Protein AF-A0A832TB98-F1 (afdb_monomer_lite)

Foldseek 3Di:
DWWDQFPNDTFAKDKDFQWDDLVPPDPVQNDPCNQAPAAQWGAAMWMATPADADPFQHGDTQFDDVNTDHPTPLRAAPDGTFNAEADPHAKHKFPWQGFYFRQDDPPDTDTDGAPAPAFDFCADPVSLVVVCVVVVNCVSNVDPRHDSRMGIHGPRHPVSVVCVVCVQKAWDPDWDWDCFPNFIKIKIFIKHWAADDPPFDWDDPDPPDITRDIDSQWIWIAGSRHRDIAIEGPDPVDPVVVVVCVVPVPRYDHPVPPDPRVLSGFDDDQSVVVVVVQVCQQPVDPDPVCNVVVVRGKDFAWAQWFLRDTDRDGWDWDWDADPPGDHTFTKTKTWIDGPPDQWTFWMKIATSDDPRHGDIDIDGDDPVDTHGHRVRVVVVQCVPPVNVVVQVVQCDDFKGKTKHHWDWDDDHPFTKTKIWIWMAGPVGRDTGTQWIWMDRRPDIDIGRRDVVNVVVVVVVVVVVVVCVPPDDPVRVVVVVVVVVVPDDFDPVLVVLLVVLVVQLVVCVVVVPPVSNVVSVVVNVVSVVVSVVD

Sequence (533 aa):
IDRYTIDGKYSQVMLSARELNPGQLQPSAQTWVNQKLVFTHGLGVTLSPVNKFTSEGLPQLLVKDLPPQSSVENLKIDRPQIYFGEGPQDYVITDTATEEFDYAKGDANVYTTYKGKGGVEIGGFFRKLLFAFRFGDVKLLLTGDISPESKILFYRDLDVRLKRIAPFITLDADPYIVISEGKLKWIQDAYTTADSFPYSTYVRVSDFKQINYIRNSVKIVMDAYDGRPLFFISDPSDPIINAYANIFPDLFYDLKQLPSDLKQHLRYPEELFKIQSRMYGTYHMKDANVFYNKEDMWAIPNEVYGEGSEVVMDPYYIIMTLPGESKEEFILMTPFTPQNKDNMIGWLAARSDGDRYGKLVVYKFPKERLIYGPMQIEARIDQDASISEQLTLWDQRGSTVIRGNLLVIPVDHSILYVEPLYLIAEKTQLPELKRVIVSDGSTVVMERDLDVALGRIFKADAIKTAAGEELTDEEKEAITETVKAGIEFDKDLVAQAIQYHRDIGESMKQGDWAGIGKNYDNLGLVLERLQEE

Radius of gyration: 28.64 Å; chains: 1; bounding box: 59×54×93 Å

Structure (mmCIF, N/CA/C/O backbone):
data_AF-A0A832TB98-F1
#
_entry.id   AF-A0A832TB98-F1
#
loop_
_atom_site.group_PDB
_atom_site.id
_atom_site.type_symbol
_atom_site.label_atom_id
_atom_site.label_alt_id
_atom_site.label_comp_id
_atom_site.label_asym_id
_atom_site.label_entity_id
_atom_site.label_seq_id
_atom_site.pdbx_PDB_ins_code
_atom_site.Cartn_x
_atom_site.Cartn_y
_atom_site.Cartn_z
_atom_site.occupancy
_atom_site.B_iso_or_equiv
_atom_site.auth_seq_id
_atom_site.auth_comp_id
_atom_site.auth_asym_id
_atom_site.auth_atom_id
_atom_site.pdbx_PDB_model_num
ATOM 1 N N . ILE A 1 1 ? -2.787 0.719 -3.947 1.00 92.88 1 ILE A N 1
ATOM 2 C CA . ILE A 1 1 ? -3.175 0.282 -5.316 1.00 92.88 1 ILE A CA 1
ATOM 3 C C . ILE A 1 1 ? -3.999 -0.987 -5.190 1.00 92.88 1 ILE A C 1
ATOM 5 O O . ILE A 1 1 ? -3.649 -1.826 -4.368 1.00 92.88 1 ILE A O 1
ATOM 9 N N . ASP A 1 2 ? -5.061 -1.111 -5.979 1.00 95.56 2 ASP A N 1
ATOM 10 C CA . ASP A 1 2 ? -5.930 -2.290 -6.038 1.00 95.56 2 ASP A CA 1
ATOM 11 C C . ASP A 1 2 ? -6.520 -2.439 -7.455 1.00 95.56 2 ASP A C 1
ATOM 13 O O . ASP A 1 2 ? -6.148 -1.692 -8.365 1.00 95.56 2 ASP A O 1
ATOM 17 N N . ARG A 1 3 ? -7.438 -3.384 -7.658 1.00 95.44 3 ARG A N 1
ATOM 18 C CA . ARG A 1 3 ? -8.143 -3.626 -8.918 1.00 95.44 3 ARG A CA 1
ATOM 19 C C . ARG A 1 3 ? -9.644 -3.805 -8.722 1.00 95.44 3 ARG A C 1
ATOM 21 O O . ARG A 1 3 ? -10.096 -4.403 -7.751 1.00 95.44 3 ARG A O 1
ATOM 28 N N . TYR A 1 4 ? -10.412 -3.327 -9.691 1.00 95.25 4 TYR A N 1
ATOM 29 C CA . TYR A 1 4 ? -11.860 -3.517 -9.749 1.00 95.25 4 TYR A CA 1
ATOM 30 C C . TYR A 1 4 ? -12.270 -3.808 -11.189 1.00 95.25 4 TYR A C 1
ATOM 32 O O . TYR A 1 4 ? -11.612 -3.388 -12.141 1.00 95.25 4 TYR A O 1
ATOM 40 N N . THR A 1 5 ? -13.390 -4.504 -11.363 1.00 92.88 5 THR A N 1
ATOM 41 C CA . THR A 1 5 ? -14.033 -4.587 -12.678 1.00 92.88 5 THR A CA 1
ATOM 42 C C . THR A 1 5 ? -14.891 -3.344 -12.868 1.00 92.88 5 THR A C 1
ATOM 44 O O . THR A 1 5 ? -15.909 -3.201 -12.198 1.00 92.88 5 THR A O 1
ATOM 47 N N . ILE A 1 6 ? -14.480 -2.440 -13.751 1.00 91.56 6 ILE A N 1
ATOM 48 C CA . ILE A 1 6 ? -15.153 -1.163 -14.015 1.00 91.56 6 ILE A CA 1
ATOM 49 C C . ILE A 1 6 ? -15.668 -1.214 -15.449 1.00 91.56 6 ILE A C 1
ATOM 51 O O . ILE A 1 6 ? -14.890 -1.446 -16.372 1.00 91.56 6 ILE A O 1
ATOM 55 N N . ASP A 1 7 ? -16.983 -1.080 -15.637 1.00 87.88 7 ASP A N 1
ATOM 56 C CA . ASP A 1 7 ? -17.643 -1.181 -16.949 1.00 87.88 7 ASP A CA 1
ATOM 57 C C . ASP A 1 7 ? -17.255 -2.453 -17.734 1.00 87.88 7 ASP A C 1
ATOM 59 O O . ASP A 1 7 ? -17.028 -2.438 -18.943 1.00 87.88 7 ASP A O 1
ATOM 63 N N . GLY A 1 8 ? -17.127 -3.575 -17.016 1.00 89.06 8 GLY A N 1
ATOM 64 C CA . GLY A 1 8 ? -16.728 -4.871 -17.576 1.00 89.06 8 GLY A CA 1
ATOM 65 C C . GLY A 1 8 ? -15.227 -5.032 -17.847 1.00 89.06 8 GLY A C 1
ATOM 66 O O . GLY A 1 8 ? -14.820 -6.095 -18.312 1.00 89.06 8 GLY A O 1
ATOM 67 N N . LYS A 1 9 ? -14.397 -4.026 -17.543 1.00 91.06 9 LYS A N 1
ATOM 68 C CA . LYS A 1 9 ? -12.939 -4.069 -17.720 1.00 91.06 9 LYS A CA 1
ATOM 69 C C . LYS A 1 9 ? -12.215 -4.221 -16.394 1.00 91.06 9 LYS A C 1
ATOM 71 O O . LYS A 1 9 ? -12.422 -3.438 -15.466 1.00 91.06 9 LYS A O 1
ATOM 76 N N . TYR A 1 10 ? -11.316 -5.193 -16.326 1.00 93.38 10 TYR A N 1
ATOM 77 C CA . TYR A 1 10 ? -10.442 -5.381 -15.177 1.00 93.38 10 TYR A CA 1
ATOM 78 C C . TYR A 1 10 ? -9.418 -4.244 -15.117 1.00 93.38 10 TYR A C 1
ATOM 80 O O . TYR A 1 10 ? -8.563 -4.117 -15.987 1.00 93.38 10 TYR A O 1
ATOM 88 N N . SER A 1 11 ? -9.570 -3.356 -14.137 1.00 93.62 11 SER A N 1
ATOM 89 C CA . SER A 1 11 ? -8.903 -2.055 -14.122 1.00 93.62 11 SER A CA 1
ATOM 90 C C . SER A 1 11 ? -8.168 -1.831 -12.810 1.00 93.62 11 SER A C 1
ATOM 92 O O . SER A 1 11 ? -8.718 -2.047 -11.729 1.00 93.62 11 SER A O 1
ATOM 94 N N . GLN A 1 12 ? -6.933 -1.349 -12.909 1.00 95.69 12 GLN A N 1
ATOM 95 C CA . GLN A 1 12 ? -6.119 -0.978 -11.760 1.00 95.69 12 GLN A CA 1
ATOM 96 C C . GLN A 1 12 ? -6.492 0.424 -11.274 1.00 95.69 12 GLN A C 1
ATOM 98 O O . GLN A 1 12 ? -6.673 1.352 -12.069 1.00 95.69 12 GLN A O 1
ATOM 103 N N . VAL A 1 13 ? -6.577 0.584 -9.958 1.00 95.88 13 VAL A N 1
ATOM 104 C CA . VAL A 1 13 ? -6.994 1.825 -9.306 1.00 95.88 13 VAL A CA 1
ATOM 105 C C . VAL A 1 13 ? -6.048 2.204 -8.169 1.00 95.88 13 VAL A C 1
ATOM 107 O O . VAL A 1 13 ? -5.438 1.360 -7.503 1.00 95.88 13 VAL A O 1
ATOM 110 N N . MET A 1 14 ? -5.956 3.502 -7.917 1.00 95.19 14 MET A N 1
ATOM 111 C CA . MET A 1 14 ? -5.455 4.059 -6.669 1.00 95.19 14 MET A CA 1
ATOM 112 C C . MET A 1 14 ? -6.640 4.400 -5.773 1.00 95.19 14 MET A C 1
ATOM 114 O O . MET A 1 14 ? -7.654 4.922 -6.235 1.00 95.19 14 MET A O 1
ATOM 118 N N . LEU A 1 15 ? -6.498 4.078 -4.490 1.00 94.75 15 LEU A N 1
ATOM 119 C CA . LEU A 1 15 ? -7.510 4.286 -3.467 1.00 94.75 15 LEU A CA 1
ATOM 120 C C . LEU A 1 15 ? -6.837 4.840 -2.217 1.00 94.75 15 LEU A C 1
ATOM 122 O O . LEU A 1 15 ? -5.773 4.353 -1.839 1.00 94.75 15 LEU A O 1
ATOM 126 N N . SER A 1 16 ? -7.456 5.831 -1.583 1.00 94.62 16 SER A N 1
ATOM 127 C CA . SER A 1 16 ? -6.984 6.392 -0.316 1.00 94.62 16 SER A CA 1
ATOM 128 C C . SER A 1 16 ? -8.154 6.713 0.608 1.00 94.62 16 SER A C 1
ATOM 130 O O . SER A 1 16 ? -9.196 7.197 0.157 1.00 94.62 16 SER A O 1
ATOM 132 N N . ALA A 1 17 ? -7.983 6.422 1.896 1.00 95.69 17 ALA A N 1
ATOM 133 C CA . ALA A 1 17 ? -8.946 6.722 2.944 1.00 95.69 17 ALA A CA 1
ATOM 134 C C . ALA A 1 17 ? -8.973 8.220 3.269 1.00 95.69 17 ALA A C 1
ATOM 136 O O . ALA A 1 17 ? -7.937 8.861 3.427 1.00 95.69 17 ALA A O 1
ATOM 137 N N . ARG A 1 18 ? -10.173 8.786 3.422 1.00 94.25 18 ARG A N 1
ATOM 138 C CA . ARG A 1 18 ? -10.346 10.160 3.906 1.00 94.25 18 ARG A CA 1
ATOM 139 C C . ARG A 1 18 ? -10.511 10.155 5.414 1.00 94.25 18 ARG A C 1
ATOM 141 O O . ARG A 1 18 ? -11.626 10.186 5.935 1.00 94.25 18 ARG A O 1
ATOM 148 N N . GLU A 1 19 ? -9.391 10.092 6.113 1.00 92.75 19 GLU A N 1
ATOM 149 C CA . GLU A 1 19 ? -9.379 10.147 7.569 1.00 92.75 19 GLU A CA 1
ATOM 150 C C . GLU A 1 19 ? -9.424 11.574 8.108 1.00 92.75 19 GLU A C 1
ATOM 152 O O . GLU A 1 19 ? -9.005 12.538 7.469 1.00 92.75 19 GLU A O 1
ATOM 157 N N . LEU A 1 20 ? -9.955 11.699 9.320 1.00 89.00 20 LEU A N 1
ATOM 158 C CA . LEU A 1 20 ? -10.041 12.968 10.017 1.00 89.00 20 LEU A CA 1
ATOM 159 C C . LEU A 1 20 ? -8.756 13.231 10.801 1.00 89.00 20 LEU A C 1
ATOM 161 O O . LEU A 1 20 ? -8.284 12.359 11.528 1.00 89.00 20 LEU A O 1
ATOM 165 N N . ASN A 1 21 ? -8.246 14.460 10.718 1.00 88.38 21 ASN A N 1
ATOM 166 C CA . ASN A 1 21 ? -7.151 14.935 11.558 1.00 88.38 21 ASN A CA 1
ATOM 167 C C . ASN A 1 21 ? -7.628 16.079 12.474 1.00 88.38 21 ASN A C 1
ATOM 169 O O . ASN A 1 21 ? -7.600 17.247 12.073 1.00 88.38 21 ASN A O 1
ATOM 173 N N . PRO A 1 22 ? -8.033 15.783 13.725 1.00 80.88 22 PRO A N 1
ATOM 174 C CA . PRO A 1 22 ? -8.501 16.802 14.666 1.00 80.88 22 PRO A CA 1
ATOM 175 C C . PRO A 1 22 ? -7.449 17.867 15.015 1.00 80.88 22 PRO A C 1
ATOM 177 O O . PRO A 1 22 ? -7.806 18.960 15.457 1.00 80.88 22 PRO A O 1
ATOM 180 N N . GLY A 1 23 ? -6.158 17.578 14.816 1.00 84.06 23 GLY A N 1
ATOM 181 C CA . GLY A 1 23 ? -5.066 18.529 15.041 1.00 84.06 23 GLY A CA 1
ATOM 182 C C . GLY A 1 23 ? -5.013 19.662 14.013 1.00 84.06 23 GLY A C 1
ATOM 183 O O . GLY A 1 23 ? -4.405 20.695 14.282 1.00 84.06 23 GLY A O 1
ATOM 184 N N . GLN A 1 24 ? -5.676 19.500 12.864 1.00 87.38 24 GLN A N 1
ATOM 185 C CA . GLN A 1 24 ? -5.783 20.533 11.827 1.00 87.38 24 GLN A CA 1
ATOM 186 C C . GLN A 1 24 ? -7.037 21.407 11.961 1.00 87.38 24 GLN A C 1
ATOM 188 O O . GLN A 1 24 ? -7.232 22.335 11.177 1.00 87.38 24 GLN A O 1
ATOM 193 N N . LEU A 1 25 ? -7.882 21.158 12.967 1.00 87.00 25 LEU A N 1
ATOM 194 C CA . LEU A 1 25 ? -8.971 22.074 13.298 1.00 87.00 25 LEU A CA 1
ATOM 195 C C . LEU A 1 25 ? -8.401 23.441 13.696 1.00 87.00 25 LEU A C 1
ATOM 197 O O . LEU A 1 25 ? -7.331 23.522 14.304 1.00 87.00 25 LEU A O 1
ATOM 201 N N . GLN A 1 26 ? -9.142 24.516 13.414 1.00 90.19 26 GLN A N 1
ATOM 202 C CA . GLN A 1 26 ? -8.772 25.851 13.887 1.00 90.19 26 GLN A CA 1
ATOM 203 C C . GLN A 1 26 ? -8.589 25.842 15.416 1.00 90.19 26 GLN A C 1
ATOM 205 O O . GLN A 1 26 ? -9.385 25.195 16.100 1.00 90.19 26 GLN A O 1
ATOM 210 N N . PRO A 1 27 ? -7.618 26.580 15.987 1.00 91.12 27 PRO A N 1
ATOM 211 C CA . PRO A 1 27 ? -7.333 26.526 17.425 1.00 91.12 27 PRO A CA 1
ATOM 212 C C . PRO A 1 27 ? -8.551 26.784 18.326 1.00 91.12 27 PRO A C 1
ATOM 214 O O . PRO A 1 27 ? -8.704 26.148 19.363 1.00 91.12 27 PRO A O 1
ATOM 217 N N . SER A 1 28 ? -9.463 27.669 17.914 1.00 90.88 28 SER A N 1
ATOM 218 C CA . SER A 1 28 ? -10.726 27.941 18.620 1.00 90.88 28 SER A CA 1
ATOM 219 C C . SER A 1 28 ? -11.708 26.763 18.600 1.00 90.88 28 SER A C 1
ATOM 221 O O . SER A 1 28 ? -12.516 26.619 19.515 1.00 90.88 28 SER A O 1
ATOM 223 N N . ALA A 1 29 ? -11.637 25.916 17.572 1.00 89.44 29 ALA A N 1
ATOM 224 C CA . ALA A 1 29 ? -12.458 24.726 17.391 1.00 89.44 29 ALA A CA 1
ATOM 225 C C . ALA A 1 29 ? -11.821 23.458 17.988 1.00 89.44 29 ALA A C 1
ATOM 227 O O . ALA A 1 29 ? -12.495 22.432 18.055 1.00 89.44 29 ALA A O 1
ATOM 228 N N . GLN A 1 30 ? -10.578 23.508 18.478 1.00 91.00 30 GLN A N 1
ATOM 229 C CA . GLN A 1 30 ? -9.909 22.406 19.187 1.00 91.00 30 GLN A CA 1
ATOM 230 C C . GLN A 1 30 ? -10.402 22.269 20.641 1.00 91.00 30 GLN A C 1
ATOM 232 O O . GLN A 1 30 ? -9.631 22.164 21.595 1.00 91.00 30 GLN A O 1
ATOM 237 N N . THR A 1 31 ? -11.720 22.304 20.836 1.00 93.25 31 THR A N 1
ATOM 238 C CA . THR A 1 31 ? -12.336 22.065 22.142 1.00 93.25 31 THR A CA 1
ATOM 239 C C . THR A 1 31 ? -12.425 20.567 22.415 1.00 93.25 31 THR A C 1
ATOM 241 O O . THR A 1 31 ? -12.443 19.745 21.502 1.00 93.25 31 THR A O 1
ATOM 244 N N . TRP A 1 32 ? -12.530 20.202 23.694 1.00 93.94 32 TRP A N 1
ATOM 245 C CA . TRP A 1 32 ? -12.673 18.798 24.085 1.00 93.94 32 TRP A CA 1
ATOM 246 C C . TRP A 1 32 ? -13.930 18.158 23.487 1.00 93.94 32 TRP A C 1
ATOM 248 O O . TRP A 1 32 ? -13.857 17.057 22.962 1.00 93.94 32 TRP A O 1
ATOM 258 N N . VAL A 1 33 ? -15.061 18.874 23.496 1.00 94.12 33 VAL A N 1
ATOM 259 C CA . VAL A 1 33 ? -16.313 18.401 22.881 1.00 94.12 33 VAL A CA 1
ATOM 260 C C . VAL A 1 33 ? -16.103 18.142 21.391 1.00 94.12 33 VAL A C 1
ATOM 262 O O . VAL A 1 33 ? -16.441 17.068 20.903 1.00 94.12 33 VAL A O 1
ATOM 265 N N . ASN A 1 34 ? -15.453 19.067 20.681 1.00 93.56 34 ASN A N 1
ATOM 266 C CA . ASN A 1 34 ? -15.192 18.894 19.259 1.00 93.56 34 ASN A CA 1
ATOM 267 C C . ASN A 1 34 ? -14.288 17.694 18.975 1.00 93.56 34 ASN A C 1
ATOM 269 O O . ASN A 1 34 ? -14.617 16.880 18.125 1.00 93.56 34 ASN A O 1
ATOM 273 N N . GLN A 1 35 ? -13.185 17.547 19.704 1.00 93.25 35 GLN A N 1
ATOM 274 C CA . GLN A 1 35 ? -12.219 16.471 19.465 1.00 93.25 35 GLN A CA 1
ATOM 275 C C . GLN A 1 35 ? -12.701 15.092 19.929 1.00 93.25 35 GLN A C 1
ATOM 277 O O . GLN A 1 35 ? -12.213 14.084 19.425 1.00 93.25 35 GLN A O 1
ATOM 282 N N . LYS A 1 36 ? -13.595 15.030 20.925 1.00 94.69 36 LYS A N 1
ATOM 283 C CA . LYS A 1 36 ? -14.005 13.770 21.562 1.00 94.69 36 LYS A CA 1
ATOM 284 C C . LYS A 1 36 ? -15.404 13.310 21.199 1.00 94.69 36 LYS A C 1
ATOM 286 O O . LYS A 1 36 ? -15.620 12.103 21.237 1.00 94.69 36 LYS A O 1
ATOM 291 N N . LEU A 1 37 ? -16.319 14.230 20.894 1.00 95.56 37 LEU A N 1
ATOM 292 C CA . LEU A 1 37 ? -17.741 13.937 20.687 1.00 95.56 37 LEU A CA 1
ATOM 293 C C . LEU A 1 37 ? -18.233 14.285 19.276 1.00 95.56 37 LEU A C 1
ATOM 295 O O . LEU A 1 37 ? -19.077 13.575 18.750 1.00 95.56 37 LEU A O 1
ATOM 299 N N . VAL A 1 38 ? -17.727 15.360 18.657 1.00 95.31 38 VAL A N 1
ATOM 300 C CA . VAL A 1 38 ? -18.244 15.841 17.358 1.00 95.31 38 VAL A CA 1
ATOM 301 C C . VAL A 1 38 ? -17.442 15.279 16.184 1.00 95.31 38 VAL A C 1
ATOM 303 O O . VAL A 1 38 ? -17.999 14.643 15.298 1.00 95.31 38 VAL A O 1
ATOM 306 N N . PHE A 1 39 ? -16.130 15.507 16.164 1.00 94.44 39 PHE A N 1
ATOM 307 C CA . PHE A 1 39 ? -15.222 15.112 15.087 1.00 94.44 39 PHE A CA 1
ATOM 308 C C . PHE A 1 39 ? -14.605 13.751 15.406 1.00 94.44 39 PHE A C 1
ATOM 310 O O . PHE A 1 39 ? -13.469 13.655 15.873 1.00 94.44 39 PHE A O 1
ATOM 317 N N . THR A 1 40 ? -15.391 12.695 15.204 1.00 94.81 40 THR A N 1
ATOM 318 C CA . THR A 1 40 ? -15.052 11.346 15.673 1.00 94.81 40 THR A CA 1
ATOM 319 C C . THR A 1 40 ? -14.526 10.416 14.587 1.00 94.81 40 THR A C 1
ATOM 321 O O . THR A 1 40 ? -13.801 9.481 14.918 1.00 94.81 40 THR A O 1
ATOM 324 N N . HIS A 1 41 ? -14.839 10.644 13.311 1.00 95.06 41 HIS A N 1
ATOM 325 C CA . HIS A 1 41 ? -14.559 9.705 12.221 1.00 95.06 41 HIS A CA 1
ATOM 326 C C . HIS A 1 41 ? -14.170 10.411 10.915 1.00 95.06 41 HIS A C 1
ATOM 328 O O . HIS A 1 41 ? -14.508 11.571 10.692 1.00 95.06 41 HIS A O 1
ATOM 334 N N . GLY A 1 42 ? -13.433 9.699 10.059 1.00 95.00 42 GLY A N 1
ATOM 335 C CA . GLY A 1 42 ? -13.223 10.068 8.657 1.00 95.00 42 GLY A CA 1
ATOM 336 C C . GLY A 1 42 ? -14.410 9.672 7.778 1.00 95.00 42 GLY A C 1
ATOM 337 O O . GLY A 1 42 ? -15.298 8.948 8.232 1.00 95.00 42 GLY A O 1
ATOM 338 N N . LEU A 1 43 ? -14.420 10.096 6.513 1.00 95.06 43 LEU A N 1
ATOM 339 C CA . LEU A 1 43 ? -15.558 9.874 5.621 1.00 95.06 43 LEU A CA 1
ATOM 340 C C . LEU A 1 43 ? -15.153 9.478 4.198 1.00 95.06 43 LEU A C 1
ATOM 342 O O . LEU A 1 43 ? -14.857 10.315 3.342 1.00 95.06 43 LEU A O 1
ATOM 346 N N . GLY A 1 44 ? -15.265 8.183 3.923 1.00 95.50 44 GLY A N 1
ATOM 347 C CA . GLY A 1 44 ? -15.154 7.621 2.590 1.00 95.50 44 GLY A CA 1
ATOM 348 C C . GLY A 1 44 ? -13.719 7.450 2.114 1.00 95.50 44 GLY A C 1
ATOM 349 O O . GLY A 1 44 ? -12.752 7.513 2.870 1.00 95.50 44 GLY A O 1
ATOM 350 N N . VAL A 1 45 ? -13.600 7.244 0.811 1.00 96.06 45 VAL A N 1
ATOM 351 C CA . VAL A 1 45 ? -12.327 7.075 0.114 1.00 96.06 45 VAL A CA 1
ATOM 352 C C . VAL A 1 45 ? -12.331 7.911 -1.164 1.00 96.06 45 VAL A C 1
ATOM 354 O O . VAL A 1 45 ? -13.394 8.224 -1.702 1.00 96.06 45 VAL A O 1
ATOM 357 N N . THR A 1 46 ? -11.152 8.271 -1.659 1.00 94.69 46 THR A N 1
ATOM 358 C CA . THR A 1 46 ? -10.960 8.760 -3.033 1.00 94.69 46 THR A CA 1
ATOM 359 C C . THR A 1 46 ? -10.424 7.643 -3.896 1.00 94.69 46 THR A C 1
ATOM 361 O O . THR A 1 46 ? -9.422 7.034 -3.525 1.00 94.69 46 THR A O 1
ATOM 364 N N . LEU A 1 47 ? -11.047 7.415 -5.050 1.00 95.50 47 LEU A N 1
ATOM 365 C CA . LEU A 1 47 ? -10.654 6.364 -5.986 1.00 95.50 47 LEU A CA 1
ATOM 366 C C . LEU A 1 47 ? -10.451 6.948 -7.383 1.00 95.50 47 LEU A C 1
ATOM 368 O O . LEU A 1 47 ? -11.336 7.653 -7.871 1.00 95.50 47 LEU A O 1
ATOM 372 N N . SER A 1 48 ? -9.349 6.602 -8.044 1.00 94.56 48 SER A N 1
ATOM 373 C CA . SER A 1 48 ? -9.100 6.909 -9.460 1.00 94.56 48 SER A CA 1
ATOM 374 C C . SER A 1 48 ? -8.449 5.727 -10.188 1.00 94.56 48 SER A C 1
ATOM 376 O O . SER A 1 48 ? -7.616 5.039 -9.594 1.00 94.56 48 SER A O 1
ATOM 378 N N . PRO A 1 49 ? -8.755 5.484 -11.476 1.00 93.69 49 PRO A N 1
ATOM 379 C CA . PRO A 1 49 ? -7.951 4.604 -12.315 1.00 93.69 49 PRO A CA 1
ATOM 380 C C . PRO A 1 49 ? -6.520 5.131 -12.402 1.00 93.69 49 PRO A C 1
ATOM 382 O O . PRO A 1 49 ? -6.305 6.343 -12.413 1.00 93.69 49 PRO A O 1
ATOM 385 N N . VAL A 1 50 ? -5.542 4.235 -12.502 1.00 90.94 50 VAL A N 1
ATOM 386 C CA . VAL A 1 50 ? -4.119 4.632 -12.529 1.00 90.94 50 VAL A CA 1
ATOM 387 C C . VAL A 1 50 ? -3.684 5.315 -13.827 1.00 90.94 50 VAL A C 1
ATOM 389 O O . VAL A 1 50 ? -2.635 5.944 -13.864 1.00 90.94 50 VAL A O 1
ATOM 392 N N . ASN A 1 51 ? -4.480 5.200 -14.890 1.00 86.62 51 ASN A N 1
ATOM 393 C CA . ASN A 1 51 ? -4.159 5.685 -16.233 1.00 86.62 51 ASN A CA 1
ATOM 394 C C . ASN A 1 51 ? -5.149 6.742 -16.757 1.00 86.62 51 ASN A C 1
ATOM 396 O O . ASN A 1 51 ? -5.231 6.952 -17.968 1.00 86.62 51 ASN A O 1
ATOM 400 N N . LYS A 1 52 ? -5.943 7.375 -15.883 1.00 87.88 52 LYS A N 1
ATOM 401 C CA . LYS A 1 52 ? -6.947 8.374 -16.280 1.00 87.88 52 LYS A CA 1
ATOM 402 C C . LYS A 1 52 ? -6.748 9.696 -15.552 1.00 87.88 52 LYS A C 1
ATOM 404 O O . LYS A 1 52 ? -6.805 9.762 -14.325 1.00 87.88 52 LYS A O 1
ATOM 409 N N . PHE A 1 53 ? -6.593 10.754 -16.341 1.00 88.81 53 PHE A N 1
ATOM 410 C CA . PHE A 1 53 ? -6.325 12.110 -15.877 1.00 88.81 53 PHE A CA 1
ATOM 411 C C . PHE A 1 53 ? -7.232 13.109 -16.601 1.00 88.81 53 PHE A C 1
ATOM 413 O O . PHE A 1 53 ? -7.707 12.843 -17.708 1.00 88.81 53 PHE A O 1
ATOM 420 N N . THR A 1 54 ? -7.504 14.245 -15.965 1.00 90.00 54 THR A N 1
ATOM 421 C CA . THR A 1 54 ? -8.221 15.368 -16.577 1.00 90.00 54 THR A CA 1
ATOM 422 C C . THR A 1 54 ? -7.306 16.148 -17.522 1.00 90.00 54 THR A C 1
ATOM 424 O O . THR A 1 54 ? -6.090 15.952 -17.534 1.00 90.00 54 THR A O 1
ATOM 427 N N . SER A 1 55 ? -7.874 17.082 -18.288 1.00 86.00 55 SER A N 1
ATOM 428 C CA . SER A 1 55 ? -7.117 18.007 -19.145 1.00 86.00 55 SER A CA 1
ATOM 429 C C . SER A 1 55 ? -6.073 18.831 -18.389 1.00 86.00 55 SER A C 1
ATOM 431 O O . SER A 1 55 ? -5.081 19.261 -18.976 1.00 86.00 55 SER A O 1
ATOM 433 N N . GLU A 1 56 ? -6.285 19.054 -17.094 1.00 86.69 56 GLU A N 1
ATOM 434 C CA . GLU A 1 56 ? -5.381 19.804 -16.222 1.00 86.69 56 GLU A CA 1
ATOM 435 C C . GLU A 1 56 ? -4.226 18.940 -15.680 1.00 86.69 56 GLU A C 1
ATOM 437 O O . GLU A 1 56 ? -3.241 19.489 -15.179 1.00 86.69 56 GLU A O 1
ATOM 442 N N . GLY A 1 57 ? -4.308 17.610 -15.815 1.00 88.50 57 GLY A N 1
ATOM 443 C CA . GLY A 1 57 ? -3.330 16.664 -15.270 1.00 88.50 57 GLY A CA 1
ATOM 444 C C . GLY A 1 57 ? -3.691 16.106 -13.892 1.00 88.50 57 GLY A C 1
ATOM 445 O O . GLY A 1 57 ? -2.854 15.476 -13.248 1.00 88.50 57 GLY A O 1
ATOM 446 N N . LEU A 1 58 ? -4.920 16.333 -13.419 1.00 91.19 58 LEU A N 1
ATOM 447 C CA . LEU A 1 58 ? -5.397 15.808 -12.139 1.00 91.19 58 LEU A CA 1
ATOM 448 C C . LEU A 1 58 ? -5.968 14.392 -12.305 1.00 91.19 58 LEU A C 1
ATOM 450 O O . LEU A 1 58 ? -6.514 14.083 -13.365 1.00 91.19 58 LEU A O 1
ATOM 454 N N . PRO A 1 59 ? -5.908 13.522 -11.282 1.00 90.81 59 PRO A N 1
ATOM 455 C CA . PRO A 1 59 ? -6.517 12.196 -11.356 1.00 90.81 59 PRO A CA 1
ATOM 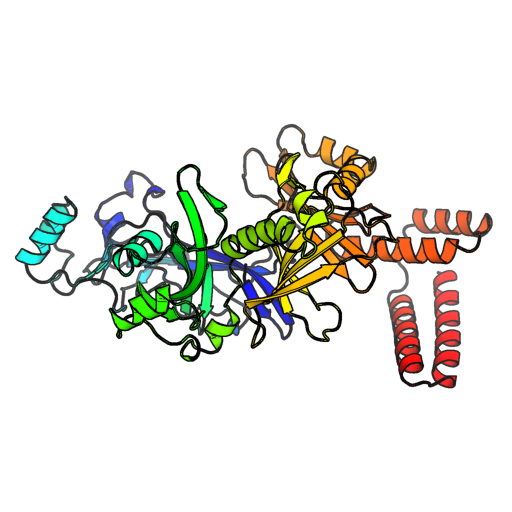456 C C . PRO A 1 59 ? -8.023 12.265 -11.636 1.00 90.81 59 PRO A C 1
ATOM 458 O O . PRO A 1 59 ? -8.759 13.020 -10.993 1.00 90.81 59 PRO A O 1
ATOM 461 N N . GLN A 1 60 ? -8.512 11.435 -12.559 1.00 91.94 60 GLN A N 1
ATOM 462 C CA . GLN A 1 60 ? -9.948 11.322 -12.803 1.00 91.94 60 GLN A CA 1
ATOM 463 C C . GLN A 1 60 ? -10.600 10.472 -11.702 1.00 91.94 60 GLN A C 1
ATOM 465 O O . GLN A 1 60 ? -10.482 9.247 -11.682 1.00 91.94 60 GLN A O 1
ATOM 470 N N . LEU A 1 61 ? -11.306 11.127 -10.779 1.00 93.56 61 LEU A N 1
ATOM 471 C CA . LEU A 1 61 ? -11.947 10.450 -9.651 1.00 93.56 61 LEU A CA 1
ATOM 472 C C . LEU A 1 61 ? -13.227 9.704 -10.066 1.00 93.56 61 LEU A C 1
ATOM 474 O O . LEU A 1 61 ? -14.153 10.302 -10.619 1.00 93.56 61 LEU A O 1
ATOM 478 N N . LEU A 1 62 ? -13.300 8.418 -9.714 1.00 93.75 62 LEU A N 1
ATOM 479 C CA . LEU A 1 62 ? -14.497 7.568 -9.803 1.00 93.75 62 LEU A CA 1
ATOM 480 C C . LEU A 1 62 ? -15.298 7.527 -8.502 1.00 93.75 62 LEU A C 1
ATOM 482 O O . LEU A 1 62 ? -16.504 7.286 -8.532 1.00 93.75 62 LEU A O 1
ATOM 486 N N . VAL A 1 63 ? -14.630 7.746 -7.368 1.00 94.88 63 VAL A N 1
ATOM 487 C CA . VAL A 1 63 ? -15.273 7.989 -6.072 1.00 94.88 63 VAL A CA 1
ATOM 488 C C . VAL A 1 63 ? -14.837 9.371 -5.601 1.00 94.88 63 VAL A C 1
ATOM 490 O O . VAL A 1 63 ? -13.643 9.612 -5.394 1.00 94.88 63 VAL A O 1
ATOM 493 N N . LYS A 1 64 ? -15.798 10.290 -5.478 1.00 91.00 64 LYS A N 1
ATOM 494 C CA . LYS A 1 64 ? -15.569 11.709 -5.159 1.00 91.00 64 LYS A CA 1
ATOM 495 C C . LYS A 1 64 ? -16.667 12.277 -4.258 1.00 91.00 64 LYS A C 1
ATOM 497 O O . LYS A 1 64 ? -17.622 11.582 -3.948 1.00 91.00 64 LYS A O 1
ATOM 502 N N . ASP A 1 65 ? -16.516 13.541 -3.862 1.00 89.75 65 ASP A N 1
ATOM 503 C CA . ASP A 1 65 ? -17.478 14.309 -3.051 1.00 89.75 65 ASP A CA 1
ATOM 504 C C . ASP A 1 65 ? -17.671 13.817 -1.605 1.00 89.75 65 ASP A C 1
ATOM 506 O O . ASP A 1 65 ? -17.118 12.796 -1.196 1.00 89.75 65 ASP A O 1
ATOM 510 N N . LEU A 1 66 ? -18.381 14.605 -0.793 1.00 88.25 66 LEU A N 1
ATOM 511 C CA . LEU A 1 66 ? -18.759 14.287 0.588 1.00 88.25 66 LEU A CA 1
ATOM 512 C C . LEU A 1 66 ? -20.282 14.483 0.711 1.00 88.25 66 LEU A C 1
ATOM 514 O O . LEU A 1 66 ? -20.749 15.614 0.551 1.00 88.25 66 LEU A O 1
ATOM 518 N N . PRO A 1 67 ? -21.074 13.418 0.938 1.00 89.69 67 PRO A N 1
ATOM 519 C CA . PRO A 1 67 ? -20.672 12.019 1.109 1.00 89.69 67 PRO A CA 1
ATOM 520 C C . PRO A 1 67 ? -20.116 11.431 -0.202 1.00 89.69 67 PRO A C 1
ATOM 522 O O . PRO A 1 67 ? -20.433 11.954 -1.273 1.00 89.69 67 PRO A O 1
ATOM 525 N N . PRO A 1 68 ? -19.299 10.363 -0.141 1.00 91.19 68 PRO A N 1
ATOM 526 C CA . PRO A 1 68 ? -18.688 9.794 -1.334 1.00 91.19 68 PRO A CA 1
ATOM 527 C C . PRO A 1 68 ? -19.748 9.269 -2.305 1.00 91.19 68 PRO A C 1
ATOM 529 O O . PRO A 1 68 ? -20.613 8.473 -1.939 1.00 91.19 68 PRO A O 1
ATOM 532 N N . GLN A 1 69 ? -19.655 9.704 -3.556 1.00 91.81 69 GLN A N 1
ATOM 533 C CA . GLN A 1 69 ? -20.486 9.259 -4.665 1.00 91.81 69 GLN A CA 1
ATOM 534 C C . GLN A 1 69 ? -19.634 8.539 -5.702 1.00 91.81 69 GLN A C 1
ATOM 536 O O . GLN A 1 69 ? -18.498 8.934 -5.972 1.00 91.81 69 GLN A O 1
ATOM 541 N N . SER A 1 70 ? -20.218 7.509 -6.312 1.00 90.31 70 SER A N 1
ATOM 542 C CA . SER A 1 70 ? -19.654 6.832 -7.473 1.00 90.31 70 SER A CA 1
ATOM 543 C C . SER A 1 70 ? -20.718 6.615 -8.537 1.00 90.31 70 SER A C 1
ATOM 545 O O . SER A 1 70 ? -21.873 6.337 -8.219 1.00 90.31 70 SER A O 1
ATOM 547 N N . SER A 1 71 ? -20.314 6.731 -9.800 1.00 81.06 71 SER A N 1
ATOM 548 C CA . SER A 1 71 ? -21.128 6.344 -10.954 1.00 81.06 71 SER A CA 1
ATOM 549 C C . SER A 1 71 ? -21.021 4.853 -11.286 1.00 81.06 71 SER A C 1
ATOM 551 O O . SER A 1 71 ? -21.743 4.383 -12.159 1.00 81.06 71 SER A O 1
ATOM 553 N N . VAL A 1 72 ? -20.121 4.119 -10.623 1.00 89.00 72 VAL A N 1
ATOM 554 C CA . VAL A 1 72 ? -19.889 2.691 -10.855 1.00 89.00 72 VAL A CA 1
ATOM 555 C C . VAL A 1 72 ? -20.515 1.902 -9.705 1.00 89.00 72 VAL A C 1
ATOM 557 O O . VAL A 1 72 ? -20.170 2.112 -8.543 1.00 89.00 72 VAL A O 1
ATOM 560 N N . GLU A 1 73 ? -21.440 0.993 -10.019 1.00 85.38 73 GLU A N 1
ATOM 561 C CA . GLU A 1 73 ? -22.276 0.316 -9.013 1.00 85.38 73 GLU A CA 1
ATOM 562 C C . GLU A 1 73 ? -21.456 -0.464 -7.970 1.00 85.38 73 GLU A C 1
ATOM 564 O O . GLU A 1 73 ? -21.734 -0.383 -6.776 1.00 85.38 73 GLU A O 1
ATOM 569 N N . ASN A 1 74 ? -20.396 -1.167 -8.386 1.00 86.69 74 ASN A N 1
ATOM 570 C CA . ASN A 1 74 ? -19.532 -1.931 -7.474 1.00 86.69 74 ASN A CA 1
ATOM 571 C C . ASN A 1 74 ? -18.560 -1.068 -6.651 1.00 86.69 74 ASN A C 1
ATOM 573 O O . ASN A 1 74 ? -17.848 -1.603 -5.806 1.00 86.69 74 ASN A O 1
ATOM 577 N N . LEU A 1 75 ? -18.531 0.248 -6.874 1.00 93.56 75 LEU A N 1
ATOM 578 C CA . LEU A 1 75 ? -17.755 1.213 -6.089 1.00 93.56 75 LEU A CA 1
ATOM 579 C C . LEU A 1 75 ? -18.643 2.066 -5.175 1.00 93.56 75 LEU A C 1
ATOM 581 O O . LEU A 1 75 ? -18.170 3.017 -4.548 1.00 93.56 75 LEU A O 1
ATOM 585 N N . LYS A 1 76 ? -19.939 1.754 -5.096 1.00 93.94 76 LYS A N 1
ATOM 586 C CA . LYS A 1 76 ? -20.861 2.423 -4.185 1.00 93.94 76 LYS A CA 1
ATOM 587 C C . LYS A 1 76 ? -20.503 2.102 -2.735 1.00 93.94 76 LYS A C 1
ATOM 589 O O . LYS A 1 76 ? -20.208 0.962 -2.392 1.00 93.94 76 LYS A O 1
ATOM 594 N N . ILE A 1 77 ? -20.560 3.119 -1.876 1.00 95.75 77 ILE A N 1
ATOM 595 C CA . ILE A 1 77 ? -20.235 3.009 -0.452 1.00 95.75 77 ILE A CA 1
ATOM 596 C C . ILE A 1 77 ? -21.478 3.364 0.359 1.00 95.75 77 ILE A C 1
ATOM 598 O O . ILE A 1 77 ? -21.860 4.528 0.456 1.00 95.75 77 ILE A O 1
ATOM 602 N N . ASP A 1 78 ? -22.097 2.357 0.967 1.00 94.25 78 ASP A N 1
ATOM 603 C CA . ASP A 1 78 ? -23.280 2.528 1.815 1.00 94.25 78 ASP A CA 1
ATOM 604 C C . ASP A 1 78 ? -22.910 2.958 3.241 1.00 94.25 78 ASP A C 1
ATOM 606 O O . ASP A 1 78 ? -23.716 3.570 3.946 1.00 94.25 78 ASP A O 1
ATOM 610 N N . ARG A 1 79 ? -21.691 2.631 3.689 1.00 94.50 79 ARG A N 1
ATOM 611 C CA . ARG A 1 79 ? -21.167 3.012 5.007 1.00 94.50 79 ARG A CA 1
ATOM 612 C C . ARG A 1 79 ? -19.779 3.642 4.886 1.00 94.50 79 ARG A C 1
ATOM 614 O O . ARG A 1 79 ? -18.781 2.929 4.995 1.00 94.50 79 ARG A O 1
ATOM 621 N N . PRO A 1 80 ? -19.709 4.962 4.650 1.00 96.12 80 PRO A N 1
ATOM 622 C CA . PRO A 1 80 ? -18.443 5.644 4.414 1.00 96.12 80 PRO A CA 1
ATOM 623 C C . PRO A 1 80 ? -17.673 6.001 5.688 1.00 96.12 80 PRO A C 1
ATOM 625 O O . PRO A 1 80 ? -16.509 6.368 5.588 1.00 96.12 80 PRO A O 1
ATOM 628 N N . GLN A 1 81 ? -18.281 5.931 6.873 1.00 96.44 81 GLN A N 1
ATOM 629 C CA . GLN A 1 81 ? -17.635 6.389 8.103 1.00 96.44 81 GLN A CA 1
ATOM 630 C C . GLN A 1 81 ? -16.445 5.501 8.500 1.00 96.44 81 GLN A C 1
ATOM 632 O O . GLN A 1 81 ? -16.579 4.281 8.627 1.00 96.44 81 GLN A O 1
ATOM 637 N N . ILE A 1 82 ? -15.300 6.134 8.759 1.00 96.50 82 ILE A N 1
ATOM 638 C CA . ILE A 1 82 ? -14.041 5.494 9.159 1.00 96.50 82 ILE A CA 1
ATOM 639 C C . ILE A 1 82 ? -13.746 5.869 10.611 1.00 96.50 82 ILE A C 1
ATOM 641 O O . ILE A 1 82 ? -13.227 6.945 10.910 1.00 96.50 82 ILE A O 1
ATOM 645 N N . TYR A 1 83 ? -14.084 4.971 11.530 1.00 96.56 83 TYR A N 1
ATOM 646 C CA . TYR A 1 83 ? -13.758 5.106 12.950 1.00 96.56 83 TYR A CA 1
ATOM 647 C C . TYR A 1 83 ? -12.397 4.493 13.289 1.00 96.56 83 TYR A C 1
ATOM 649 O O . TYR A 1 83 ? -11.764 4.927 14.249 1.00 96.56 83 TYR A O 1
ATOM 657 N N . PHE A 1 84 ? -11.934 3.514 12.516 1.00 96.38 84 PHE A N 1
ATOM 658 C CA . PHE A 1 84 ? -10.663 2.817 12.694 1.00 96.38 84 PHE A CA 1
ATOM 659 C C . PHE A 1 84 ? -9.859 2.908 11.393 1.00 96.38 84 PHE A C 1
ATOM 661 O O . PHE A 1 84 ? -10.370 2.550 10.330 1.00 96.38 84 PHE A O 1
ATOM 668 N N . GLY A 1 85 ? -8.625 3.395 11.484 1.00 95.31 85 GLY A N 1
ATOM 669 C CA . GLY A 1 85 ? -7.794 3.783 10.342 1.00 95.31 85 GLY A CA 1
ATOM 670 C C . GLY A 1 85 ? -6.322 3.928 10.728 1.00 95.31 85 GLY A C 1
ATOM 671 O O . GLY A 1 85 ? -5.923 3.476 11.801 1.00 95.31 85 GLY A O 1
ATOM 672 N N . GLU A 1 86 ? -5.521 4.507 9.850 1.00 92.19 86 GLU A N 1
ATOM 673 C CA . GLU A 1 86 ? -4.067 4.671 9.983 1.00 92.19 86 GLU A CA 1
ATOM 674 C C . GLU A 1 86 ? -3.664 6.052 10.520 1.00 92.19 86 GLU A C 1
ATOM 676 O O . GLU A 1 86 ? -2.516 6.281 10.898 1.00 92.19 86 GLU A O 1
ATOM 681 N N . GLY A 1 87 ? -4.593 7.011 10.529 1.00 81.69 87 GLY A N 1
ATOM 682 C CA . GLY A 1 87 ? -4.314 8.373 10.963 1.00 81.69 87 GLY A CA 1
ATOM 683 C C . GLY A 1 87 ? -3.995 8.480 12.462 1.00 81.69 87 GLY A C 1
ATOM 684 O O . GLY A 1 87 ? -4.253 7.562 13.242 1.00 81.69 87 GLY A O 1
ATOM 685 N N . PRO A 1 88 ? -3.487 9.638 12.926 1.00 73.38 88 PRO A N 1
ATOM 686 C CA . PRO A 1 88 ? -3.331 9.912 14.351 1.00 73.38 88 PRO A CA 1
ATOM 687 C C . PRO A 1 88 ? -4.706 9.955 15.038 1.00 73.38 88 PRO A C 1
ATOM 689 O O . PRO A 1 88 ? -5.356 10.997 15.121 1.00 73.38 88 PRO A O 1
ATOM 692 N N . GLN A 1 89 ? -5.149 8.800 15.536 1.00 79.50 89 GLN A N 1
ATOM 693 C CA . GLN A 1 89 ? -6.446 8.635 16.181 1.00 79.50 89 GLN A CA 1
ATOM 694 C C . GLN A 1 89 ? -6.297 8.628 17.707 1.00 79.50 89 GLN A C 1
ATOM 696 O O . GLN A 1 89 ? -5.772 7.680 18.299 1.00 79.50 89 GLN A O 1
ATOM 701 N N . ASP A 1 90 ? -6.829 9.655 18.365 1.00 88.06 90 ASP A N 1
ATOM 702 C CA . ASP A 1 90 ? -7.042 9.624 19.812 1.00 88.06 90 ASP A CA 1
ATOM 703 C C . ASP A 1 90 ? -8.379 8.935 20.147 1.00 88.06 90 ASP A C 1
ATOM 705 O O . ASP A 1 90 ? -9.207 8.639 19.272 1.00 88.06 90 ASP A O 1
ATOM 709 N N . TYR A 1 91 ? -8.603 8.661 21.430 1.00 95.00 91 TYR A N 1
ATOM 710 C CA . TYR A 1 91 ? -9.877 8.142 21.888 1.00 95.00 91 TYR A CA 1
ATOM 711 C C . TYR A 1 91 ? -11.009 9.135 21.592 1.00 95.00 91 TYR A C 1
ATOM 713 O O . TYR A 1 91 ? -10.830 10.351 21.717 1.00 95.00 91 TYR A O 1
ATOM 721 N N . VAL A 1 92 ? -12.178 8.599 21.251 1.00 96.06 92 VAL A N 1
ATOM 722 C CA . VAL A 1 92 ? -13.429 9.348 21.058 1.00 96.06 92 VAL A CA 1
ATOM 723 C C . VAL A 1 92 ? -14.556 8.660 21.805 1.00 96.06 92 VAL A C 1
ATOM 725 O O . VAL A 1 92 ? -14.430 7.502 22.215 1.00 96.06 92 VAL A O 1
ATOM 728 N N . ILE A 1 93 ? -15.649 9.378 22.008 1.00 97.00 93 ILE A N 1
ATOM 729 C CA . ILE A 1 93 ? -16.825 8.879 22.701 1.00 97.00 93 ILE A CA 1
ATOM 730 C C . ILE A 1 93 ? -18.002 9.027 21.759 1.00 97.00 93 ILE A C 1
ATOM 732 O O . ILE A 1 93 ? -18.239 10.088 21.195 1.00 97.00 93 ILE A O 1
ATOM 736 N N . THR A 1 94 ? -18.716 7.930 21.601 1.00 96.88 94 THR A N 1
ATOM 737 C CA . THR A 1 94 ? -19.861 7.801 20.707 1.00 96.88 94 THR A CA 1
ATOM 738 C C . THR A 1 94 ? -21.100 7.458 21.521 1.00 96.88 94 THR A C 1
ATOM 740 O O . THR A 1 94 ? -20.986 7.184 22.722 1.00 96.88 94 THR A O 1
ATOM 743 N N . ASP A 1 95 ? -22.275 7.468 20.889 1.00 95.12 95 ASP A N 1
ATOM 744 C CA . ASP A 1 95 ? -23.553 7.262 21.581 1.00 95.12 95 ASP A CA 1
ATOM 745 C C . ASP A 1 95 ? -23.734 8.281 22.735 1.00 95.12 95 ASP A C 1
ATOM 747 O O . ASP A 1 95 ? -24.058 7.921 23.868 1.00 95.12 95 ASP A O 1
ATOM 751 N N . THR A 1 96 ? -23.446 9.564 22.472 1.00 95.69 96 THR A N 1
ATOM 752 C CA . THR A 1 96 ? -23.564 10.668 23.450 1.00 95.69 96 THR A CA 1
ATOM 753 C C . THR A 1 96 ? -24.761 11.571 23.150 1.00 95.69 96 THR A C 1
ATOM 755 O O . THR A 1 96 ? -25.379 11.454 22.096 1.00 95.69 96 THR A O 1
ATOM 758 N N . ALA A 1 97 ? -25.090 12.495 24.057 1.00 95.00 97 ALA A N 1
ATOM 759 C CA . ALA A 1 97 ? -26.123 13.509 23.817 1.00 95.00 97 ALA A CA 1
ATOM 760 C C . ALA A 1 97 ? -25.732 14.526 22.727 1.00 95.00 97 ALA A C 1
ATOM 762 O O . ALA A 1 97 ? -26.599 15.203 22.179 1.00 95.00 97 ALA A O 1
ATOM 763 N N . THR A 1 98 ? -24.435 14.643 22.426 1.00 95.12 98 THR A N 1
ATOM 764 C CA . THR A 1 98 ? -23.924 15.425 21.299 1.00 95.12 98 THR A CA 1
ATOM 765 C C . THR A 1 98 ? -23.830 14.524 20.071 1.00 95.12 98 THR A C 1
ATOM 767 O O . THR A 1 98 ? -23.197 13.469 20.127 1.00 95.12 98 THR A O 1
ATOM 770 N N . GLU A 1 99 ? -24.454 14.936 18.967 1.00 95.56 99 GLU A N 1
ATOM 771 C CA . GLU A 1 99 ? -24.362 14.200 17.705 1.00 95.56 99 GLU A CA 1
ATOM 772 C C . GLU A 1 99 ? -22.989 14.381 17.041 1.00 95.56 99 GLU A C 1
ATOM 774 O O . GLU A 1 99 ? -22.335 15.422 17.160 1.00 95.56 99 GLU A O 1
ATOM 779 N N . GLU A 1 100 ? -22.565 13.354 16.309 1.00 96.44 100 GLU A N 1
ATOM 780 C CA . GLU A 1 100 ? -21.277 13.319 15.621 1.00 96.44 100 GLU A CA 1
ATOM 781 C C . GLU A 1 100 ? -21.416 14.016 14.267 1.00 96.44 100 GLU A C 1
ATOM 783 O O . GLU A 1 100 ? -22.379 13.778 13.538 1.00 96.44 100 GLU A O 1
ATOM 788 N N . PHE A 1 101 ? -20.473 14.882 13.908 1.00 95.12 101 PHE A N 1
ATOM 789 C CA . PHE A 1 101 ? -20.465 15.518 12.593 1.00 95.12 101 PHE A CA 1
ATOM 790 C C . PHE A 1 101 ? -20.140 14.481 11.513 1.00 95.12 101 PHE A C 1
ATOM 792 O O . PHE A 1 101 ? -19.145 13.772 11.637 1.00 95.12 101 PHE A O 1
ATOM 799 N N . ASP A 1 102 ? -20.956 14.423 10.458 1.00 94.12 102 ASP A N 1
ATOM 800 C CA . ASP A 1 102 ? -20.765 13.519 9.315 1.00 94.12 102 ASP A CA 1
ATOM 801 C C . ASP A 1 102 ? -20.181 14.313 8.130 1.00 94.12 102 ASP A C 1
ATOM 803 O O . ASP A 1 102 ? -19.017 14.154 7.768 1.00 94.12 102 ASP A O 1
ATOM 807 N N . TYR A 1 103 ? -20.947 15.253 7.560 1.00 92.94 103 TYR A N 1
ATOM 808 C CA . TYR A 1 103 ? -20.481 16.129 6.475 1.00 92.94 103 TYR A CA 1
ATOM 809 C C . TYR A 1 103 ? -21.298 17.421 6.358 1.00 92.94 103 TYR A C 1
ATOM 811 O O . TYR A 1 103 ? -22.434 17.521 6.823 1.00 92.94 103 TYR A O 1
ATOM 819 N N . ALA A 1 104 ? -20.731 18.421 5.681 1.00 91.31 104 ALA A N 1
ATOM 820 C CA . ALA A 1 104 ? -21.431 19.658 5.346 1.00 91.31 104 ALA A CA 1
ATOM 821 C C . ALA A 1 104 ? -22.285 19.482 4.077 1.00 91.31 104 ALA A C 1
ATOM 823 O O . ALA A 1 104 ? -21.826 18.930 3.076 1.00 91.31 104 ALA A O 1
ATOM 824 N N . LYS A 1 105 ? -23.523 19.980 4.097 1.00 89.50 105 LYS A N 1
ATOM 825 C CA . LYS A 1 105 ? -24.475 19.959 2.980 1.00 89.50 105 LYS A CA 1
ATOM 826 C C . LYS A 1 105 ? -25.039 21.365 2.749 1.00 89.50 105 LYS A C 1
ATOM 828 O O . LYS A 1 105 ? -26.062 21.742 3.321 1.00 89.50 105 LYS A O 1
ATOM 833 N N . GLY A 1 106 ? -24.385 22.124 1.870 1.00 86.75 106 GLY A N 1
ATOM 834 C CA . GLY A 1 106 ? -24.685 23.547 1.677 1.00 86.75 106 GLY A CA 1
ATOM 835 C C . GLY A 1 106 ? -24.347 24.332 2.944 1.00 86.75 106 GLY A C 1
ATOM 836 O O . GLY A 1 106 ? -23.267 24.150 3.495 1.00 86.75 106 GLY A O 1
ATOM 837 N N . ASP A 1 107 ? -25.289 25.137 3.434 1.00 87.38 107 ASP A N 1
ATOM 838 C CA . ASP A 1 107 ? -25.137 25.889 4.690 1.00 87.38 107 ASP A CA 1
ATOM 839 C C . ASP A 1 107 ? -25.507 25.071 5.947 1.00 87.38 107 ASP A C 1
ATOM 841 O O . ASP A 1 107 ? -25.421 25.575 7.067 1.00 87.38 107 ASP A O 1
ATOM 845 N N . ALA A 1 108 ? -25.953 23.820 5.781 1.00 90.88 108 ALA A N 1
ATOM 846 C CA . ALA A 1 108 ? -26.339 22.935 6.876 1.00 90.88 108 ALA A CA 1
ATOM 847 C C . ALA A 1 108 ? -25.289 21.845 7.121 1.00 90.88 108 ALA A C 1
ATOM 849 O O . ALA A 1 108 ? -24.608 21.399 6.201 1.00 90.88 108 ALA A O 1
ATOM 850 N N . ASN A 1 109 ? -25.218 21.353 8.356 1.00 92.81 109 ASN A N 1
ATOM 851 C CA . ASN A 1 109 ? -24.414 20.188 8.710 1.00 92.81 109 ASN A CA 1
ATOM 852 C C . ASN A 1 109 ? -25.304 18.953 8.830 1.00 92.81 109 ASN A C 1
ATOM 854 O O . ASN A 1 109 ? -26.422 19.028 9.345 1.00 92.81 109 ASN A O 1
ATOM 858 N N . VAL A 1 110 ? -24.793 17.821 8.359 1.00 95.62 110 VAL A N 1
ATOM 859 C CA . VAL A 1 110 ? -25.378 16.502 8.580 1.00 95.62 110 VAL A CA 1
ATOM 860 C C . VAL A 1 110 ? -24.641 15.848 9.738 1.00 95.62 110 VAL A C 1
ATOM 862 O O . VAL A 1 110 ? -23.411 15.884 9.806 1.00 95.62 110 VAL A O 1
ATOM 865 N N . TYR A 1 111 ? -25.416 15.261 10.640 1.00 95.81 111 TYR A N 1
ATOM 866 C CA . TYR A 1 111 ? -24.921 14.586 11.825 1.00 95.81 111 TYR A CA 1
ATOM 867 C C . TYR A 1 111 ? -25.325 13.116 11.819 1.00 95.81 111 TYR A C 1
ATOM 869 O O . TYR A 1 111 ? -26.276 12.709 11.143 1.00 95.81 111 TYR A O 1
ATOM 877 N N . THR A 1 112 ? -24.584 12.317 12.573 1.00 95.62 112 THR A N 1
ATOM 878 C CA . THR A 1 112 ? -24.787 10.881 12.701 1.00 95.62 112 THR A CA 1
ATOM 879 C C . THR A 1 112 ? -24.562 10.422 14.139 1.00 95.62 112 THR A C 1
ATOM 881 O O . THR A 1 112 ? -24.147 11.176 15.021 1.00 95.62 112 THR A O 1
ATOM 884 N N . THR A 1 113 ? -24.862 9.152 14.378 1.00 94.94 113 THR A N 1
ATOM 885 C CA . THR A 1 113 ? -24.565 8.468 15.634 1.00 94.94 113 THR A CA 1
ATOM 886 C C . THR A 1 113 ? -23.988 7.106 15.305 1.00 94.94 113 THR A C 1
ATOM 888 O O . THR A 1 113 ? -24.531 6.369 14.469 1.00 94.94 113 THR A O 1
ATOM 891 N N . TYR A 1 114 ? -22.894 6.755 15.965 1.00 96.12 114 TYR A N 1
ATOM 892 C CA . TYR A 1 114 ? -22.266 5.456 15.835 1.00 96.12 114 TYR A CA 1
ATOM 893 C C . TYR A 1 114 ? -23.218 4.317 16.214 1.00 96.12 114 TYR A C 1
ATOM 895 O O . TYR A 1 114 ? -23.693 4.203 17.330 1.00 96.12 114 TYR A O 1
ATOM 903 N N . LYS A 1 115 ? -23.461 3.396 15.287 1.00 94.38 115 LYS A N 1
ATOM 904 C CA . LYS A 1 115 ? -24.285 2.192 15.494 1.00 94.38 115 LYS A CA 1
ATOM 905 C C . LYS A 1 115 ? -23.446 0.919 15.479 1.00 94.38 115 LYS A C 1
ATOM 907 O O . LYS A 1 115 ? -23.983 -0.175 15.298 1.00 94.38 115 LYS A O 1
ATOM 912 N N . GLY A 1 116 ? -22.128 1.062 15.575 1.00 92.50 116 GLY A N 1
ATOM 913 C CA . GLY A 1 116 ? -21.205 -0.057 15.504 1.00 92.50 116 GLY A CA 1
ATOM 914 C C . GLY A 1 116 ? -21.091 -0.802 16.824 1.00 92.50 116 GLY A C 1
ATOM 915 O O . GLY A 1 116 ? -21.561 -0.366 17.884 1.00 92.50 116 GLY A O 1
ATOM 916 N N . LYS A 1 117 ? -20.465 -1.971 16.737 1.00 92.50 117 LYS A N 1
ATOM 917 C CA . LYS A 1 117 ? -20.211 -2.856 17.883 1.00 92.50 117 LYS A CA 1
ATOM 918 C C . LYS A 1 117 ? -18.857 -2.595 18.538 1.00 92.50 117 LYS A C 1
ATOM 920 O O . LYS A 1 117 ? -18.555 -3.211 19.557 1.00 92.50 117 LYS A O 1
ATOM 925 N N . GLY A 1 118 ? -18.031 -1.743 17.933 1.00 91.25 118 GLY A N 1
ATOM 926 C CA . GLY A 1 118 ? -16.742 -1.352 18.480 1.00 91.25 118 GLY A CA 1
ATOM 927 C C . GLY A 1 118 ? -16.886 -0.544 19.768 1.00 91.25 118 GLY A C 1
ATOM 928 O O . GLY A 1 118 ? -17.929 0.041 20.052 1.00 91.25 118 GLY A O 1
ATOM 929 N N . GLY A 1 119 ? -15.802 -0.494 20.540 1.00 92.94 119 GLY A N 1
ATOM 930 C CA . GLY A 1 119 ? -15.738 0.310 21.755 1.00 92.94 119 GLY A CA 1
ATOM 931 C C . GLY A 1 119 ? -16.072 -0.418 23.038 1.00 92.94 119 GLY A C 1
ATOM 932 O O . GLY A 1 119 ? -16.387 -1.606 23.068 1.00 92.94 119 GLY A O 1
ATOM 933 N N . VAL A 1 120 ? -15.962 0.336 24.123 1.00 95.12 120 VAL A N 1
ATOM 934 C CA . VAL A 1 120 ? -16.282 -0.125 25.466 1.00 95.12 120 VAL A CA 1
ATOM 935 C C . VAL A 1 120 ? -17.306 0.826 26.064 1.00 95.12 120 VAL A C 1
ATOM 937 O O . VAL A 1 120 ? -17.074 2.029 26.100 1.00 95.12 120 VAL A O 1
ATOM 940 N N . GLU A 1 121 ? -18.427 0.303 26.550 1.00 95.62 121 GLU A N 1
ATOM 941 C CA . GLU A 1 121 ? -19.433 1.117 27.242 1.00 95.62 121 GLU A CA 1
ATOM 942 C C . GLU A 1 121 ? -18.827 1.810 28.469 1.00 95.62 121 GLU A C 1
ATOM 944 O O . GLU A 1 121 ? -18.111 1.188 29.266 1.00 95.62 121 GLU A O 1
ATOM 949 N N . ILE A 1 122 ? -19.131 3.093 28.643 1.00 93.81 122 ILE A N 1
ATOM 950 C CA . ILE A 1 122 ? -18.641 3.898 29.763 1.00 93.81 122 ILE A CA 1
ATOM 951 C C . ILE A 1 122 ? -19.224 3.396 31.079 1.00 93.81 122 ILE A C 1
ATOM 953 O O . ILE A 1 122 ? -18.502 3.348 32.076 1.00 93.81 122 ILE A O 1
ATOM 957 N N . GLY A 1 123 ? -20.482 2.956 31.081 1.00 92.56 123 GLY A N 1
ATOM 958 C CA . GLY A 1 123 ? -21.159 2.427 32.255 1.00 92.56 123 GLY A CA 1
ATOM 959 C C . GLY A 1 123 ? -21.291 3.453 33.385 1.00 92.56 123 GLY A C 1
ATOM 960 O O . GLY A 1 123 ? -21.389 4.659 33.174 1.00 92.56 123 GLY A O 1
ATOM 961 N N . GLY A 1 124 ? -21.316 2.961 34.625 1.00 92.69 124 GLY A N 1
ATOM 962 C CA . GLY A 1 124 ? -21.487 3.805 35.807 1.00 92.69 124 GLY A CA 1
ATOM 963 C C . GLY A 1 124 ? -20.275 4.685 36.148 1.00 92.69 124 GLY A C 1
ATOM 964 O O . GLY A 1 124 ? -19.183 4.561 35.589 1.00 92.69 124 GLY A O 1
ATOM 965 N N . PHE A 1 125 ? -20.453 5.531 37.166 1.00 91.31 125 PHE A N 1
ATOM 966 C CA . PHE A 1 125 ? -19.460 6.517 37.613 1.00 91.31 125 PHE A CA 1
ATOM 967 C C . PHE A 1 125 ? -18.057 5.935 37.870 1.00 91.31 125 PHE A C 1
ATOM 969 O O . PHE A 1 125 ? -17.060 6.536 37.478 1.00 91.31 125 PHE A O 1
ATOM 976 N N . PHE A 1 126 ? -17.956 4.746 38.474 1.00 93.50 126 PHE A N 1
ATOM 977 C CA . PHE A 1 126 ? -16.661 4.116 38.762 1.00 93.50 126 PHE A CA 1
ATOM 978 C C . PHE A 1 126 ? -15.853 3.792 37.500 1.00 93.50 126 PHE A C 1
ATOM 980 O O . PHE A 1 126 ? -14.648 4.026 37.464 1.00 93.50 126 PHE A O 1
ATOM 987 N N . ARG A 1 127 ? -16.496 3.284 36.442 1.00 93.88 127 ARG A N 1
ATOM 988 C CA . ARG A 1 127 ? -15.808 2.966 35.183 1.00 93.88 127 ARG A CA 1
ATOM 989 C C . ARG A 1 127 ? -15.446 4.244 34.422 1.00 93.88 127 ARG A C 1
ATOM 991 O O . ARG A 1 127 ? -14.337 4.344 33.902 1.00 93.88 127 ARG A O 1
ATOM 998 N N . LYS A 1 128 ? -16.312 5.260 34.478 1.00 92.94 128 LYS A N 1
ATOM 999 C CA . LYS A 1 128 ? -16.030 6.624 34.002 1.00 92.94 128 LYS A CA 1
ATOM 1000 C C . LYS A 1 128 ? -14.788 7.229 34.687 1.00 92.94 128 LYS A C 1
ATOM 1002 O O . LYS A 1 128 ? -13.937 7.793 34.004 1.00 92.94 128 LYS A O 1
ATOM 1007 N N . LEU A 1 129 ? -14.622 7.031 36.001 1.00 95.12 129 LEU A N 1
ATOM 1008 C CA . LEU A 1 129 ? -13.424 7.428 36.762 1.00 95.12 129 LEU A CA 1
ATOM 1009 C C . LEU A 1 129 ? -12.164 6.673 36.324 1.00 95.12 129 LEU A C 1
ATOM 1011 O O . LEU A 1 129 ? -11.111 7.290 36.174 1.00 95.12 129 LEU A O 1
ATOM 1015 N N . LEU A 1 130 ? -12.257 5.363 36.075 1.00 96.12 130 LEU A N 1
ATOM 1016 C CA . LEU A 1 130 ? -11.127 4.584 35.556 1.00 96.12 130 LEU A CA 1
ATOM 1017 C C . LEU A 1 130 ? -10.692 5.062 34.167 1.00 96.12 130 LEU A C 1
ATOM 1019 O O . LEU A 1 130 ? -9.493 5.152 33.911 1.00 96.12 130 LEU A O 1
ATOM 1023 N N . PHE A 1 131 ? -11.637 5.411 33.290 1.00 95.81 131 PHE A N 1
ATOM 1024 C CA . PHE A 1 131 ? -11.312 6.012 31.996 1.00 95.81 131 PHE A CA 1
ATOM 1025 C C . PHE A 1 131 ? -10.671 7.393 32.151 1.00 95.81 131 PHE A C 1
ATOM 1027 O O . PHE A 1 131 ? -9.632 7.637 31.541 1.00 95.81 131 PHE A O 1
ATOM 1034 N N . ALA A 1 132 ? -11.212 8.252 33.019 1.00 95.50 132 ALA A N 1
ATOM 1035 C CA . ALA A 1 132 ? -10.615 9.551 33.329 1.00 95.50 132 ALA A CA 1
ATOM 1036 C C . ALA A 1 132 ? -9.170 9.417 33.829 1.00 95.50 132 ALA A C 1
ATOM 1038 O O . ALA A 1 132 ? -8.289 10.136 33.370 1.00 95.50 132 ALA A O 1
ATOM 1039 N N . PHE A 1 133 ? -8.896 8.446 34.703 1.00 96.38 133 PHE A N 1
ATOM 1040 C CA . PHE A 1 133 ? -7.539 8.153 35.160 1.00 96.38 133 PHE A CA 1
ATOM 1041 C C . PHE A 1 133 ? -6.648 7.611 34.030 1.00 96.38 133 PHE A C 1
ATOM 1043 O O . PHE A 1 133 ? -5.537 8.094 33.830 1.00 96.38 133 PHE A O 1
ATOM 1050 N N . ARG A 1 134 ? -7.140 6.638 33.252 1.00 95.31 134 ARG A N 1
ATOM 1051 C CA . ARG A 1 134 ? -6.397 5.987 32.160 1.00 95.31 134 ARG A CA 1
ATOM 1052 C C . ARG A 1 134 ? -5.991 6.958 31.053 1.00 95.31 134 ARG A C 1
ATOM 1054 O O . ARG A 1 134 ? -4.910 6.788 30.485 1.00 95.31 134 ARG A O 1
ATOM 1061 N N . PHE A 1 135 ? -6.864 7.898 30.708 1.00 95.38 135 PHE A N 1
ATOM 1062 C CA . PHE A 1 135 ? -6.624 8.894 29.662 1.00 95.38 135 PHE A CA 1
ATOM 1063 C C . PHE A 1 135 ? -6.100 10.225 30.212 1.00 95.38 135 PHE A C 1
ATOM 1065 O O . PHE A 1 135 ? -5.777 11.109 29.428 1.00 95.38 135 PHE A O 1
ATOM 1072 N N . GLY A 1 136 ? -5.988 10.370 31.538 1.00 95.62 136 GLY A N 1
ATOM 1073 C CA . GLY A 1 136 ? -5.586 11.627 32.171 1.00 95.62 136 GLY A CA 1
ATOM 1074 C C . GLY A 1 136 ? -6.573 12.768 31.910 1.00 95.62 136 GLY A C 1
ATOM 1075 O O . GLY A 1 136 ? -6.167 13.924 31.838 1.00 95.62 136 GLY A O 1
ATOM 1076 N N . ASP A 1 137 ? -7.860 12.452 31.741 1.00 94.88 137 ASP A N 1
ATOM 1077 C CA . ASP A 1 137 ? -8.868 13.389 31.257 1.00 94.88 137 ASP A CA 1
ATOM 1078 C C . ASP A 1 137 ? -10.041 13.538 32.232 1.00 94.88 137 ASP A C 1
ATOM 1080 O O . ASP A 1 137 ? -10.988 12.751 32.254 1.00 94.88 137 ASP A O 1
ATOM 1084 N N . VAL A 1 138 ? -9.982 14.588 33.052 1.00 93.00 138 VAL A N 1
ATOM 1085 C CA . VAL A 1 138 ? -11.012 14.892 34.059 1.00 93.00 138 VAL A CA 1
ATOM 1086 C C . VAL A 1 138 ? -12.323 15.350 33.410 1.00 93.00 138 VAL A C 1
ATOM 1088 O O . VAL A 1 138 ? -13.383 15.189 34.017 1.00 93.00 138 VAL A O 1
ATOM 1091 N N . LYS A 1 139 ? -12.301 15.869 32.172 1.00 92.44 139 LYS A N 1
ATOM 1092 C CA . LYS A 1 139 ? -13.518 16.349 31.494 1.00 92.44 139 LYS A CA 1
ATOM 1093 C C . LYS A 1 139 ? -14.499 15.218 31.225 1.00 92.44 139 LYS A C 1
ATOM 1095 O O . LYS A 1 139 ? -15.700 15.474 31.254 1.00 92.44 139 LYS A O 1
ATOM 1100 N N . LEU A 1 140 ? -14.005 13.979 31.101 1.00 92.00 140 LEU A N 1
ATOM 1101 C CA . LEU A 1 140 ? -14.843 12.782 31.082 1.00 92.00 140 LEU A CA 1
ATOM 1102 C C . LEU A 1 140 ? -15.840 12.801 32.239 1.00 92.00 140 LEU A C 1
ATOM 1104 O O . LEU A 1 140 ? -17.020 12.622 31.991 1.00 92.00 140 LEU A O 1
ATOM 1108 N N . LEU A 1 141 ? -15.407 13.080 33.474 1.00 90.75 141 LEU A N 1
ATOM 1109 C CA . LEU A 1 141 ? -16.266 13.087 34.669 1.00 90.75 141 LEU A CA 1
ATOM 1110 C C . LEU A 1 141 ? -17.238 14.268 34.728 1.00 90.75 141 LEU A C 1
ATOM 1112 O O . LEU A 1 141 ? -18.304 14.133 35.323 1.00 90.75 141 LEU A O 1
ATOM 1116 N N . LEU A 1 142 ? -16.851 15.405 34.151 1.00 89.62 142 LEU A N 1
ATOM 1117 C CA . LEU A 1 142 ? -17.552 16.680 34.306 1.00 89.62 142 LEU A CA 1
ATOM 1118 C C . LEU A 1 142 ? -18.638 16.904 33.251 1.00 89.62 142 LEU A C 1
ATOM 1120 O O . LEU A 1 142 ? -19.584 17.640 33.519 1.00 89.62 142 LEU A O 1
ATOM 1124 N N . THR A 1 143 ? -18.512 16.302 32.064 1.00 88.12 143 THR A N 1
ATOM 1125 C CA . THR A 1 143 ? -19.525 16.468 31.016 1.00 88.12 143 THR A CA 1
ATOM 1126 C C . THR A 1 143 ? -20.821 15.716 31.342 1.00 88.12 143 THR A C 1
ATOM 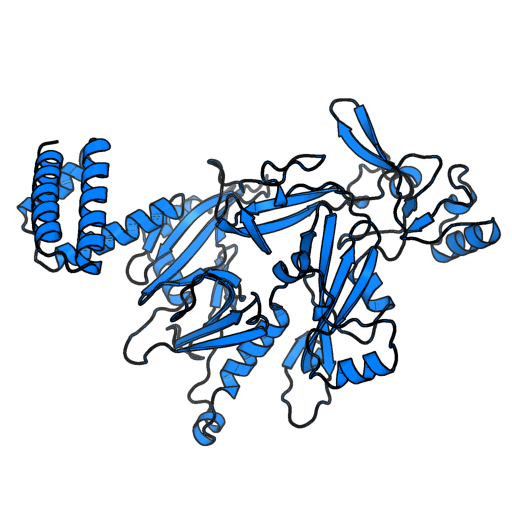1128 O O . THR A 1 143 ? -20.801 14.563 31.800 1.00 88.12 143 THR A O 1
ATOM 1131 N N . GLY A 1 144 ? -21.943 16.388 31.068 1.00 89.31 144 GLY A N 1
ATOM 1132 C CA . GLY A 1 144 ? -23.294 15.832 31.105 1.00 89.31 144 GLY A CA 1
ATOM 1133 C C . GLY A 1 144 ? -23.717 15.140 29.806 1.00 89.31 144 GLY A C 1
ATOM 1134 O O . GLY A 1 144 ? -24.763 14.503 29.797 1.00 89.31 144 GLY A O 1
ATOM 1135 N N . ASP A 1 145 ? -22.913 15.218 28.740 1.00 92.06 145 ASP A N 1
ATOM 1136 C CA . ASP A 1 145 ? -23.256 14.639 27.431 1.00 92.06 145 ASP A CA 1
ATOM 1137 C C . ASP A 1 145 ? -23.077 13.116 27.387 1.00 92.06 145 ASP A C 1
ATOM 1139 O O . ASP A 1 145 ? -23.592 12.444 26.498 1.00 92.06 145 ASP A O 1
ATOM 1143 N N . ILE A 1 146 ? -22.335 12.562 28.347 1.00 93.94 146 ILE A N 1
ATOM 1144 C CA . ILE A 1 146 ? -22.017 11.136 28.424 1.00 93.94 146 ILE A CA 1
ATOM 1145 C C . ILE A 1 146 ? -23.044 10.407 29.288 1.00 93.94 146 ILE A C 1
ATOM 1147 O O . ILE A 1 146 ? -23.147 10.685 30.491 1.00 93.94 146 ILE A O 1
ATOM 1151 N N . SER A 1 147 ? -23.684 9.392 28.709 1.00 93.12 147 SER A N 1
ATOM 1152 C CA . SER A 1 147 ? -24.544 8.441 29.414 1.00 93.12 147 SER A CA 1
ATOM 1153 C C . SER A 1 147 ? -23.807 7.120 29.707 1.00 93.12 147 SER A C 1
ATOM 1155 O O . SER A 1 147 ? -22.699 6.894 29.208 1.00 93.12 147 SER A O 1
ATOM 1157 N N . PRO A 1 148 ? -24.374 6.227 30.539 1.00 93.75 148 PRO A N 1
ATOM 1158 C CA . PRO A 1 148 ? -23.807 4.896 30.763 1.00 93.75 148 PRO A CA 1
ATOM 1159 C C . PRO A 1 148 ? -23.690 4.038 29.494 1.00 93.75 148 PRO A C 1
ATOM 1161 O O . PRO A 1 148 ? -22.794 3.196 29.413 1.00 93.75 148 PRO A O 1
ATOM 1164 N N . GLU A 1 149 ? -24.568 4.258 28.517 1.00 93.88 149 GLU A N 1
ATOM 1165 C CA . GLU A 1 149 ? -24.617 3.551 27.232 1.00 93.88 149 GLU A CA 1
ATOM 1166 C C . GLU A 1 149 ? -23.590 4.087 26.225 1.00 93.88 149 GLU A C 1
ATOM 1168 O O . GLU A 1 149 ? -23.238 3.378 25.281 1.00 93.88 149 GLU A O 1
ATOM 1173 N N . SER A 1 150 ? -23.076 5.306 26.436 1.00 96.25 150 SER A N 1
ATOM 1174 C CA . SER A 1 150 ? -22.033 5.888 25.592 1.00 96.25 150 SER A CA 1
ATOM 1175 C C . SER A 1 150 ? -20.811 4.974 25.520 1.00 96.25 150 SER A C 1
ATOM 1177 O O . SER A 1 150 ? -20.374 4.409 26.528 1.00 96.25 150 SER A O 1
ATOM 1179 N N . LYS A 1 151 ? -20.206 4.853 24.338 1.00 96.38 151 LYS A N 1
ATOM 1180 C CA . LYS A 1 151 ? -19.047 3.979 24.112 1.00 96.38 151 LYS A CA 1
ATOM 1181 C C . LYS A 1 151 ? -17.788 4.791 23.901 1.00 96.38 151 LYS A C 1
ATOM 1183 O O . LYS A 1 151 ? -17.749 5.672 23.046 1.00 96.38 151 LYS A O 1
ATOM 1188 N N . ILE A 1 152 ? -16.726 4.432 24.617 1.00 96.81 152 ILE A N 1
ATOM 1189 C CA . ILE A 1 152 ? -15.388 4.961 24.369 1.00 96.81 152 ILE A CA 1
ATOM 1190 C C . ILE A 1 152 ? -14.661 4.081 23.348 1.00 96.81 152 ILE A C 1
ATOM 1192 O O . ILE A 1 152 ? -14.465 2.877 23.554 1.00 96.81 152 ILE A O 1
ATOM 1196 N N . LEU A 1 153 ? -14.272 4.683 22.226 1.00 96.38 153 LEU A N 1
ATOM 1197 C CA . LEU A 1 153 ? -13.462 4.059 21.183 1.00 96.38 153 LEU A CA 1
ATOM 1198 C C . LEU A 1 153 ? -12.008 4.480 21.395 1.00 96.38 153 LEU A C 1
ATOM 1200 O O . LEU A 1 153 ? -11.704 5.666 21.390 1.00 96.38 153 LEU A O 1
ATOM 1204 N N . PHE A 1 154 ? -11.103 3.522 21.575 1.00 94.75 154 PHE A N 1
ATOM 1205 C CA . PHE A 1 154 ? -9.666 3.756 21.751 1.00 94.75 154 PHE A CA 1
ATOM 1206 C C . PHE A 1 154 ? -8.861 2.626 21.101 1.00 94.75 154 PHE A C 1
ATOM 1208 O O . PHE A 1 154 ? -9.417 1.569 20.794 1.00 94.75 154 PHE A O 1
ATOM 1215 N N . TYR A 1 155 ? -7.557 2.855 20.886 1.00 94.25 155 TYR A N 1
ATOM 1216 C CA . TYR A 1 155 ? -6.727 2.022 19.998 1.00 94.25 155 TYR A CA 1
ATOM 1217 C C . TYR A 1 155 ? -7.417 1.851 18.645 1.00 94.25 155 TYR A C 1
ATOM 1219 O O . TYR A 1 155 ? -7.836 0.755 18.264 1.00 94.25 155 TYR A O 1
ATOM 1227 N N . ARG A 1 156 ? -7.651 3.004 18.022 1.00 95.25 156 ARG A N 1
ATOM 1228 C CA . ARG A 1 156 ? -8.346 3.136 16.746 1.00 95.25 156 ARG A CA 1
ATOM 1229 C C . ARG A 1 156 ? -7.397 3.043 15.557 1.00 95.25 156 ARG A C 1
ATOM 1231 O O . ARG A 1 156 ? -7.820 2.610 14.494 1.00 95.25 156 ARG A O 1
ATOM 1238 N N . ASP A 1 157 ? -6.142 3.408 15.797 1.00 94.19 157 ASP A N 1
ATOM 1239 C CA . ASP A 1 157 ? -5.017 3.143 14.915 1.00 94.19 157 ASP A CA 1
ATOM 1240 C C . ASP A 1 157 ? -4.829 1.629 14.704 1.00 94.19 157 ASP A C 1
ATOM 1242 O O . ASP A 1 157 ? -4.823 0.860 15.679 1.00 94.19 157 ASP A O 1
ATOM 1246 N N . LEU A 1 158 ? -4.711 1.212 13.439 1.00 94.25 158 LEU A N 1
ATOM 1247 C CA . LEU A 1 158 ? -4.543 -0.189 13.040 1.00 94.25 158 LEU A CA 1
ATOM 1248 C C . LEU A 1 158 ? -3.332 -0.828 13.714 1.00 94.25 158 LEU A C 1
ATOM 1250 O O . LEU A 1 158 ? -3.465 -1.875 14.352 1.00 94.25 158 LEU A O 1
ATOM 1254 N N . ASP A 1 159 ? -2.168 -0.199 13.593 1.00 93.38 159 ASP A N 1
ATOM 1255 C CA . ASP A 1 159 ? -0.895 -0.749 14.044 1.00 93.38 159 ASP A CA 1
ATOM 1256 C C . ASP A 1 159 ? -0.904 -0.987 15.561 1.00 93.38 159 ASP A C 1
ATOM 1258 O O . ASP A 1 159 ? -0.656 -2.099 16.045 1.00 93.38 159 ASP A O 1
ATOM 1262 N N . VAL A 1 160 ? -1.310 0.027 16.326 1.00 94.50 160 VAL A N 1
ATOM 1263 C CA . VAL A 1 160 ? -1.437 -0.029 17.785 1.00 94.50 160 VAL A CA 1
ATOM 1264 C C . VAL A 1 160 ? -2.439 -1.097 18.204 1.00 94.50 160 VAL A C 1
ATOM 1266 O O . VAL A 1 160 ? -2.208 -1.818 19.182 1.00 94.50 160 VAL A O 1
ATOM 1269 N N . ARG A 1 161 ? -3.574 -1.199 17.512 1.00 94.81 161 ARG A N 1
ATOM 1270 C CA . ARG A 1 161 ? -4.631 -2.152 17.857 1.00 94.81 161 ARG A CA 1
ATOM 1271 C C . ARG A 1 161 ? -4.206 -3.587 17.583 1.00 94.81 161 ARG A C 1
ATOM 1273 O O . ARG A 1 161 ? -4.339 -4.442 18.461 1.00 94.81 161 ARG A O 1
ATOM 1280 N N . LEU A 1 162 ? -3.693 -3.851 16.388 1.00 96.31 162 LEU A N 1
ATOM 1281 C CA . LEU A 1 162 ? -3.323 -5.188 15.941 1.00 96.31 162 LEU A CA 1
ATOM 1282 C C . LEU A 1 162 ? -2.118 -5.720 16.721 1.00 96.31 162 LEU A C 1
ATOM 1284 O O . LEU A 1 162 ? -2.184 -6.850 17.209 1.00 96.31 162 LEU A O 1
ATOM 1288 N N . LYS A 1 163 ? -1.094 -4.893 16.980 1.00 95.75 163 LYS A N 1
ATOM 1289 C CA . LYS A 1 163 ? 0.041 -5.267 17.848 1.00 95.75 163 LYS A CA 1
ATOM 1290 C C . LYS A 1 163 ? -0.379 -5.585 19.280 1.00 95.75 163 LYS A C 1
ATOM 1292 O O . LYS A 1 163 ? 0.275 -6.378 19.945 1.00 95.75 163 LYS A O 1
ATOM 1297 N N . ARG A 1 164 ? -1.465 -4.994 19.787 1.00 95.44 164 ARG A N 1
ATOM 1298 C CA . ARG A 1 164 ? -1.995 -5.337 21.120 1.00 95.44 164 ARG A CA 1
ATOM 1299 C C . ARG A 1 164 ? -2.731 -6.670 21.143 1.00 95.44 164 ARG A C 1
ATOM 1301 O O . ARG A 1 164 ? -2.697 -7.340 22.170 1.00 95.44 164 ARG A O 1
ATOM 1308 N N . ILE A 1 165 ? -3.402 -7.032 20.052 1.00 95.69 165 ILE A N 1
ATOM 1309 C CA . ILE A 1 165 ? -4.156 -8.288 19.944 1.00 95.69 165 ILE A CA 1
ATOM 1310 C C . ILE A 1 165 ? -3.210 -9.461 19.666 1.00 95.69 165 ILE A C 1
ATOM 1312 O O . ILE A 1 165 ? -3.313 -10.496 20.318 1.00 95.69 165 ILE A O 1
ATOM 1316 N N . ALA A 1 166 ? -2.276 -9.286 18.731 1.00 96.56 166 ALA A N 1
ATOM 1317 C CA . ALA A 1 166 ? -1.340 -10.316 18.297 1.00 96.56 166 ALA A CA 1
ATOM 1318 C C . ALA A 1 166 ? 0.107 -9.776 18.255 1.00 96.56 166 ALA A C 1
ATOM 1320 O O . ALA A 1 166 ? 0.684 -9.644 17.177 1.00 96.56 166 ALA A O 1
ATOM 1321 N N . PRO A 1 167 ? 0.733 -9.482 19.415 1.00 95.31 167 PRO A N 1
ATOM 1322 C CA . PRO A 1 167 ? 2.084 -8.895 19.487 1.00 95.31 167 PRO A CA 1
ATOM 1323 C C . PRO A 1 167 ? 3.196 -9.793 18.931 1.00 95.31 167 PRO A C 1
ATOM 1325 O O . PRO A 1 167 ? 4.327 -9.354 18.750 1.00 95.31 167 PRO A O 1
ATOM 1328 N N . PHE A 1 168 ? 2.892 -11.068 18.715 1.00 94.19 168 PHE A N 1
ATOM 1329 C CA . PHE A 1 168 ? 3.814 -12.088 18.233 1.00 94.19 168 PHE A CA 1
ATOM 1330 C C . PHE A 1 168 ? 3.863 -12.192 16.698 1.00 94.19 168 PHE A C 1
ATOM 1332 O O . PHE A 1 168 ? 4.671 -12.950 16.165 1.00 94.19 168 PHE A O 1
ATOM 1339 N N . ILE A 1 169 ? 3.021 -11.438 15.984 1.00 95.31 169 ILE A N 1
ATOM 1340 C CA . ILE A 1 169 ? 3.041 -11.325 14.523 1.00 95.31 169 ILE A CA 1
ATOM 1341 C C . ILE A 1 169 ? 3.623 -9.957 14.156 1.00 95.31 169 ILE A C 1
ATOM 1343 O O . ILE A 1 169 ? 3.261 -8.935 14.737 1.00 95.31 169 ILE A O 1
ATOM 1347 N N . THR A 1 170 ? 4.530 -9.929 13.182 1.00 95.56 170 THR A N 1
ATOM 1348 C CA . THR A 1 170 ? 5.063 -8.677 12.632 1.00 95.56 170 THR A CA 1
ATOM 1349 C C . THR A 1 170 ? 4.098 -8.155 11.573 1.00 95.56 170 THR A C 1
ATOM 1351 O O . THR A 1 170 ? 3.802 -8.869 10.625 1.00 95.56 170 THR A O 1
ATOM 1354 N N . LEU A 1 171 ? 3.603 -6.929 11.715 1.00 96.00 171 LEU A N 1
ATOM 1355 C CA . LEU A 1 171 ? 2.736 -6.307 10.711 1.00 96.00 171 LEU A CA 1
ATOM 1356 C C . LEU A 1 171 ? 3.566 -5.769 9.541 1.00 96.00 171 LEU A C 1
ATOM 1358 O O . LEU A 1 171 ? 4.698 -5.324 9.741 1.00 96.00 171 LEU A O 1
ATOM 1362 N N . ASP A 1 172 ? 3.001 -5.834 8.339 1.00 94.94 172 ASP A N 1
ATOM 1363 C CA . ASP A 1 172 ? 3.482 -5.083 7.179 1.00 94.94 172 ASP A CA 1
ATOM 1364 C C . ASP A 1 172 ? 3.329 -3.571 7.401 1.00 94.94 172 ASP A C 1
ATOM 1366 O O . ASP A 1 172 ? 2.480 -3.140 8.182 1.00 94.94 172 ASP A O 1
ATOM 1370 N N . ALA A 1 173 ? 4.173 -2.780 6.744 1.00 90.75 173 ALA A N 1
ATOM 1371 C CA . ALA A 1 173 ? 4.196 -1.335 6.914 1.00 90.75 173 ALA A CA 1
ATOM 1372 C C . ALA A 1 173 ? 3.045 -0.614 6.188 1.00 90.75 173 ALA A C 1
ATOM 1374 O O . ALA A 1 173 ? 2.721 0.497 6.592 1.00 90.75 173 ALA A O 1
ATOM 1375 N N . ASP A 1 174 ? 2.445 -1.227 5.159 1.00 91.69 174 ASP A N 1
ATOM 1376 C CA . ASP A 1 174 ? 1.427 -0.606 4.299 1.00 91.69 174 ASP A CA 1
ATOM 1377 C C . ASP A 1 174 ? 0.132 -1.450 4.256 1.00 91.69 174 ASP A C 1
ATOM 1379 O O . ASP A 1 174 ? -0.065 -2.281 3.348 1.00 91.69 174 ASP A O 1
ATOM 1383 N N . PRO A 1 175 ? -0.779 -1.305 5.242 1.00 95.12 175 PRO A N 1
ATOM 1384 C CA . PRO A 1 175 ? -2.135 -1.814 5.090 1.00 95.12 175 PRO A CA 1
ATOM 1385 C C . PRO A 1 175 ? -2.862 -1.073 3.965 1.00 95.12 175 PRO A C 1
ATOM 1387 O O . PRO A 1 175 ? -2.521 0.035 3.577 1.00 95.12 175 PRO A O 1
ATOM 1390 N N . TYR A 1 176 ? -3.904 -1.691 3.422 1.00 96.56 176 TYR A N 1
ATOM 1391 C CA . TYR A 1 176 ? -4.653 -1.112 2.312 1.00 96.56 176 TYR A CA 1
ATOM 1392 C C . TYR A 1 176 ? -6.148 -1.215 2.544 1.00 96.56 176 TYR A C 1
ATOM 1394 O O . TYR A 1 176 ? -6.667 -2.233 3.007 1.00 96.56 176 TYR A O 1
ATOM 1402 N N . ILE A 1 177 ? -6.847 -0.133 2.218 1.00 97.38 177 ILE A N 1
ATOM 1403 C CA . ILE A 1 177 ? -8.302 -0.068 2.266 1.00 97.38 177 ILE A CA 1
ATOM 1404 C C . ILE A 1 177 ? -8.898 -0.590 0.960 1.00 97.38 177 ILE A C 1
ATOM 1406 O O . ILE A 1 177 ? -8.323 -0.398 -0.110 1.00 97.38 177 ILE A O 1
ATOM 1410 N N . VAL A 1 178 ? -10.055 -1.239 1.051 1.00 97.50 178 VAL A N 1
ATOM 1411 C CA . VAL A 1 178 ? -10.820 -1.764 -0.085 1.00 97.50 178 VAL A CA 1
ATOM 1412 C C . VAL A 1 178 ? -12.304 -1.462 0.107 1.00 97.50 178 VAL A C 1
ATOM 1414 O O . VAL A 1 178 ? -12.792 -1.368 1.243 1.00 97.50 178 VAL A O 1
ATOM 1417 N N . ILE A 1 179 ? -13.025 -1.313 -1.001 1.00 96.88 179 ILE A N 1
ATOM 1418 C CA . ILE A 1 179 ? -14.485 -1.221 -1.007 1.00 96.88 179 ILE A CA 1
ATOM 1419 C C . ILE A 1 179 ? -15.010 -2.638 -1.208 1.00 96.88 179 ILE A C 1
ATOM 1421 O O . ILE A 1 179 ? -14.797 -3.229 -2.258 1.00 96.88 179 ILE A O 1
ATOM 1425 N N . SER A 1 180 ? -15.685 -3.175 -0.196 1.00 95.19 180 SER A N 1
ATOM 1426 C CA . SER A 1 180 ? -16.222 -4.533 -0.212 1.00 95.19 180 SER A CA 1
ATOM 1427 C C . SER A 1 180 ? -17.675 -4.525 0.241 1.00 95.19 180 SER A C 1
ATOM 1429 O O . SER A 1 180 ? -17.978 -4.118 1.367 1.00 95.19 180 SER A O 1
ATOM 1431 N N . GLU A 1 181 ? -18.580 -4.932 -0.651 1.00 92.81 181 GLU A N 1
ATOM 1432 C CA . GLU A 1 181 ? -20.034 -4.977 -0.412 1.00 92.81 181 GLU A CA 1
ATOM 1433 C C . GLU A 1 181 ? -20.592 -3.684 0.230 1.00 92.81 181 GLU A C 1
ATOM 1435 O O . GLU A 1 181 ? -21.284 -3.714 1.254 1.00 92.81 181 GLU A O 1
ATOM 1440 N N . GLY A 1 182 ? -20.231 -2.519 -0.319 1.00 93.50 182 GLY A N 1
ATOM 1441 C CA . GLY A 1 182 ? -20.692 -1.214 0.176 1.00 93.50 182 GLY A CA 1
ATOM 1442 C C . GLY A 1 182 ? -20.033 -0.736 1.477 1.00 93.50 182 GLY A C 1
ATOM 1443 O O . GLY A 1 182 ? -20.412 0.309 2.016 1.00 93.50 182 GLY A O 1
ATOM 1444 N N . LYS A 1 183 ? -19.050 -1.474 2.003 1.00 95.62 183 LYS A N 1
ATOM 1445 C CA . LYS A 1 183 ? -18.328 -1.158 3.242 1.00 95.62 183 LYS A CA 1
ATOM 1446 C C . LYS A 1 183 ? -16.846 -0.959 2.983 1.00 95.62 183 LYS A C 1
ATOM 1448 O O . LYS A 1 183 ? -16.273 -1.512 2.051 1.00 95.62 183 LYS A O 1
ATOM 1453 N N . LEU A 1 184 ? -16.218 -0.215 3.882 1.00 97.44 184 LEU A N 1
ATOM 1454 C CA . LEU A 1 184 ? -14.781 -0.000 3.881 1.00 97.44 184 LEU A CA 1
ATOM 1455 C C . LEU A 1 184 ? -14.091 -1.013 4.793 1.00 97.44 184 LEU A C 1
ATOM 1457 O O . LEU A 1 184 ? -14.410 -1.127 5.984 1.00 97.44 184 LEU A O 1
ATOM 1461 N N . LYS A 1 185 ? -13.154 -1.769 4.225 1.00 97.75 185 LYS A N 1
ATOM 1462 C CA . LYS A 1 185 ? -12.378 -2.788 4.934 1.00 97.75 185 LYS A CA 1
ATOM 1463 C C . LYS A 1 185 ? -10.898 -2.508 4.757 1.00 97.75 185 LYS A C 1
ATOM 1465 O O . LYS A 1 185 ? -10.446 -2.277 3.645 1.00 97.75 185 LYS A O 1
ATOM 1470 N N . TRP A 1 186 ? -10.152 -2.583 5.844 1.00 97.94 186 TRP A N 1
ATOM 1471 C CA . TRP A 1 186 ? -8.703 -2.625 5.810 1.00 97.94 186 TRP A CA 1
ATOM 1472 C C . TRP A 1 186 ? -8.231 -4.064 5.684 1.00 97.94 186 TRP A C 1
ATOM 1474 O O . TRP A 1 186 ? -8.737 -4.945 6.386 1.00 97.94 186 TRP A O 1
ATOM 1484 N N . ILE A 1 187 ? -7.240 -4.288 4.832 1.00 98.12 187 ILE A N 1
ATOM 1485 C CA . ILE A 1 187 ? -6.481 -5.526 4.762 1.00 98.12 187 ILE A CA 1
ATOM 1486 C C . ILE A 1 187 ? -5.048 -5.207 5.177 1.00 98.12 187 ILE A C 1
ATOM 1488 O O . ILE A 1 187 ? -4.387 -4.352 4.596 1.00 98.12 187 ILE A O 1
ATOM 1492 N N . GLN A 1 188 ? -4.581 -5.902 6.205 1.00 97.75 188 GLN A N 1
ATOM 1493 C CA . GLN A 1 188 ? -3.235 -5.787 6.736 1.00 97.75 188 GLN A CA 1
ATOM 1494 C C . GLN A 1 188 ? -2.508 -7.105 6.504 1.00 97.75 188 GLN A C 1
ATOM 1496 O O . GLN A 1 188 ? -2.917 -8.170 6.979 1.00 97.75 188 GLN A O 1
ATOM 1501 N N . ASP A 1 189 ? -1.403 -7.008 5.783 1.00 97.75 189 ASP A N 1
ATOM 1502 C CA . ASP A 1 189 ? -0.451 -8.089 5.622 1.00 97.75 189 ASP A CA 1
ATOM 1503 C C . ASP A 1 189 ? 0.343 -8.309 6.908 1.00 97.75 189 ASP A C 1
ATOM 1505 O O . ASP A 1 189 ? 0.702 -7.350 7.595 1.00 97.75 189 ASP A O 1
ATOM 1509 N N . ALA A 1 190 ? 0.584 -9.568 7.276 1.00 97.50 190 ALA A N 1
ATOM 1510 C CA . ALA A 1 190 ? 1.264 -9.879 8.521 1.00 97.50 190 ALA A CA 1
ATOM 1511 C C . ALA A 1 190 ? 2.151 -11.126 8.403 1.00 97.50 190 ALA A C 1
ATOM 1513 O O . ALA A 1 190 ? 1.874 -12.081 7.669 1.00 97.50 190 ALA A O 1
ATOM 1514 N N . TYR A 1 191 ? 3.247 -11.100 9.151 1.00 97.44 191 TYR A N 1
ATOM 1515 C CA . TYR A 1 191 ? 4.370 -12.003 9.005 1.00 97.44 191 TYR A CA 1
ATOM 1516 C C . TYR A 1 191 ? 4.708 -12.724 10.296 1.00 97.44 191 TYR A C 1
ATOM 1518 O O . TYR A 1 191 ? 4.827 -12.118 11.364 1.00 97.44 191 TYR A O 1
ATOM 1526 N N . THR A 1 192 ? 5.010 -14.010 10.179 1.00 97.25 192 THR A N 1
ATOM 1527 C CA . THR A 1 192 ? 5.871 -14.661 11.166 1.00 97.25 192 THR A CA 1
ATOM 1528 C C . THR A 1 192 ? 7.321 -14.413 10.793 1.00 97.25 192 THR A C 1
ATOM 1530 O O . THR A 1 192 ? 7.711 -14.628 9.642 1.00 97.25 192 THR A O 1
ATOM 1533 N N . THR A 1 193 ? 8.125 -13.997 11.764 1.00 96.00 193 THR A N 1
ATOM 1534 C CA . THR A 1 193 ? 9.552 -13.729 11.575 1.00 96.00 193 THR A CA 1
ATOM 1535 C C . THR A 1 193 ? 10.370 -14.398 12.665 1.00 96.00 193 THR A C 1
ATOM 1537 O O . THR A 1 193 ? 9.916 -14.454 13.806 1.00 96.00 193 THR A O 1
ATOM 1540 N N . ALA A 1 194 ? 11.587 -14.825 12.344 1.00 95.38 194 ALA A N 1
ATOM 1541 C CA . ALA A 1 194 ? 12.567 -15.276 13.330 1.00 95.38 194 ALA A CA 1
ATOM 1542 C C . ALA A 1 194 ? 13.981 -14.816 12.944 1.00 95.38 194 ALA A C 1
ATOM 1544 O O . ALA A 1 194 ? 14.258 -14.518 11.780 1.00 95.38 194 ALA A O 1
ATOM 1545 N N . ASP A 1 195 ? 14.864 -14.762 13.934 1.00 95.06 195 ASP A N 1
ATOM 1546 C CA . ASP A 1 195 ? 16.285 -14.398 13.831 1.00 95.06 195 ASP A CA 1
ATOM 1547 C C . ASP A 1 195 ? 17.227 -15.580 14.133 1.00 95.06 195 ASP A C 1
ATOM 1549 O O . ASP A 1 195 ? 18.445 -15.435 14.209 1.00 95.06 195 ASP A O 1
ATOM 1553 N N . SER A 1 196 ? 16.664 -16.766 14.335 1.00 93.94 196 SER A N 1
ATOM 1554 C CA . SER A 1 196 ? 17.371 -17.963 14.793 1.00 93.94 196 SER A CA 1
ATOM 1555 C C . SER A 1 196 ? 16.934 -19.214 14.030 1.00 93.94 196 SER A C 1
ATOM 1557 O O . SER A 1 196 ? 17.165 -20.340 14.471 1.00 93.94 196 SER A O 1
ATOM 1559 N N . PHE A 1 197 ? 16.321 -19.042 12.854 1.00 94.25 197 PHE A N 1
ATOM 1560 C CA . PHE A 1 197 ? 15.880 -20.166 12.039 1.00 94.25 197 PHE A CA 1
ATOM 1561 C C . PHE A 1 197 ? 17.088 -20.915 11.448 1.00 94.25 197 PHE A C 1
ATOM 1563 O O . PHE A 1 197 ? 17.970 -20.294 10.846 1.00 94.25 197 PHE A O 1
ATOM 1570 N N . PRO A 1 198 ? 17.188 -22.242 11.616 1.00 93.00 198 PRO A N 1
ATOM 1571 C CA . PRO A 1 198 ? 18.389 -22.982 11.247 1.00 93.00 198 PRO A CA 1
ATOM 1572 C C . PRO A 1 198 ? 18.604 -23.002 9.727 1.00 93.00 198 PRO A C 1
ATOM 1574 O O . PRO A 1 198 ? 17.649 -22.994 8.954 1.00 93.00 198 PRO A O 1
ATOM 1577 N N . TYR A 1 199 ? 19.871 -23.063 9.302 1.00 91.31 199 TYR A N 1
ATOM 1578 C CA . TYR A 1 199 ? 20.276 -23.180 7.889 1.00 91.31 199 TYR A CA 1
ATOM 1579 C C . TYR A 1 199 ? 19.703 -22.096 6.958 1.00 91.31 199 TYR A C 1
ATOM 1581 O O . TYR A 1 199 ? 19.446 -22.349 5.782 1.00 91.31 199 TYR A O 1
ATOM 1589 N N . SER A 1 200 ? 19.516 -20.881 7.472 1.00 93.94 200 SER A N 1
ATOM 1590 C CA . SER A 1 200 ? 18.995 -19.742 6.716 1.00 93.94 200 SER A CA 1
ATOM 1591 C C . SER A 1 200 ? 19.934 -18.540 6.810 1.00 93.94 200 SER A C 1
ATOM 1593 O O . SER A 1 200 ? 20.706 -18.407 7.763 1.00 93.94 200 SER A O 1
ATOM 1595 N N . THR A 1 201 ? 19.913 -17.685 5.786 1.00 93.69 201 THR A N 1
ATOM 1596 C CA . THR A 1 201 ? 20.756 -16.486 5.744 1.00 93.69 201 THR A CA 1
ATOM 1597 C C . THR A 1 201 ? 20.050 -15.303 6.390 1.00 93.69 201 THR A C 1
ATOM 1599 O O . THR A 1 201 ? 18.826 -15.195 6.330 1.00 93.69 201 THR A O 1
ATOM 1602 N N . TYR A 1 202 ? 20.828 -14.395 6.970 1.00 95.00 202 TYR A N 1
ATOM 1603 C CA . TYR A 1 202 ? 20.300 -13.171 7.555 1.00 95.00 202 TYR A CA 1
ATOM 1604 C C . TYR A 1 202 ? 20.029 -12.110 6.493 1.00 95.00 202 TYR A C 1
ATOM 1606 O O . TYR A 1 202 ? 20.846 -11.862 5.607 1.00 95.00 202 TYR A O 1
ATOM 1614 N N . VAL A 1 203 ? 18.904 -11.423 6.653 1.00 93.00 203 VAL A N 1
ATOM 1615 C CA . VAL A 1 203 ? 18.534 -10.220 5.920 1.00 93.00 203 VAL A CA 1
ATOM 1616 C C . VAL A 1 203 ? 18.288 -9.107 6.929 1.00 93.00 203 VAL A C 1
ATOM 1618 O O . VAL A 1 203 ? 17.618 -9.286 7.951 1.00 93.00 203 VAL A O 1
ATOM 1621 N N . ARG A 1 204 ? 18.852 -7.935 6.645 1.00 90.88 204 ARG A N 1
ATOM 1622 C CA . ARG A 1 204 ? 18.594 -6.724 7.419 1.00 90.88 204 ARG A CA 1
ATOM 1623 C C . ARG A 1 204 ? 17.276 -6.112 6.953 1.00 90.88 204 ARG A C 1
ATOM 1625 O O . ARG A 1 204 ? 17.145 -5.792 5.777 1.00 90.88 204 ARG A O 1
ATOM 1632 N N . VAL A 1 205 ? 16.326 -5.971 7.873 1.00 86.31 205 VAL A N 1
ATOM 1633 C CA . VAL A 1 205 ? 15.002 -5.370 7.611 1.00 86.31 205 VAL A CA 1
ATOM 1634 C C . VAL A 1 205 ? 14.874 -3.965 8.196 1.00 86.31 205 VAL A C 1
ATOM 1636 O O . VAL A 1 205 ? 14.020 -3.200 7.777 1.00 86.31 205 VAL A O 1
ATOM 1639 N N . SER A 1 206 ? 15.737 -3.599 9.144 1.00 82.69 206 SER A N 1
ATOM 1640 C CA . SER A 1 206 ? 15.920 -2.215 9.588 1.00 82.69 206 SER A CA 1
ATOM 1641 C C . SER A 1 206 ? 17.325 -2.018 10.153 1.00 82.69 206 SER A C 1
ATOM 1643 O O . SER A 1 206 ? 18.090 -2.978 10.305 1.00 82.69 206 SER A O 1
ATOM 1645 N N . ASP A 1 207 ? 17.678 -0.786 10.520 1.00 81.06 207 ASP A N 1
ATOM 1646 C CA . ASP A 1 207 ? 18.992 -0.490 11.096 1.00 81.06 207 ASP A CA 1
ATOM 1647 C C . ASP A 1 207 ? 19.320 -1.326 12.337 1.00 81.06 207 ASP A C 1
ATOM 1649 O O . ASP A 1 207 ? 20.481 -1.668 12.556 1.00 81.06 207 ASP A O 1
ATOM 1653 N N . PHE A 1 208 ? 18.309 -1.735 13.099 1.00 83.75 208 PHE A N 1
ATOM 1654 C CA . PHE A 1 208 ? 18.493 -2.459 14.357 1.00 83.75 208 PHE A CA 1
ATOM 1655 C C . PHE A 1 208 ? 17.908 -3.875 14.345 1.00 83.75 208 PHE A C 1
ATOM 1657 O O . PHE A 1 208 ? 17.982 -4.563 15.360 1.00 83.75 208 PHE A O 1
ATOM 1664 N N . LYS A 1 209 ? 17.323 -4.329 13.226 1.00 88.69 209 LYS A N 1
ATOM 1665 C CA . LYS A 1 209 ? 16.656 -5.635 13.136 1.00 88.69 209 LYS A CA 1
ATOM 1666 C C . LYS A 1 209 ? 17.174 -6.448 11.952 1.00 88.69 209 LYS A C 1
ATOM 1668 O O . LYS A 1 209 ? 17.101 -6.031 10.794 1.00 88.69 209 LYS A O 1
ATOM 1673 N N . GLN A 1 210 ? 17.648 -7.649 12.264 1.00 94.06 210 GLN A N 1
ATOM 1674 C CA . GLN A 1 210 ? 17.967 -8.694 11.300 1.00 94.06 210 GLN A CA 1
ATOM 1675 C C . GLN A 1 210 ? 17.069 -9.895 11.557 1.00 94.06 210 GLN A C 1
ATOM 1677 O O . GLN A 1 210 ? 16.764 -10.219 12.703 1.00 94.06 210 GLN A O 1
ATOM 1682 N N . ILE A 1 211 ? 16.641 -10.538 10.482 1.00 96.00 211 ILE A N 1
ATOM 1683 C CA . ILE A 1 211 ? 15.858 -11.770 10.520 1.00 96.00 211 ILE A CA 1
ATOM 1684 C C . ILE A 1 211 ? 16.477 -12.759 9.543 1.00 96.00 211 ILE A C 1
ATOM 1686 O O . ILE A 1 211 ? 17.135 -12.356 8.587 1.00 96.00 211 ILE A O 1
ATOM 1690 N N . ASN A 1 212 ? 16.266 -14.046 9.756 1.00 95.94 212 ASN A N 1
ATOM 1691 C CA . ASN A 1 212 ? 16.643 -15.088 8.801 1.00 95.94 212 ASN A CA 1
ATOM 1692 C C . ASN A 1 212 ? 15.450 -15.966 8.390 1.00 95.94 212 ASN A C 1
ATOM 1694 O O . ASN A 1 212 ? 15.578 -16.882 7.583 1.00 95.94 212 ASN A O 1
ATOM 1698 N N . TYR A 1 213 ? 14.260 -15.631 8.891 1.00 96.38 213 TYR A N 1
ATOM 1699 C CA . TYR A 1 213 ? 12.997 -16.240 8.509 1.00 96.38 213 TYR A CA 1
ATOM 1700 C C . TYR A 1 213 ? 11.904 -15.189 8.379 1.00 96.38 213 TYR A C 1
ATOM 1702 O O . TYR A 1 213 ? 11.747 -14.341 9.261 1.00 96.38 213 TYR A O 1
ATOM 1710 N N . ILE A 1 214 ? 11.125 -15.290 7.305 1.00 96.56 214 ILE A N 1
ATOM 1711 C CA . ILE A 1 214 ? 9.915 -14.506 7.081 1.00 96.56 214 ILE A CA 1
ATOM 1712 C C . ILE A 1 214 ? 8.920 -15.313 6.240 1.00 96.56 214 ILE A C 1
ATOM 1714 O O . ILE A 1 214 ? 9.299 -15.946 5.252 1.00 96.56 214 ILE A O 1
ATOM 1718 N N . ARG A 1 215 ? 7.643 -15.285 6.626 1.00 97.06 215 ARG A N 1
ATOM 1719 C CA . ARG A 1 215 ? 6.513 -15.833 5.859 1.00 97.06 215 ARG A CA 1
ATOM 1720 C C . ARG A 1 215 ? 5.321 -14.899 5.971 1.00 97.06 215 ARG A C 1
ATOM 1722 O O . ARG A 1 215 ? 5.056 -14.403 7.062 1.00 97.06 215 ARG A O 1
ATOM 1729 N N . ASN A 1 216 ? 4.609 -14.665 4.866 1.00 97.00 216 ASN A N 1
ATOM 1730 C CA . ASN A 1 216 ? 3.326 -13.956 4.872 1.00 97.00 216 ASN A CA 1
ATOM 1731 C C . ASN A 1 216 ? 2.217 -14.900 5.340 1.00 97.00 216 ASN A C 1
ATOM 1733 O O . ASN A 1 216 ? 1.438 -15.431 4.546 1.00 97.00 216 ASN A O 1
ATOM 1737 N N . SER A 1 217 ? 2.224 -15.174 6.639 1.00 97.38 217 SER A N 1
ATOM 1738 C CA . SER A 1 217 ? 1.433 -16.246 7.229 1.00 97.38 217 SER A CA 1
ATOM 1739 C C . SER A 1 217 ? 0.007 -15.836 7.547 1.00 97.38 217 SER A C 1
ATOM 1741 O O . SER A 1 217 ? -0.839 -16.717 7.692 1.00 97.38 217 SER A O 1
ATOM 1743 N N . VAL A 1 218 ? -0.271 -14.535 7.683 1.00 97.88 218 VAL A N 1
ATOM 1744 C CA . VAL A 1 218 ? -1.589 -14.048 8.090 1.00 97.88 218 VAL A CA 1
ATOM 1745 C C . VAL A 1 218 ? -2.022 -12.837 7.266 1.00 97.88 218 VAL A C 1
ATOM 1747 O O . VAL A 1 218 ? -1.277 -11.870 7.122 1.00 97.88 218 VAL A O 1
ATOM 1750 N N . LYS A 1 219 ? -3.269 -12.864 6.789 1.00 97.94 219 LYS A N 1
ATOM 1751 C CA . LYS A 1 219 ? -4.009 -11.693 6.306 1.00 97.94 219 LYS A CA 1
ATOM 1752 C C . LYS A 1 219 ? -4.991 -11.259 7.381 1.00 97.94 219 LYS A C 1
ATOM 1754 O O . LYS A 1 219 ? -5.795 -12.067 7.845 1.00 97.94 219 LYS A O 1
ATOM 1759 N N . ILE A 1 220 ? -4.951 -9.998 7.777 1.00 98.38 220 ILE A N 1
ATOM 1760 C CA . ILE A 1 220 ? -5.863 -9.453 8.780 1.00 98.38 220 ILE A CA 1
ATOM 1761 C C . ILE A 1 220 ? -6.869 -8.561 8.068 1.00 98.38 220 ILE A C 1
ATOM 1763 O O . ILE A 1 220 ? -6.476 -7.627 7.382 1.00 98.38 220 ILE A O 1
ATOM 1767 N N . VAL A 1 221 ? -8.161 -8.826 8.243 1.00 98.06 221 VAL A N 1
ATOM 1768 C CA . VAL A 1 221 ? -9.224 -7.952 7.733 1.00 98.06 221 VAL A CA 1
ATOM 1769 C C . VAL A 1 221 ? -9.865 -7.220 8.891 1.00 98.06 221 VAL A C 1
ATOM 1771 O O . VAL A 1 221 ? -10.333 -7.854 9.838 1.00 98.06 221 VAL A O 1
ATOM 1774 N N . MET A 1 222 ? -9.938 -5.898 8.806 1.00 96.88 222 MET A N 1
ATOM 1775 C CA . MET A 1 222 ? -10.589 -5.070 9.810 1.00 96.88 222 MET A CA 1
ATOM 1776 C C . MET A 1 222 ? -11.636 -4.164 9.172 1.00 96.88 222 MET A C 1
ATOM 1778 O O . MET A 1 222 ? -11.388 -3.479 8.189 1.00 96.88 222 MET A O 1
ATOM 1782 N N . ASP A 1 223 ? -12.832 -4.156 9.748 1.00 95.69 223 ASP A N 1
ATOM 1783 C CA . ASP A 1 223 ? -13.876 -3.212 9.358 1.00 95.69 223 ASP A CA 1
ATOM 1784 C C . ASP A 1 223 ? -13.508 -1.790 9.816 1.00 95.69 223 ASP A C 1
ATOM 1786 O O . ASP A 1 223 ? -13.227 -1.592 11.000 1.00 95.69 223 ASP A O 1
ATOM 1790 N N . ALA A 1 224 ? -13.510 -0.814 8.903 1.00 96.88 224 ALA A N 1
ATOM 1791 C CA . ALA A 1 224 ? -13.157 0.574 9.214 1.00 96.88 224 ALA A CA 1
ATOM 1792 C C . ALA A 1 224 ? -14.171 1.259 10.154 1.00 96.88 224 ALA A C 1
ATOM 1794 O O . ALA A 1 224 ? -13.852 2.251 10.808 1.00 96.88 224 ALA A O 1
ATOM 1795 N N . TYR A 1 225 ? -15.386 0.722 10.263 1.00 96.56 225 TYR A N 1
ATOM 1796 C CA . TYR A 1 225 ? -16.450 1.212 11.132 1.00 96.56 225 TYR A CA 1
ATOM 1797 C C . TYR A 1 225 ? -16.458 0.506 12.496 1.00 96.56 225 TYR A C 1
ATOM 1799 O O . TYR A 1 225 ? -16.493 1.154 13.542 1.00 96.56 225 TYR A O 1
ATOM 1807 N N . ASP A 1 226 ? -16.412 -0.828 12.515 1.00 92.88 226 ASP A N 1
ATOM 1808 C CA . ASP A 1 226 ? -16.504 -1.610 13.762 1.00 92.88 226 ASP A CA 1
ATOM 1809 C C . ASP A 1 226 ? -15.150 -1.836 14.457 1.00 92.88 226 ASP A C 1
ATOM 1811 O O . ASP A 1 226 ? -15.106 -2.104 15.662 1.00 92.88 226 ASP A O 1
ATOM 1815 N N . GLY A 1 227 ? -14.037 -1.790 13.720 1.00 93.56 227 GLY A N 1
ATOM 1816 C CA . GLY A 1 227 ? -12.696 -2.007 14.267 1.00 93.56 227 GLY A CA 1
ATOM 1817 C C . GLY A 1 227 ? -12.451 -3.424 14.787 1.00 93.56 227 GLY A C 1
ATOM 1818 O O . GLY A 1 227 ? -11.540 -3.646 15.586 1.00 93.56 227 GLY A O 1
ATOM 1819 N N . ARG A 1 228 ? -13.277 -4.408 14.414 1.00 92.25 228 ARG A N 1
ATOM 1820 C CA . ARG A 1 228 ? -13.059 -5.816 14.772 1.00 92.25 228 ARG A CA 1
ATOM 1821 C C . ARG A 1 228 ? -12.154 -6.473 13.724 1.00 92.25 228 ARG A C 1
ATOM 1823 O O . ARG A 1 228 ? -12.598 -6.600 12.583 1.00 92.25 228 ARG A O 1
ATOM 1830 N N . PRO A 1 229 ? -10.932 -6.904 14.085 1.00 95.81 229 PRO A N 1
ATOM 1831 C CA . PRO A 1 229 ? -10.072 -7.631 13.166 1.00 95.81 229 PRO A CA 1
ATOM 1832 C C . PRO A 1 229 ? -10.419 -9.123 13.128 1.00 95.81 229 PRO A C 1
ATOM 1834 O O . PRO A 1 229 ? -10.803 -9.715 14.141 1.00 95.81 229 PRO A O 1
ATOM 1837 N N . LEU A 1 230 ? -10.252 -9.724 11.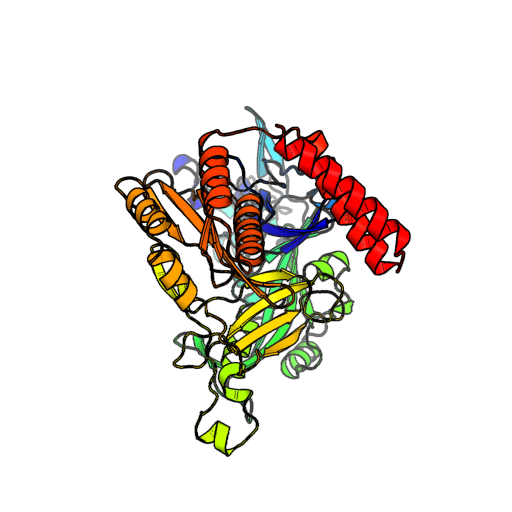956 1.00 97.56 230 LEU A N 1
ATOM 1838 C CA . LEU A 1 230 ? -10.296 -11.163 11.711 1.00 97.56 230 LEU A CA 1
ATOM 1839 C C . LEU A 1 230 ? -8.948 -11.585 11.124 1.00 97.56 230 LEU A C 1
ATOM 1841 O O . LEU A 1 230 ? -8.494 -10.983 10.154 1.00 97.56 230 LEU A O 1
ATOM 1845 N N . PHE A 1 231 ? -8.314 -12.598 11.713 1.00 98.38 231 PHE A N 1
ATOM 1846 C CA . PHE A 1 231 ? -6.987 -13.071 11.320 1.00 98.38 231 PHE A CA 1
ATOM 1847 C C . PHE A 1 231 ? -7.129 -14.348 10.492 1.00 98.38 231 PHE A C 1
ATOM 1849 O O . PHE A 1 231 ? -7.616 -15.355 10.998 1.00 98.38 231 PHE A O 1
ATOM 1856 N N . PHE A 1 232 ? -6.704 -14.327 9.233 1.00 98.31 232 PHE A N 1
ATOM 1857 C CA . PHE A 1 232 ? -6.794 -15.460 8.314 1.00 98.31 232 PHE A CA 1
ATOM 1858 C C . PHE A 1 232 ? -5.407 -16.020 8.011 1.00 98.31 232 PHE A C 1
ATOM 1860 O O . PHE A 1 232 ? -4.554 -15.291 7.512 1.00 98.31 232 PHE A O 1
ATOM 1867 N N . ILE A 1 233 ? -5.177 -17.307 8.270 1.00 98.00 233 ILE A N 1
ATOM 1868 C CA . ILE A 1 233 ? -3.907 -17.976 7.962 1.00 98.00 233 ILE A CA 1
ATOM 1869 C C . ILE A 1 233 ? -3.795 -18.160 6.449 1.00 98.00 233 ILE A C 1
ATOM 1871 O O . ILE A 1 233 ? -4.536 -18.955 5.868 1.00 98.00 233 ILE A O 1
ATOM 1875 N N . SER A 1 234 ? -2.866 -17.437 5.822 1.00 95.81 234 SER A N 1
ATOM 1876 C CA . SER A 1 234 ? -2.589 -17.489 4.383 1.00 95.81 234 SER A CA 1
ATOM 1877 C C . SER A 1 234 ? -1.526 -18.510 3.992 1.00 95.81 234 SER A C 1
ATOM 1879 O O . SER A 1 234 ? -1.576 -19.017 2.874 1.00 95.81 234 SER A O 1
ATOM 1881 N N . ASP A 1 235 ? -0.602 -18.846 4.896 1.00 95.81 235 ASP A N 1
ATOM 1882 C CA . ASP A 1 235 ? 0.399 -19.897 4.686 1.00 95.81 235 ASP A CA 1
ATOM 1883 C C . ASP A 1 235 ? 0.237 -21.003 5.743 1.00 95.81 235 ASP A C 1
ATOM 1885 O O . ASP A 1 235 ? 0.869 -20.952 6.798 1.00 95.81 235 ASP A O 1
ATOM 1889 N N . PRO A 1 236 ? -0.602 -22.026 5.492 1.00 95.56 236 PRO A N 1
ATOM 1890 C CA . PRO A 1 236 ? -0.788 -23.130 6.433 1.00 95.56 236 PRO A CA 1
ATOM 1891 C C . PRO A 1 236 ? 0.455 -24.027 6.561 1.00 95.56 236 PRO A C 1
ATOM 1893 O O . PRO A 1 236 ? 0.490 -24.896 7.433 1.00 95.56 236 PRO A O 1
ATOM 1896 N N . SER A 1 237 ? 1.470 -23.856 5.704 1.00 95.94 237 SER A N 1
ATOM 1897 C CA . SER A 1 237 ? 2.721 -24.615 5.787 1.00 95.94 237 SER A CA 1
ATOM 1898 C C . SER A 1 237 ? 3.730 -24.012 6.766 1.00 95.94 237 SER A C 1
ATOM 1900 O O . SER A 1 237 ? 4.707 -24.675 7.118 1.00 95.94 237 SER A O 1
ATOM 1902 N N . ASP A 1 238 ? 3.494 -22.788 7.243 1.00 96.88 238 ASP A N 1
ATOM 1903 C CA . ASP A 1 238 ? 4.381 -22.122 8.188 1.00 96.88 238 ASP A CA 1
ATOM 1904 C C . ASP A 1 238 ? 4.276 -22.750 9.600 1.00 96.88 238 ASP A C 1
ATOM 1906 O O . ASP A 1 238 ? 3.221 -22.713 10.240 1.00 96.88 238 ASP A O 1
ATOM 1910 N N . PRO A 1 239 ? 5.361 -23.334 10.142 1.00 95.44 239 PRO A N 1
ATOM 1911 C CA . PRO A 1 239 ? 5.335 -23.948 11.467 1.00 95.44 239 PRO A CA 1
ATOM 1912 C C . PRO A 1 239 ? 5.117 -22.937 12.601 1.00 95.44 239 PRO A C 1
ATOM 1914 O O . PRO A 1 239 ? 4.560 -23.310 13.636 1.00 95.44 239 PRO A O 1
ATOM 1917 N N . ILE A 1 240 ? 5.537 -21.677 12.434 1.00 96.19 240 ILE A N 1
ATOM 1918 C CA . ILE A 1 240 ? 5.432 -20.665 13.492 1.00 96.19 240 ILE A CA 1
ATOM 1919 C C . ILE A 1 240 ? 3.971 -20.261 13.679 1.00 96.19 240 ILE A C 1
ATOM 1921 O O . ILE A 1 240 ? 3.478 -20.282 14.811 1.00 96.19 240 ILE A O 1
ATOM 1925 N N . ILE A 1 241 ? 3.246 -19.955 12.596 1.00 97.75 241 ILE A N 1
ATOM 1926 C CA . ILE A 1 241 ? 1.826 -19.613 12.721 1.00 97.75 241 ILE A CA 1
ATOM 1927 C C . ILE A 1 241 ? 1.004 -20.791 13.238 1.00 97.75 241 ILE A C 1
ATOM 1929 O O . ILE A 1 241 ? 0.130 -20.594 14.076 1.00 97.75 241 ILE A O 1
ATOM 1933 N N . ASN A 1 242 ? 1.331 -22.020 12.830 1.00 97.50 242 ASN A N 1
ATOM 1934 C CA . ASN A 1 242 ? 0.656 -23.220 13.319 1.00 97.50 242 ASN A CA 1
ATOM 1935 C C . ASN A 1 242 ? 0.821 -23.400 14.838 1.00 97.50 242 ASN A C 1
ATOM 1937 O O . ASN A 1 242 ? -0.128 -23.780 15.524 1.00 97.50 242 ASN A O 1
ATOM 1941 N N . ALA A 1 243 ? 1.994 -23.079 15.393 1.00 97.25 243 ALA A N 1
ATOM 1942 C CA . ALA A 1 243 ? 2.199 -23.088 16.840 1.00 97.25 243 ALA A CA 1
ATOM 1943 C C . ALA A 1 243 ? 1.298 -22.061 17.550 1.00 97.25 243 ALA A C 1
ATOM 1945 O O . ALA A 1 243 ? 0.640 -22.404 18.532 1.00 97.25 243 ALA A O 1
ATOM 1946 N N . TYR A 1 244 ? 1.205 -20.831 17.034 1.00 97.38 244 TYR A N 1
ATOM 1947 C CA . TYR A 1 244 ? 0.320 -19.808 17.603 1.00 97.38 244 TYR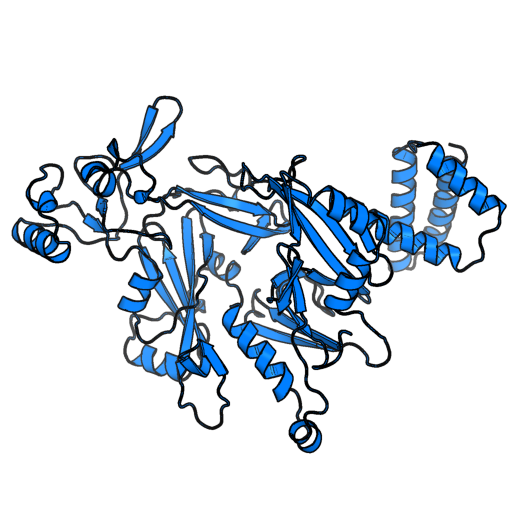 A CA 1
ATOM 1948 C C . TYR A 1 244 ? -1.165 -20.130 17.432 1.00 97.38 244 TYR A C 1
ATOM 1950 O O . TYR A 1 244 ? -1.938 -19.883 18.355 1.00 97.38 244 TYR A O 1
ATOM 1958 N N . ALA A 1 245 ? -1.560 -20.724 16.308 1.00 97.25 245 ALA A N 1
ATOM 1959 C CA . ALA A 1 245 ? -2.931 -21.163 16.068 1.00 97.25 245 ALA A CA 1
ATOM 1960 C C . ALA A 1 245 ? -3.374 -22.237 17.070 1.00 97.25 245 ALA A C 1
ATOM 1962 O O . ALA A 1 245 ? -4.503 -22.203 17.548 1.00 97.25 245 ALA A O 1
ATOM 1963 N N . ASN A 1 246 ? -2.464 -23.132 17.467 1.00 97.12 246 ASN A N 1
ATOM 1964 C CA . ASN A 1 246 ? -2.731 -24.119 18.515 1.00 97.12 246 ASN A CA 1
ATOM 1965 C C . ASN A 1 246 ? -2.852 -23.496 19.917 1.00 97.12 246 ASN A C 1
ATOM 1967 O O . ASN A 1 246 ? -3.591 -24.013 20.751 1.00 97.12 246 ASN A O 1
ATOM 1971 N N . ILE A 1 247 ? -2.131 -22.403 20.194 1.00 97.06 247 ILE A N 1
ATOM 1972 C CA . ILE A 1 247 ? -2.207 -21.682 21.478 1.00 97.06 247 ILE A CA 1
ATOM 1973 C C . ILE A 1 247 ? -3.487 -20.831 21.555 1.00 97.06 247 ILE A C 1
ATOM 1975 O O . ILE A 1 247 ? -4.102 -20.742 22.617 1.00 97.06 247 ILE A O 1
ATOM 1979 N N . PHE A 1 248 ? -3.896 -20.222 20.438 1.00 96.31 248 PHE A N 1
ATOM 1980 C CA . PHE A 1 248 ? -5.033 -19.303 20.337 1.00 96.31 248 PHE A CA 1
ATOM 1981 C C . PHE A 1 248 ? -6.051 -19.779 19.280 1.00 96.31 248 PHE A C 1
ATOM 1983 O O . PHE A 1 248 ? -6.176 -19.152 18.224 1.00 96.31 248 PHE A O 1
ATOM 1990 N N . PRO A 1 249 ? -6.806 -20.861 19.547 1.00 93.00 249 PRO A N 1
ATOM 1991 C CA . PRO A 1 249 ? -7.668 -21.500 18.547 1.00 93.00 249 PRO A CA 1
ATOM 1992 C C . PRO A 1 249 ? -8.798 -20.600 18.026 1.00 93.00 249 PRO A C 1
ATOM 1994 O O . PRO A 1 249 ? -9.214 -20.748 16.883 1.00 93.00 249 PRO A O 1
ATOM 1997 N N . ASP A 1 250 ? -9.262 -19.638 18.828 1.00 95.31 250 ASP A N 1
ATOM 1998 C CA . ASP A 1 250 ? -10.356 -18.728 18.454 1.00 95.31 250 ASP A CA 1
ATOM 1999 C C . ASP A 1 250 ? -9.882 -17.470 17.701 1.00 95.31 250 ASP A C 1
ATOM 2001 O O . ASP A 1 250 ? -10.700 -16.668 17.238 1.00 95.31 250 ASP A O 1
ATOM 2005 N N . LEU A 1 251 ? -8.565 -17.249 17.618 1.00 96.56 251 LEU A N 1
ATOM 2006 C CA . LEU A 1 251 ? -8.000 -16.049 17.001 1.00 96.56 251 LEU A CA 1
ATOM 2007 C C . LEU A 1 251 ? -7.925 -16.171 15.475 1.00 96.56 251 LEU A C 1
ATOM 2009 O O . LEU A 1 251 ? -8.150 -15.182 14.777 1.00 96.56 251 LEU A O 1
ATOM 2013 N N . PHE A 1 252 ? -7.611 -17.367 14.972 1.00 97.62 252 PHE A N 1
ATOM 2014 C CA . PHE A 1 252 ? -7.263 -17.596 13.573 1.00 97.62 252 PHE A CA 1
ATOM 2015 C C . PHE A 1 252 ? -8.334 -18.367 12.804 1.00 97.62 252 PHE A C 1
ATOM 2017 O O . PHE A 1 252 ? -8.882 -19.359 13.273 1.00 97.62 252 PHE A O 1
ATOM 2024 N N . TYR A 1 253 ? -8.559 -17.939 11.566 1.00 97.62 253 TYR A N 1
ATOM 2025 C CA . TYR A 1 253 ? -9.445 -18.566 10.593 1.00 97.62 253 TYR A CA 1
ATOM 2026 C C . TYR A 1 253 ? -8.628 -19.077 9.400 1.00 97.62 253 TYR A C 1
ATOM 2028 O O . TYR A 1 253 ? -7.543 -18.578 9.110 1.00 97.62 253 TYR A O 1
ATOM 2036 N N . ASP A 1 254 ? -9.154 -20.055 8.667 1.00 96.44 254 ASP A N 1
ATOM 2037 C CA . ASP A 1 254 ? -8.562 -20.484 7.391 1.00 96.44 254 ASP A CA 1
ATOM 2038 C C . ASP A 1 254 ? -8.835 -19.413 6.319 1.00 96.44 254 ASP A C 1
ATOM 2040 O O . ASP A 1 254 ? -9.961 -18.918 6.229 1.00 96.44 254 ASP A O 1
ATOM 2044 N N . LEU A 1 255 ? -7.852 -19.070 5.474 1.00 95.25 255 LEU A N 1
ATOM 2045 C CA . LEU A 1 255 ? -8.032 -18.118 4.365 1.00 95.25 255 LEU A CA 1
ATOM 2046 C C . LEU A 1 255 ? -9.192 -18.490 3.426 1.00 95.25 255 LEU A C 1
ATOM 2048 O O . LEU A 1 255 ? -9.825 -17.618 2.831 1.00 95.25 255 LEU A O 1
ATOM 2052 N N . LYS A 1 256 ? -9.552 -19.770 3.317 1.00 94.44 256 LYS A N 1
ATOM 2053 C CA . LYS A 1 256 ? -10.734 -20.228 2.572 1.00 94.44 256 LYS A CA 1
ATOM 2054 C C . LYS A 1 256 ? -12.038 -19.654 3.120 1.00 94.44 256 LYS A C 1
ATOM 2056 O O . LYS A 1 256 ? -12.977 -19.519 2.338 1.00 94.44 256 LYS A O 1
ATOM 2061 N N . GLN A 1 257 ? -12.093 -19.282 4.397 1.00 96.62 257 GLN A N 1
ATOM 2062 C CA . GLN A 1 257 ? -13.248 -18.632 5.024 1.00 96.62 257 GLN A CA 1
ATOM 2063 C C . GLN A 1 257 ? -13.339 -17.135 4.695 1.00 96.62 257 GLN A C 1
ATOM 2065 O O . GLN A 1 257 ? -14.362 -16.517 4.979 1.00 96.62 257 GLN A O 1
ATOM 2070 N N . LEU A 1 258 ? -12.304 -16.547 4.081 1.00 96.31 258 LEU A N 1
ATOM 2071 C CA . LEU A 1 258 ? -12.359 -15.167 3.615 1.00 96.31 258 LEU A CA 1
ATOM 2072 C C . LEU A 1 258 ? -13.456 -15.033 2.532 1.00 96.31 258 LEU A C 1
ATOM 2074 O O . LEU A 1 258 ? -13.482 -15.850 1.597 1.00 96.31 258 LEU A O 1
ATOM 2078 N N . PRO A 1 259 ? -14.359 -14.037 2.631 1.00 95.88 259 PRO A N 1
ATOM 2079 C CA . PRO A 1 259 ? -15.385 -13.784 1.622 1.00 95.88 259 PRO A CA 1
ATOM 2080 C C . PRO A 1 259 ? -14.801 -13.649 0.212 1.00 95.88 259 PRO A C 1
ATOM 2082 O O . PRO A 1 259 ? -13.693 -13.143 0.035 1.00 95.88 259 PRO A O 1
ATOM 2085 N N . SER A 1 260 ? -15.542 -14.110 -0.798 1.00 93.44 260 SER A N 1
ATOM 2086 C CA . SER A 1 260 ? -15.086 -14.124 -2.197 1.00 93.44 260 SER A CA 1
ATOM 2087 C C . SER A 1 260 ? -14.793 -12.732 -2.749 1.00 93.44 260 SER A C 1
ATOM 2089 O O . SER A 1 260 ? -13.894 -12.588 -3.569 1.00 93.44 260 SER A O 1
ATOM 2091 N N . ASP A 1 261 ? -15.535 -11.726 -2.295 1.00 94.06 261 ASP A N 1
ATOM 2092 C CA . ASP A 1 261 ? -15.305 -10.325 -2.634 1.00 94.06 261 ASP A CA 1
ATOM 2093 C C . ASP A 1 261 ? -13.928 -9.866 -2.121 1.00 94.06 261 ASP A C 1
ATOM 2095 O O . ASP A 1 261 ? -13.035 -9.570 -2.903 1.00 94.06 261 ASP A O 1
ATOM 2099 N N . LEU A 1 262 ? -13.662 -10.010 -0.818 1.00 95.94 262 LEU A N 1
ATOM 2100 C CA . LEU A 1 262 ? -12.363 -9.673 -0.217 1.00 95.94 262 LEU A CA 1
ATOM 2101 C C . LEU A 1 262 ? -11.180 -10.479 -0.769 1.00 95.94 262 LEU A C 1
ATOM 2103 O O . LEU A 1 262 ? -10.069 -9.956 -0.853 1.00 95.94 262 LEU A O 1
ATOM 2107 N N . LYS A 1 263 ? -11.390 -11.741 -1.160 1.00 95.31 263 LYS A N 1
ATOM 2108 C CA . LYS A 1 263 ? -10.345 -12.550 -1.811 1.00 95.31 263 LYS A CA 1
ATOM 2109 C C . LYS A 1 263 ? -9.848 -11.917 -3.109 1.00 95.31 263 LYS A C 1
ATOM 2111 O O . LYS A 1 263 ? -8.658 -12.017 -3.391 1.00 95.31 263 LYS A O 1
ATOM 2116 N N . GLN A 1 264 ? -10.730 -11.258 -3.862 1.00 94.31 264 GLN A N 1
ATOM 2117 C CA . GLN A 1 264 ? -10.369 -10.547 -5.092 1.00 94.31 264 GLN A CA 1
ATOM 2118 C C . GLN A 1 264 ? -9.550 -9.290 -4.830 1.00 94.31 264 GLN A C 1
ATOM 2120 O O . GLN A 1 264 ? -9.035 -8.734 -5.785 1.00 94.31 264 GLN A O 1
ATOM 2125 N N . HIS A 1 265 ? -9.411 -8.863 -3.573 1.00 96.06 265 HIS A N 1
ATOM 2126 C CA . HIS A 1 265 ? -8.610 -7.707 -3.199 1.00 96.06 265 HIS A CA 1
ATOM 2127 C C . HIS A 1 265 ? -7.242 -8.076 -2.617 1.00 96.06 265 HIS A C 1
ATOM 2129 O O . HIS A 1 265 ? -6.382 -7.211 -2.490 1.00 96.06 265 HIS A O 1
ATOM 2135 N N . LEU A 1 266 ? -6.965 -9.355 -2.343 1.00 96.44 266 LEU A N 1
ATOM 2136 C CA . LEU A 1 266 ? -5.662 -9.764 -1.816 1.00 96.44 266 LEU A CA 1
ATOM 2137 C C . LEU A 1 266 ? -4.537 -9.425 -2.799 1.00 96.44 266 LEU A C 1
ATOM 2139 O O . LEU A 1 266 ? -4.579 -9.842 -3.954 1.00 96.44 266 LEU A O 1
ATOM 2143 N N . ARG A 1 267 ? -3.518 -8.706 -2.326 1.00 95.56 267 ARG A N 1
ATOM 2144 C CA . ARG A 1 267 ? -2.282 -8.431 -3.072 1.00 95.56 267 ARG A CA 1
ATOM 2145 C C . ARG A 1 267 ? -1.103 -9.203 -2.486 1.00 95.56 267 ARG A C 1
ATOM 2147 O O . ARG A 1 267 ? -1.091 -9.515 -1.289 1.00 95.56 267 ARG A O 1
ATOM 2154 N N . TYR A 1 268 ? -0.139 -9.563 -3.331 1.00 96.75 268 TYR A N 1
ATOM 2155 C CA . TYR A 1 268 ? 1.115 -10.136 -2.850 1.00 96.75 268 TYR A CA 1
ATOM 2156 C C . TYR A 1 268 ? 1.948 -9.043 -2.172 1.00 96.75 268 TYR A C 1
ATOM 2158 O O . TYR A 1 268 ? 2.174 -8.018 -2.802 1.00 96.75 268 TYR A O 1
ATOM 2166 N N . PRO A 1 269 ? 2.398 -9.225 -0.923 1.00 96.56 269 PRO A N 1
ATOM 2167 C CA . PRO A 1 269 ? 2.971 -8.131 -0.152 1.00 96.56 269 PRO A CA 1
ATOM 2168 C C . PRO A 1 269 ? 4.332 -7.662 -0.669 1.00 96.56 269 PRO A C 1
ATOM 2170 O O . PRO A 1 269 ? 5.213 -8.464 -0.998 1.00 96.56 269 PRO A O 1
ATOM 2173 N N . GLU A 1 270 ? 4.510 -6.345 -0.659 1.00 95.38 270 GLU A N 1
ATOM 2174 C CA . GLU A 1 270 ? 5.664 -5.670 -1.241 1.00 95.38 270 GLU A CA 1
ATOM 2175 C C . GLU A 1 270 ? 6.963 -5.942 -0.476 1.00 95.38 270 GLU A C 1
ATOM 2177 O O . GLU A 1 270 ? 7.960 -6.336 -1.078 1.00 95.38 270 GLU A O 1
ATOM 2182 N N . GLU A 1 271 ? 6.951 -5.823 0.854 1.00 93.69 271 GLU A N 1
ATOM 2183 C CA . GLU A 1 271 ? 8.148 -6.026 1.681 1.00 93.69 271 GLU A CA 1
ATOM 2184 C C . GLU A 1 271 ? 8.697 -7.454 1.581 1.00 93.69 271 GLU A C 1
ATOM 2186 O O . GLU A 1 271 ? 9.900 -7.671 1.388 1.00 93.69 271 GLU A O 1
ATOM 2191 N N . LEU A 1 272 ? 7.816 -8.459 1.622 1.00 96.00 272 LEU A N 1
ATOM 2192 C CA . LEU A 1 272 ? 8.227 -9.843 1.389 1.00 96.00 272 LEU A CA 1
ATOM 2193 C C . LEU A 1 272 ? 8.829 -10.016 -0.008 1.00 96.00 272 LEU A C 1
ATOM 2195 O O . LEU A 1 272 ? 9.847 -10.697 -0.156 1.00 96.00 272 LEU A O 1
ATOM 2199 N N . PHE A 1 273 ? 8.216 -9.410 -1.024 1.00 97.69 273 PHE A N 1
ATOM 2200 C CA . PHE A 1 273 ? 8.698 -9.493 -2.395 1.00 97.69 273 PHE A CA 1
ATOM 2201 C C . PHE A 1 273 ? 10.062 -8.818 -2.568 1.00 97.69 273 PHE A C 1
ATOM 2203 O O . PHE A 1 273 ? 10.939 -9.398 -3.211 1.00 97.69 273 PHE A O 1
ATOM 2210 N N . LYS A 1 274 ? 10.303 -7.662 -1.936 1.00 96.06 274 LYS A N 1
ATOM 2211 C CA . LYS A 1 274 ? 11.617 -6.992 -1.899 1.00 96.06 274 LYS A CA 1
ATOM 2212 C C . LYS A 1 274 ? 12.686 -7.915 -1.318 1.00 96.06 274 LYS A C 1
ATOM 2214 O O . LYS A 1 274 ? 13.746 -8.103 -1.923 1.00 96.06 274 LYS A O 1
ATOM 2219 N N . ILE A 1 275 ? 12.402 -8.552 -0.180 1.00 95.69 275 ILE A N 1
ATOM 2220 C CA . ILE A 1 275 ? 13.320 -9.509 0.456 1.00 95.69 275 ILE A CA 1
ATOM 2221 C C . ILE A 1 275 ? 13.578 -10.707 -0.468 1.00 95.69 275 ILE A C 1
ATOM 2223 O O . ILE A 1 275 ? 14.732 -11.066 -0.704 1.00 95.69 275 ILE A O 1
ATOM 2227 N N . GLN A 1 276 ? 12.526 -11.308 -1.027 1.00 96.81 276 GLN A N 1
ATOM 2228 C CA . GLN A 1 276 ? 12.637 -12.462 -1.923 1.00 96.81 276 GLN A CA 1
ATOM 2229 C C . GLN A 1 276 ? 13.411 -12.141 -3.203 1.00 96.81 276 GLN A C 1
ATOM 2231 O O . GLN A 1 276 ? 14.218 -12.960 -3.634 1.00 96.81 276 GLN A O 1
ATOM 2236 N N . SER A 1 277 ? 13.221 -10.953 -3.774 1.00 97.12 277 SER A N 1
ATOM 2237 C CA . SER A 1 277 ? 13.922 -10.494 -4.978 1.00 97.12 277 SER A CA 1
ATOM 2238 C C . SER A 1 277 ? 15.423 -10.349 -4.724 1.00 97.12 277 SER A C 1
ATOM 2240 O O . SER A 1 277 ? 16.235 -10.902 -5.467 1.00 97.12 277 SER A O 1
ATOM 2242 N N . ARG A 1 278 ? 15.807 -9.701 -3.613 1.00 94.88 278 ARG A N 1
ATOM 2243 C CA . ARG A 1 278 ? 17.217 -9.581 -3.190 1.00 94.88 278 ARG A CA 1
ATOM 2244 C C . ARG A 1 278 ? 17.851 -10.949 -2.940 1.00 94.88 278 ARG A C 1
ATOM 2246 O O . ARG A 1 278 ? 18.963 -11.219 -3.388 1.00 94.88 278 ARG A O 1
ATOM 2253 N N . MET A 1 279 ? 17.122 -11.832 -2.261 1.00 95.25 279 MET A N 1
ATOM 2254 C CA . MET A 1 279 ? 17.553 -13.205 -2.005 1.00 95.25 279 MET A CA 1
ATOM 2255 C C . MET A 1 279 ? 17.743 -13.992 -3.301 1.00 95.25 279 MET A C 1
ATOM 2257 O O . MET A 1 279 ? 18.767 -14.653 -3.489 1.00 95.25 279 MET A O 1
ATOM 2261 N N . TYR A 1 280 ? 16.796 -13.888 -4.229 1.00 96.12 280 TYR A N 1
ATOM 2262 C CA . TYR A 1 280 ? 16.878 -14.549 -5.523 1.00 96.12 280 TYR A CA 1
ATOM 2263 C C . TYR A 1 280 ? 18.101 -14.084 -6.323 1.00 96.12 280 TYR A C 1
ATOM 2265 O O . TYR A 1 280 ? 18.771 -14.915 -6.937 1.00 96.12 280 TYR A O 1
ATOM 2273 N N . GLY A 1 281 ? 18.470 -12.801 -6.238 1.00 95.06 281 GLY A N 1
ATOM 2274 C CA . GLY A 1 281 ? 19.625 -12.254 -6.952 1.00 95.06 281 GLY A CA 1
ATOM 2275 C C . GLY A 1 281 ? 20.962 -12.943 -6.647 1.00 95.06 281 GLY A C 1
ATOM 2276 O O . GLY A 1 281 ? 21.847 -12.971 -7.499 1.00 95.06 281 GLY A O 1
ATOM 2277 N N . THR A 1 282 ? 21.084 -13.594 -5.485 1.00 93.62 282 THR A N 1
ATOM 2278 C CA . THR A 1 282 ? 22.259 -14.412 -5.132 1.00 93.62 282 THR A CA 1
ATOM 2279 C C . THR A 1 282 ? 21.966 -15.916 -5.174 1.00 93.62 282 THR A C 1
ATOM 2281 O O . THR A 1 282 ? 22.745 -16.695 -5.712 1.00 93.62 282 THR A O 1
ATOM 2284 N N . TYR A 1 283 ? 20.841 -16.363 -4.616 1.00 93.44 283 TYR A N 1
ATOM 2285 C CA . TYR A 1 283 ? 20.606 -17.790 -4.355 1.00 93.44 283 TYR A CA 1
ATOM 2286 C C . TYR A 1 283 ? 19.933 -18.552 -5.506 1.00 93.44 283 TYR A C 1
ATOM 2288 O O . TYR A 1 283 ? 19.675 -19.749 -5.384 1.00 93.44 283 TYR A O 1
ATOM 2296 N N . HIS A 1 284 ? 19.667 -17.906 -6.644 1.00 94.25 284 HIS A N 1
ATOM 2297 C CA . HIS A 1 284 ? 19.239 -18.621 -7.849 1.00 94.25 284 HIS A CA 1
ATOM 2298 C C . HIS A 1 284 ? 20.369 -19.463 -8.477 1.00 94.25 284 HIS A C 1
ATOM 2300 O O . HIS A 1 284 ? 20.091 -20.382 -9.255 1.00 94.25 284 HIS A O 1
ATOM 2306 N N . MET A 1 285 ? 21.631 -19.151 -8.156 1.00 93.81 285 MET A N 1
ATOM 2307 C CA . MET A 1 285 ? 22.815 -19.884 -8.604 1.00 93.81 285 MET A CA 1
ATOM 2308 C C . MET A 1 285 ? 22.885 -21.243 -7.896 1.00 93.81 285 MET A C 1
ATOM 2310 O O . MET A 1 285 ? 23.123 -21.320 -6.694 1.00 93.81 285 MET A O 1
ATOM 2314 N N . LYS A 1 286 ? 22.659 -22.327 -8.648 1.00 92.25 286 LYS A N 1
ATOM 2315 C CA . LYS A 1 286 ? 22.672 -23.705 -8.119 1.00 92.25 286 LYS A CA 1
ATOM 2316 C C . LYS A 1 286 ? 24.029 -24.402 -8.233 1.00 92.25 286 LYS A C 1
ATOM 2318 O O . LYS A 1 286 ? 24.262 -25.371 -7.517 1.00 92.25 286 LYS A O 1
ATOM 2323 N N . ASP A 1 287 ? 24.893 -23.949 -9.142 1.00 95.25 287 ASP A N 1
ATOM 2324 C CA . ASP A 1 287 ? 26.250 -24.482 -9.278 1.00 95.25 287 ASP A CA 1
ATOM 2325 C C . ASP A 1 287 ? 27.157 -23.905 -8.184 1.00 95.25 287 ASP A C 1
ATOM 2327 O O . ASP A 1 287 ? 27.188 -22.693 -7.966 1.00 95.25 287 ASP A O 1
ATOM 2331 N N . ALA A 1 288 ? 27.888 -24.778 -7.488 1.00 92.94 288 ALA A N 1
ATOM 2332 C CA . ALA A 1 288 ? 28.680 -24.397 -6.324 1.00 92.94 288 ALA A CA 1
ATOM 2333 C C . ALA A 1 288 ? 29.867 -23.487 -6.672 1.00 92.94 288 ALA A C 1
ATOM 2335 O O . ALA A 1 288 ? 30.180 -22.591 -5.889 1.00 92.94 288 ALA A O 1
ATOM 2336 N N . ASN A 1 289 ? 30.508 -23.683 -7.829 1.00 93.06 289 ASN A N 1
ATOM 2337 C CA . ASN A 1 289 ? 31.639 -22.856 -8.248 1.00 93.06 289 ASN A CA 1
ATOM 2338 C C . ASN A 1 289 ? 31.149 -21.470 -8.672 1.00 93.06 289 ASN A C 1
ATOM 2340 O O . ASN A 1 289 ? 31.688 -20.466 -8.210 1.00 93.06 289 ASN A O 1
ATOM 2344 N N . VAL A 1 290 ? 30.068 -21.416 -9.459 1.00 91.25 290 VAL A N 1
ATOM 2345 C CA . VAL A 1 290 ? 29.417 -20.158 -9.867 1.00 91.25 290 VAL A CA 1
ATOM 2346 C C . VAL A 1 290 ? 28.963 -19.361 -8.642 1.00 91.25 290 VAL A C 1
ATOM 2348 O O . VAL A 1 290 ? 29.203 -18.157 -8.563 1.00 91.25 290 VAL A O 1
ATOM 2351 N N . PHE A 1 291 ? 28.354 -20.033 -7.659 1.00 92.25 291 PHE A N 1
ATOM 2352 C CA . PHE A 1 291 ? 27.925 -19.406 -6.409 1.00 92.25 291 PHE A CA 1
ATOM 2353 C C . PHE A 1 291 ? 29.112 -18.909 -5.571 1.00 92.25 291 PHE A C 1
ATOM 2355 O O . PHE A 1 291 ? 29.093 -17.770 -5.104 1.00 92.25 291 PHE A O 1
ATOM 2362 N N . TYR A 1 292 ? 30.156 -19.728 -5.400 1.00 90.69 292 TYR A N 1
ATOM 2363 C CA . TYR A 1 292 ? 31.350 -19.364 -4.628 1.00 90.69 292 TYR A CA 1
ATOM 2364 C C . TYR A 1 292 ? 32.071 -18.149 -5.227 1.00 90.69 292 TYR A C 1
ATOM 2366 O O . TYR A 1 292 ? 32.461 -17.238 -4.495 1.00 90.69 292 TYR A O 1
ATOM 2374 N N . ASN A 1 293 ? 32.177 -18.104 -6.556 1.00 92.25 293 ASN A N 1
ATOM 2375 C CA . ASN A 1 293 ? 32.812 -17.011 -7.290 1.00 92.25 293 ASN A CA 1
ATOM 2376 C C . ASN A 1 293 ? 31.879 -15.812 -7.535 1.00 92.25 293 ASN A C 1
ATOM 2378 O O . ASN A 1 293 ? 32.346 -14.778 -8.010 1.00 92.25 293 ASN A O 1
ATOM 2382 N N . LYS A 1 294 ? 30.581 -15.928 -7.212 1.00 89.50 294 LYS A N 1
ATOM 2383 C CA . LYS A 1 294 ? 29.553 -14.895 -7.444 1.00 89.50 294 LYS A CA 1
ATOM 2384 C C . LYS A 1 294 ? 29.482 -14.429 -8.907 1.00 89.50 294 LYS A C 1
ATOM 2386 O O . LYS A 1 294 ? 29.283 -13.249 -9.185 1.00 89.50 294 LYS A O 1
ATOM 2391 N N . GLU A 1 295 ? 29.647 -15.361 -9.842 1.00 87.94 295 GLU A N 1
ATOM 2392 C CA . GLU A 1 295 ? 29.808 -15.054 -11.273 1.00 87.94 295 GLU A CA 1
ATOM 2393 C C . GLU A 1 295 ? 28.520 -14.557 -11.955 1.00 87.94 295 GLU A C 1
ATOM 2395 O O . GLU A 1 295 ? 28.599 -13.789 -12.911 1.00 87.94 295 GLU A O 1
ATOM 2400 N N . ASP A 1 296 ? 27.341 -14.959 -11.466 1.00 90.50 296 ASP A N 1
ATOM 2401 C CA . ASP A 1 296 ? 26.025 -14.598 -12.027 1.00 90.50 296 ASP A CA 1
ATOM 2402 C C . ASP A 1 296 ? 25.158 -13.882 -10.978 1.00 90.50 296 ASP A C 1
ATOM 2404 O O . ASP A 1 296 ? 24.012 -14.243 -10.734 1.00 90.50 296 ASP A O 1
ATOM 2408 N N . MET A 1 297 ? 25.719 -12.885 -10.285 1.00 94.19 297 MET A N 1
ATOM 2409 C CA . MET A 1 297 ? 24.947 -12.065 -9.345 1.00 94.19 297 MET A CA 1
ATOM 2410 C C . MET A 1 297 ? 23.993 -11.116 -10.067 1.00 94.19 297 MET A C 1
ATOM 2412 O O . MET A 1 297 ? 24.411 -10.326 -10.921 1.00 94.19 297 MET A O 1
ATOM 2416 N N . TRP A 1 298 ? 22.723 -11.150 -9.668 1.00 96.50 298 TRP A N 1
ATOM 2417 C CA . TRP A 1 298 ? 21.702 -10.227 -10.158 1.00 96.50 298 TRP A CA 1
ATOM 2418 C C . TRP A 1 298 ? 21.415 -9.155 -9.108 1.00 96.50 298 TRP A C 1
ATOM 2420 O O . TRP A 1 298 ? 21.406 -9.432 -7.907 1.00 96.50 298 TRP A O 1
ATOM 2430 N N . ALA A 1 299 ? 21.145 -7.947 -9.581 1.00 96.88 299 ALA A N 1
ATOM 2431 C CA . ALA A 1 299 ? 20.795 -6.777 -8.800 1.00 96.88 299 ALA A CA 1
ATOM 2432 C C . ALA A 1 299 ? 19.458 -6.204 -9.273 1.00 96.88 299 ALA A C 1
ATOM 2434 O O . ALA A 1 299 ? 19.072 -6.339 -10.437 1.00 96.88 299 ALA A O 1
ATOM 2435 N N . ILE A 1 300 ? 18.754 -5.568 -8.341 1.00 97.50 300 ILE A N 1
ATOM 2436 C CA . ILE A 1 300 ? 17.624 -4.705 -8.671 1.00 97.50 300 ILE A CA 1
ATOM 2437 C C . ILE A 1 300 ? 18.234 -3.414 -9.237 1.00 97.50 300 ILE A C 1
ATOM 2439 O O . ILE A 1 300 ? 19.135 -2.871 -8.592 1.00 97.50 300 ILE A O 1
ATOM 2443 N N . PRO A 1 301 ? 17.822 -2.964 -10.432 1.00 97.25 301 PRO A N 1
ATOM 2444 C CA . PRO A 1 301 ? 18.368 -1.753 -11.031 1.00 97.25 301 PRO A CA 1
ATOM 2445 C C . PRO A 1 301 ? 17.977 -0.497 -10.248 1.00 97.25 301 PRO A C 1
ATOM 2447 O O . PRO A 1 301 ? 17.040 -0.504 -9.448 1.00 97.25 301 PRO A O 1
ATOM 2450 N N . ASN A 1 302 ? 18.694 0.588 -10.527 1.00 96.88 302 ASN A N 1
ATOM 2451 C CA . ASN A 1 302 ? 18.318 1.926 -10.091 1.00 96.88 302 ASN A CA 1
ATOM 2452 C C . ASN A 1 302 ? 17.403 2.600 -11.130 1.00 96.88 302 ASN A C 1
ATOM 2454 O O . ASN A 1 302 ? 17.381 2.192 -12.293 1.00 96.88 302 ASN A O 1
ATOM 2458 N N . GLU A 1 303 ? 16.666 3.619 -10.703 1.00 96.44 303 GLU A N 1
ATOM 2459 C CA . GLU A 1 303 ? 15.881 4.541 -11.534 1.00 96.44 303 GLU A CA 1
ATOM 2460 C C . GLU A 1 303 ? 16.120 5.990 -11.094 1.00 96.44 303 GLU A C 1
ATOM 2462 O O . GLU A 1 303 ? 16.649 6.235 -10.001 1.00 96.44 303 GLU A O 1
ATOM 2467 N N . VAL A 1 304 ? 15.715 6.948 -11.929 1.00 95.81 304 VAL A N 1
ATOM 2468 C CA . VAL A 1 304 ? 15.688 8.363 -11.552 1.00 95.81 304 VAL A CA 1
ATOM 2469 C C . VAL A 1 304 ? 14.283 8.705 -11.062 1.00 95.81 304 VAL A C 1
ATOM 2471 O O . VAL A 1 304 ? 13.314 8.612 -11.803 1.00 95.81 304 VAL A O 1
ATOM 2474 N N . TYR A 1 305 ? 14.162 9.137 -9.808 1.00 94.75 305 TYR A N 1
ATOM 2475 C CA . TYR A 1 305 ? 12.873 9.413 -9.173 1.00 94.75 305 TYR A CA 1
ATOM 2476 C C . TYR A 1 305 ? 12.848 10.776 -8.475 1.00 94.75 305 TYR A C 1
ATOM 2478 O O . TYR A 1 305 ? 13.866 11.285 -7.990 1.00 94.75 305 TYR A O 1
ATOM 2486 N N . GLY A 1 306 ? 11.657 11.369 -8.385 1.00 91.25 306 GLY A N 1
ATOM 2487 C CA . GLY A 1 306 ? 11.445 12.632 -7.690 1.00 91.25 306 GLY A CA 1
ATOM 2488 C C . GLY A 1 306 ? 12.094 13.795 -8.436 1.00 91.25 306 GLY A C 1
ATOM 2489 O O . GLY A 1 306 ? 11.951 13.927 -9.650 1.00 91.25 306 GLY A O 1
ATOM 2490 N N . GLU A 1 307 ? 12.846 14.617 -7.710 1.00 89.12 307 GLU A N 1
ATOM 2491 C CA . GLU A 1 307 ? 13.613 15.754 -8.242 1.00 89.12 307 GLU A CA 1
ATOM 2492 C C . GLU A 1 307 ? 14.951 15.296 -8.871 1.00 89.12 307 GLU A C 1
ATOM 2494 O O . GLU A 1 307 ? 16.002 15.893 -8.647 1.00 89.12 307 GLU A O 1
ATOM 2499 N N . GLY A 1 308 ? 14.942 14.176 -9.605 1.00 87.19 308 GLY A N 1
ATOM 2500 C CA . GLY A 1 308 ? 16.117 13.668 -10.324 1.00 87.19 308 GLY A CA 1
ATOM 2501 C C . GLY A 1 308 ? 17.097 12.830 -9.492 1.00 87.19 308 GLY A C 1
ATOM 2502 O O . GLY A 1 308 ? 18.271 12.733 -9.846 1.00 87.19 308 GLY A O 1
ATOM 2503 N N . SER A 1 309 ? 16.660 12.240 -8.376 1.00 93.06 309 SER A N 1
ATOM 2504 C CA . SER A 1 309 ? 17.529 11.415 -7.525 1.00 93.06 309 SER A CA 1
ATOM 2505 C C . SER A 1 309 ? 17.631 9.979 -8.034 1.00 93.06 309 SER A C 1
ATOM 2507 O O . SER A 1 309 ? 16.618 9.358 -8.338 1.00 93.06 309 SER A O 1
ATOM 2509 N N . GLU A 1 310 ? 18.844 9.424 -8.053 1.00 95.75 310 GLU A N 1
ATOM 2510 C CA . GLU A 1 310 ? 19.059 8.001 -8.332 1.00 95.75 310 GLU A CA 1
ATOM 2511 C C . GLU A 1 310 ? 18.688 7.160 -7.102 1.00 95.75 310 GLU A C 1
ATOM 2513 O O . GLU A 1 310 ? 19.268 7.320 -6.021 1.00 95.75 310 GLU A O 1
ATOM 2518 N N . VAL A 1 311 ? 17.720 6.260 -7.262 1.00 96.50 311 VAL A N 1
ATOM 2519 C CA . VAL A 1 311 ? 17.227 5.370 -6.202 1.00 96.50 311 VAL A CA 1
ATOM 2520 C C . VAL A 1 311 ? 17.139 3.936 -6.709 1.00 96.50 311 VAL A C 1
ATOM 2522 O O . VAL A 1 311 ? 16.999 3.699 -7.902 1.00 96.50 311 VAL A O 1
ATOM 2525 N N . VAL A 1 312 ? 17.210 2.956 -5.805 1.00 95.94 312 VAL A N 1
ATOM 2526 C CA . VAL A 1 312 ? 16.924 1.559 -6.168 1.00 95.94 312 VAL A CA 1
ATOM 2527 C C . VAL A 1 312 ? 15.443 1.450 -6.517 1.00 95.94 312 VAL A C 1
ATOM 2529 O O . VAL A 1 312 ? 14.614 1.922 -5.741 1.00 95.94 312 VAL A O 1
ATOM 2532 N N . MET A 1 313 ? 15.116 0.797 -7.633 1.00 96.44 313 MET A N 1
ATOM 2533 C CA . MET A 1 313 ? 13.725 0.612 -8.040 1.00 96.44 313 MET A CA 1
ATOM 2534 C C . MET A 1 313 ? 12.925 -0.166 -6.998 1.00 96.44 313 MET A C 1
ATOM 2536 O O . MET A 1 313 ? 13.324 -1.255 -6.563 1.00 96.44 313 MET A O 1
ATOM 2540 N N . ASP A 1 314 ? 11.744 0.351 -6.679 1.00 95.56 314 ASP A N 1
ATOM 2541 C CA . ASP A 1 314 ? 10.741 -0.391 -5.931 1.00 95.56 314 ASP A CA 1
ATOM 2542 C C . ASP A 1 314 ? 9.911 -1.286 -6.872 1.00 95.56 314 ASP A C 1
ATOM 2544 O O . ASP A 1 314 ? 9.691 -0.962 -8.043 1.00 95.56 314 ASP A O 1
ATOM 2548 N N . PRO A 1 315 ? 9.465 -2.464 -6.405 1.00 97.06 315 PRO A N 1
ATOM 2549 C CA . PRO A 1 315 ? 8.562 -3.301 -7.173 1.00 97.06 315 PRO A CA 1
ATOM 2550 C C . PRO A 1 315 ? 7.196 -2.620 -7.303 1.00 97.06 315 PRO A C 1
ATOM 2552 O O . PRO A 1 315 ? 6.690 -2.023 -6.357 1.00 97.06 315 PRO A O 1
ATOM 2555 N N . TYR A 1 316 ? 6.560 -2.764 -8.459 1.00 96.62 316 TYR A N 1
ATOM 2556 C CA . TYR A 1 316 ? 5.291 -2.101 -8.753 1.00 96.62 316 TYR A CA 1
ATOM 2557 C C . TYR A 1 316 ? 4.218 -3.097 -9.169 1.00 96.62 316 TYR A C 1
ATOM 2559 O O . TYR A 1 316 ? 4.485 -4.148 -9.762 1.00 96.62 316 TYR A O 1
ATOM 2567 N N . TYR A 1 317 ? 2.979 -2.750 -8.832 1.00 96.88 317 TYR A N 1
ATOM 2568 C CA . TYR A 1 317 ? 1.812 -3.507 -9.247 1.00 96.88 317 TYR A CA 1
ATOM 2569 C C . TYR A 1 317 ? 1.375 -3.106 -10.651 1.00 96.88 317 TYR A C 1
ATOM 2571 O O . TYR A 1 317 ? 1.226 -1.916 -10.944 1.00 96.88 317 TYR A O 1
ATOM 2579 N N . ILE A 1 318 ? 1.106 -4.105 -11.484 1.00 95.75 318 ILE A N 1
ATOM 2580 C CA . ILE A 1 318 ? 0.616 -3.918 -12.846 1.00 95.75 318 ILE A CA 1
ATOM 2581 C C . ILE A 1 318 ? -0.400 -5.004 -13.207 1.00 95.75 318 ILE A C 1
ATOM 2583 O O . ILE A 1 318 ? -0.306 -6.144 -12.747 1.00 95.75 318 ILE A O 1
ATOM 2587 N N . ILE A 1 319 ? -1.370 -4.648 -14.048 1.00 95.12 319 ILE A N 1
ATOM 2588 C CA . ILE A 1 319 ? -2.214 -5.611 -14.757 1.00 95.12 319 ILE A CA 1
ATOM 2589 C C . ILE A 1 319 ? -1.593 -5.863 -16.126 1.00 95.12 319 ILE A C 1
ATOM 2591 O O . ILE A 1 319 ? -1.481 -4.945 -16.937 1.00 95.12 319 ILE A O 1
ATOM 2595 N N . MET A 1 320 ? -1.198 -7.105 -16.391 1.00 92.44 320 MET A N 1
ATOM 2596 C CA . MET A 1 320 ? -0.715 -7.519 -17.708 1.00 92.44 320 MET A CA 1
ATOM 2597 C C . MET A 1 320 ? -0.990 -9.000 -17.961 1.00 92.44 320 MET A C 1
ATOM 2599 O O . MET A 1 320 ? -1.256 -9.770 -17.036 1.00 92.44 320 MET A O 1
ATOM 2603 N N . THR A 1 321 ? -0.892 -9.416 -19.221 1.00 92.38 321 THR A N 1
ATOM 2604 C CA . THR A 1 321 ? -0.877 -10.840 -19.568 1.00 92.38 321 THR A CA 1
ATOM 2605 C C . THR A 1 321 ? 0.553 -11.356 -19.455 1.00 92.38 321 THR A C 1
ATOM 2607 O O . THR A 1 321 ? 1.452 -10.882 -20.146 1.00 92.38 321 THR A O 1
ATOM 2610 N N . LEU A 1 322 ? 0.778 -12.316 -18.558 1.00 91.38 322 LEU A N 1
ATOM 2611 C CA . LEU A 1 322 ? 2.086 -12.954 -18.418 1.00 91.38 322 LEU A CA 1
ATOM 2612 C C . LEU A 1 322 ? 2.433 -13.763 -19.686 1.00 91.38 322 LEU A C 1
ATOM 2614 O O . LEU A 1 322 ? 1.537 -14.368 -20.278 1.00 91.38 322 LEU A O 1
ATOM 2618 N N . PRO A 1 323 ? 3.716 -13.852 -20.086 1.00 87.31 323 PRO A N 1
ATOM 2619 C CA . PRO A 1 323 ? 4.106 -14.644 -21.249 1.00 87.31 323 PRO A CA 1
ATOM 2620 C C . PRO A 1 323 ? 3.622 -16.101 -21.167 1.00 87.31 323 PRO A C 1
ATOM 2622 O O . PRO A 1 323 ? 3.890 -16.807 -20.194 1.00 87.31 323 PRO A O 1
ATOM 2625 N N . GLY A 1 324 ? 2.924 -16.559 -22.209 1.00 85.06 324 GLY A N 1
ATOM 2626 C CA . GLY A 1 324 ? 2.349 -17.909 -22.289 1.00 85.06 324 GLY A CA 1
ATOM 2627 C C . GLY A 1 324 ? 0.986 -18.080 -21.605 1.00 85.06 324 GLY A C 1
ATOM 2628 O O . GLY A 1 324 ? 0.395 -19.155 -21.702 1.00 85.06 324 GLY A O 1
ATOM 2629 N N . GLU A 1 325 ? 0.467 -17.046 -20.946 1.00 90.19 325 GLU A N 1
ATOM 2630 C CA . GLU A 1 325 ? -0.899 -17.004 -20.421 1.00 90.19 325 GLU A CA 1
ATOM 2631 C C . GLU A 1 325 ? -1.820 -16.265 -21.404 1.00 90.19 325 GLU A C 1
ATOM 2633 O O . GLU A 1 325 ? -1.371 -15.515 -22.266 1.00 90.19 325 GLU A O 1
ATOM 2638 N N . SER A 1 326 ? -3.130 -16.484 -21.288 1.00 87.06 326 SER A N 1
ATOM 2639 C CA . SER A 1 326 ? -4.135 -15.864 -22.168 1.00 87.06 326 SER A CA 1
ATOM 2640 C C . SER A 1 326 ? -5.045 -14.866 -21.449 1.00 87.06 326 SER A C 1
ATOM 2642 O O . SER A 1 326 ? -6.027 -14.404 -22.027 1.00 87.06 326 SER A O 1
ATOM 2644 N N . LYS A 1 327 ? -4.812 -14.636 -20.156 1.00 91.00 327 LYS A N 1
ATOM 2645 C CA . LYS A 1 327 ? -5.631 -13.769 -19.308 1.00 91.00 327 LYS A CA 1
ATOM 2646 C C . LYS A 1 327 ? -4.737 -12.780 -18.586 1.00 91.00 327 LYS A C 1
ATOM 2648 O O . LYS A 1 327 ? -3.664 -13.149 -18.114 1.00 91.00 327 LYS A O 1
ATOM 2653 N N . GLU A 1 328 ? -5.238 -11.560 -18.474 1.00 92.88 328 GLU A N 1
ATOM 2654 C CA . GLU A 1 328 ? -4.636 -10.514 -17.664 1.00 92.88 328 GLU A CA 1
ATOM 2655 C C . GLU A 1 328 ? -4.674 -10.899 -16.185 1.00 92.88 328 GLU A C 1
ATOM 2657 O O . GLU A 1 328 ? -5.642 -11.495 -15.701 1.00 92.88 328 GLU A O 1
ATOM 2662 N N . GLU A 1 329 ? -3.613 -10.548 -15.468 1.00 94.62 329 GLU A N 1
ATOM 2663 C CA . GLU A 1 329 ? -3.488 -10.757 -14.032 1.00 94.62 329 GLU A CA 1
ATOM 2664 C C . GLU A 1 329 ? -2.871 -9.543 -13.364 1.00 94.62 329 GLU A C 1
ATOM 2666 O O . GLU A 1 329 ? -1.973 -8.899 -13.910 1.00 94.62 329 GLU A O 1
ATOM 2671 N N . PHE A 1 330 ? -3.318 -9.284 -12.141 1.00 97.12 330 PHE A N 1
ATOM 2672 C CA . PHE A 1 330 ? -2.676 -8.352 -11.239 1.00 97.12 330 PHE A CA 1
ATOM 2673 C C . PHE A 1 330 ? -1.443 -9.003 -10.616 1.00 97.12 330 PHE A C 1
ATOM 2675 O O . PHE A 1 330 ? -1.522 -9.995 -9.875 1.00 97.12 330 PHE A O 1
ATOM 2682 N N . ILE A 1 331 ? -0.283 -8.444 -10.934 1.00 97.31 331 ILE A N 1
ATOM 2683 C CA . ILE A 1 331 ? 1.013 -8.943 -10.490 1.00 97.31 331 ILE A CA 1
ATOM 2684 C C . ILE A 1 331 ? 1.806 -7.828 -9.816 1.00 97.31 331 ILE A C 1
ATOM 2686 O O . ILE A 1 331 ? 1.636 -6.655 -10.130 1.00 97.31 331 ILE A O 1
ATOM 2690 N N . LEU A 1 332 ? 2.690 -8.212 -8.904 1.00 97.75 332 LEU A N 1
ATOM 2691 C CA . LEU A 1 332 ? 3.764 -7.364 -8.398 1.00 97.75 332 LEU A CA 1
ATOM 2692 C C . LEU A 1 332 ? 5.047 -7.770 -9.117 1.00 97.75 332 LEU A C 1
ATOM 2694 O O . LEU A 1 332 ? 5.344 -8.965 -9.153 1.00 97.75 332 LEU A O 1
ATOM 2698 N N . MET A 1 333 ? 5.802 -6.834 -9.687 1.00 97.38 333 MET A N 1
ATOM 2699 C CA . MET A 1 333 ? 6.993 -7.179 -10.468 1.00 97.38 333 MET A CA 1
ATOM 2700 C C . MET A 1 333 ? 8.190 -6.269 -10.210 1.00 97.38 333 MET A C 1
ATOM 2702 O O . MET A 1 333 ? 8.044 -5.137 -9.761 1.00 97.38 333 MET A O 1
ATOM 2706 N N . THR A 1 334 ? 9.385 -6.781 -10.509 1.00 97.81 334 THR A N 1
ATOM 2707 C CA . THR A 1 334 ? 10.631 -6.004 -10.519 1.00 97.81 334 THR A CA 1
ATOM 2708 C C . THR A 1 334 ? 11.588 -6.523 -11.604 1.00 97.81 334 THR A C 1
ATOM 2710 O O . THR A 1 334 ? 11.689 -7.746 -11.796 1.00 97.81 334 THR A O 1
ATOM 2713 N N . PRO A 1 335 ? 12.271 -5.635 -12.350 1.00 97.56 335 PRO A N 1
ATOM 2714 C CA . PRO A 1 335 ? 13.315 -6.023 -13.294 1.00 97.56 335 PRO A CA 1
ATOM 2715 C C . PRO A 1 335 ? 14.620 -6.432 -12.590 1.00 97.56 335 PRO A C 1
ATOM 2717 O O . PRO A 1 335 ? 14.855 -6.117 -11.426 1.00 97.56 335 PRO A O 1
ATOM 2720 N N . PHE A 1 336 ? 15.496 -7.120 -13.323 1.00 97.81 336 PHE A N 1
ATOM 2721 C CA . PHE A 1 336 ? 16.841 -7.484 -12.881 1.00 97.81 336 PHE A CA 1
ATOM 2722 C C . PHE A 1 336 ? 17.904 -7.089 -13.902 1.00 97.81 336 PHE A C 1
ATOM 2724 O O . PHE A 1 336 ? 17.754 -7.308 -15.111 1.00 97.81 336 PHE A O 1
ATOM 2731 N N . THR A 1 337 ? 19.033 -6.621 -13.380 1.00 96.88 337 THR A N 1
ATOM 2732 C CA . THR A 1 337 ? 20.290 -6.419 -14.105 1.00 96.88 337 THR A CA 1
ATOM 2733 C C . THR A 1 337 ? 21.409 -7.249 -13.461 1.00 96.88 337 THR A C 1
ATOM 2735 O O . THR A 1 337 ? 21.264 -7.731 -12.336 1.00 96.88 337 THR A O 1
ATOM 2738 N N . PRO A 1 338 ? 22.542 -7.489 -14.137 1.00 94.94 338 PRO A N 1
ATOM 2739 C CA . PRO A 1 338 ? 23.743 -7.991 -13.476 1.00 94.94 338 PRO A CA 1
ATOM 2740 C C . PRO A 1 338 ? 24.293 -6.950 -12.489 1.00 94.94 338 PRO A C 1
ATOM 2742 O O . PRO A 1 338 ? 24.240 -5.760 -12.770 1.00 94.94 338 PRO A O 1
ATOM 2745 N N . GLN A 1 339 ? 24.933 -7.382 -11.399 1.00 90.31 339 GLN A N 1
ATOM 2746 C CA . GLN A 1 339 ? 25.431 -6.505 -10.317 1.00 90.31 339 GLN A CA 1
ATOM 2747 C C . GLN A 1 339 ? 26.261 -5.274 -10.753 1.00 90.31 339 GLN A C 1
ATOM 2749 O O . GLN A 1 339 ? 26.309 -4.296 -10.017 1.00 90.31 339 GLN A O 1
ATOM 2754 N N . ASN A 1 340 ? 26.931 -5.323 -11.910 1.00 88.94 340 ASN A N 1
ATOM 2755 C CA . ASN A 1 340 ? 27.805 -4.252 -12.413 1.00 88.94 340 ASN A CA 1
ATOM 2756 C C . ASN A 1 340 ? 27.506 -3.878 -13.877 1.00 88.94 340 ASN A C 1
ATOM 2758 O O . ASN A 1 340 ? 28.415 -3.496 -14.618 1.00 88.94 340 ASN A O 1
ATOM 2762 N N . LYS A 1 341 ? 26.277 -4.105 -14.348 1.00 92.62 341 LYS A N 1
ATOM 2763 C CA . LYS A 1 341 ? 25.856 -3.760 -15.711 1.00 92.62 341 LYS A CA 1
ATOM 2764 C C . LYS A 1 341 ? 24.437 -3.220 -15.684 1.00 92.62 341 LYS A C 1
ATOM 2766 O O . LYS A 1 341 ? 23.622 -3.708 -14.916 1.00 92.62 341 LYS A O 1
ATOM 2771 N N . ASP A 1 342 ? 24.131 -2.337 -16.624 1.00 93.12 342 ASP A N 1
ATOM 2772 C CA . ASP A 1 342 ? 22.808 -1.712 -16.679 1.00 93.12 342 ASP A CA 1
ATOM 2773 C C . ASP A 1 342 ? 21.850 -2.391 -17.660 1.00 93.12 342 ASP A C 1
ATOM 2775 O O . ASP A 1 342 ? 20.671 -2.075 -17.672 1.00 93.12 342 ASP A O 1
ATOM 2779 N N . ASN A 1 343 ? 22.318 -3.350 -18.467 1.00 94.69 343 ASN A N 1
ATOM 2780 C CA . ASN A 1 343 ? 21.435 -4.104 -19.361 1.00 94.69 343 ASN A CA 1
ATOM 2781 C C . ASN A 1 343 ? 20.571 -5.080 -18.553 1.00 94.69 343 ASN A C 1
ATOM 2783 O O . ASN A 1 343 ? 21.084 -5.791 -17.680 1.00 94.69 343 ASN A O 1
ATOM 2787 N N . MET A 1 344 ? 19.288 -5.192 -18.892 1.00 95.38 344 MET A N 1
ATOM 2788 C CA . MET A 1 344 ? 18.412 -6.166 -18.249 1.00 95.38 344 MET A CA 1
ATOM 2789 C C . MET A 1 344 ? 18.740 -7.593 -18.658 1.00 95.38 344 MET A C 1
ATOM 2791 O O . MET A 1 344 ? 19.096 -7.887 -19.800 1.00 95.38 344 MET A O 1
ATOM 2795 N N . ILE A 1 345 ? 18.518 -8.499 -17.715 1.00 95.25 345 ILE A N 1
ATOM 2796 C CA . ILE A 1 345 ? 18.691 -9.946 -17.892 1.00 95.25 345 ILE A CA 1
ATOM 2797 C C . ILE A 1 345 ? 17.430 -10.740 -17.567 1.00 95.25 345 ILE A C 1
ATOM 2799 O O . ILE A 1 345 ? 17.356 -11.936 -17.854 1.00 95.25 345 ILE A O 1
ATOM 2803 N N . GLY A 1 346 ? 16.427 -10.094 -16.987 1.00 95.06 346 GLY A N 1
ATOM 2804 C CA . GLY A 1 346 ? 15.157 -10.717 -16.679 1.00 95.06 346 GLY A CA 1
ATOM 2805 C C . GLY A 1 346 ? 14.322 -9.866 -15.744 1.00 95.06 346 GLY A C 1
ATOM 2806 O O . GLY A 1 346 ? 14.645 -8.713 -15.469 1.00 95.06 346 GLY A O 1
ATOM 2807 N N . TRP A 1 347 ? 13.254 -10.463 -15.245 1.00 96.38 347 TRP A N 1
ATOM 2808 C CA . TRP A 1 347 ? 12.377 -9.882 -14.239 1.00 96.38 347 TRP A CA 1
ATOM 2809 C C . TRP A 1 347 ? 11.727 -10.995 -13.424 1.00 96.38 347 TRP A C 1
ATOM 2811 O O . TRP A 1 347 ? 11.652 -12.155 -13.846 1.00 96.38 347 TRP A O 1
ATOM 2821 N N . LEU A 1 348 ? 11.277 -10.638 -12.232 1.00 97.94 348 LEU A N 1
ATOM 2822 C CA . LEU A 1 348 ? 10.521 -11.502 -11.337 1.00 97.94 348 LEU A CA 1
ATOM 2823 C C . LEU A 1 348 ? 9.136 -10.901 -11.143 1.00 97.94 348 LEU A C 1
ATOM 2825 O O . LEU A 1 348 ? 8.998 -9.685 -11.029 1.00 97.94 348 LEU A O 1
ATOM 2829 N N . ALA A 1 349 ? 8.126 -11.762 -11.069 1.00 97.69 349 ALA A N 1
ATOM 2830 C CA . ALA A 1 349 ? 6.775 -11.373 -10.707 1.00 97.69 349 ALA A CA 1
ATOM 2831 C C . ALA A 1 349 ? 6.157 -12.303 -9.668 1.00 97.69 349 ALA A C 1
ATOM 2833 O O . ALA A 1 349 ? 6.389 -13.514 -9.673 1.00 97.69 349 ALA A O 1
ATOM 2834 N N . ALA A 1 350 ? 5.325 -11.724 -8.811 1.00 97.88 350 ALA A N 1
ATOM 2835 C CA . ALA A 1 350 ? 4.431 -12.409 -7.899 1.00 97.88 350 ALA A CA 1
ATOM 2836 C C . ALA A 1 350 ? 2.983 -12.224 -8.346 1.00 97.88 350 ALA A C 1
ATOM 2838 O O . ALA A 1 350 ? 2.528 -11.106 -8.587 1.00 97.88 350 ALA A O 1
ATOM 2839 N N . ARG A 1 351 ? 2.247 -13.328 -8.442 1.00 97.38 351 ARG A N 1
ATOM 2840 C CA . ARG A 1 351 ? 0.845 -13.328 -8.874 1.00 97.38 351 ARG A CA 1
ATOM 2841 C C . ARG A 1 351 ? -0.073 -13.062 -7.684 1.00 97.38 351 ARG A C 1
ATOM 2843 O O . ARG A 1 351 ? 0.095 -13.689 -6.634 1.00 97.38 351 ARG A O 1
ATOM 2850 N N . SER A 1 352 ? -1.056 -12.180 -7.864 1.00 96.50 352 SER A N 1
ATOM 2851 C CA . SER A 1 352 ? -2.022 -11.814 -6.815 1.00 96.50 352 SER A CA 1
ATOM 2852 C C . SER A 1 352 ? -3.429 -12.384 -7.037 1.00 96.50 352 SER A C 1
ATOM 2854 O O . SER A 1 352 ? -4.273 -12.260 -6.155 1.00 96.50 352 SER A O 1
ATOM 2856 N N . ASP A 1 353 ? -3.695 -13.039 -8.171 1.00 93.56 353 ASP A N 1
ATOM 2857 C CA . ASP A 1 353 ? -5.064 -13.402 -8.552 1.00 93.56 353 ASP A CA 1
ATOM 2858 C C . ASP A 1 353 ? -5.372 -14.907 -8.473 1.00 93.56 353 ASP A C 1
ATOM 2860 O O . ASP A 1 353 ? -4.594 -15.773 -8.893 1.00 93.56 353 ASP A O 1
ATOM 2864 N N . GLY A 1 354 ? -6.573 -15.205 -7.964 1.00 88.19 354 GLY A N 1
ATOM 2865 C CA . GLY A 1 354 ? -7.190 -16.534 -7.953 1.00 88.19 354 GLY A CA 1
ATOM 2866 C C . GLY A 1 354 ? -6.322 -17.631 -7.331 1.00 88.19 354 GLY A C 1
ATOM 2867 O O . GLY A 1 354 ? -5.569 -17.406 -6.386 1.00 88.19 354 GLY A O 1
ATOM 2868 N N . ASP A 1 355 ? -6.380 -18.833 -7.909 1.00 88.88 355 ASP A N 1
ATOM 2869 C CA . ASP A 1 355 ? -5.613 -20.013 -7.461 1.00 88.88 355 ASP A CA 1
ATOM 2870 C C . ASP A 1 355 ? -4.095 -19.894 -7.701 1.00 88.88 355 ASP A C 1
ATOM 2872 O O . ASP A 1 355 ? -3.311 -20.824 -7.457 1.00 88.88 355 ASP A O 1
ATOM 2876 N N . ARG A 1 356 ? -3.664 -18.767 -8.268 1.00 91.75 356 ARG A N 1
ATOM 2877 C CA . ARG A 1 356 ? -2.268 -18.468 -8.580 1.00 91.75 356 ARG A CA 1
ATOM 2878 C C . ARG A 1 356 ? -1.680 -17.454 -7.612 1.00 91.75 356 ARG A C 1
ATOM 2880 O O . ARG A 1 356 ? -0.464 -17.274 -7.640 1.00 91.75 356 ARG A O 1
ATOM 2887 N N . TYR A 1 357 ? -2.503 -16.897 -6.721 1.00 93.50 357 TYR A N 1
ATOM 2888 C CA . TYR A 1 357 ? -2.075 -16.076 -5.601 1.00 93.50 357 TYR A CA 1
ATOM 2889 C C . TYR A 1 357 ? -0.873 -16.706 -4.878 1.00 93.50 357 TYR A C 1
ATOM 2891 O O . TYR A 1 357 ? -0.892 -17.881 -4.502 1.00 93.50 357 TYR A O 1
ATOM 2899 N N . GLY A 1 358 ? 0.191 -15.921 -4.709 1.00 93.56 358 GLY A N 1
ATOM 2900 C CA . GLY A 1 358 ? 1.404 -16.336 -4.005 1.00 93.56 358 GLY A CA 1
ATOM 2901 C C . GLY A 1 358 ? 2.448 -17.063 -4.856 1.00 93.56 358 GLY A C 1
ATOM 2902 O O . GLY A 1 358 ? 3.522 -17.388 -4.347 1.00 93.56 358 GLY A O 1
ATOM 2903 N N . LYS A 1 359 ? 2.183 -17.319 -6.144 1.00 95.44 359 LYS A N 1
ATOM 2904 C CA . LYS A 1 359 ? 3.163 -17.947 -7.043 1.00 95.44 359 LYS A CA 1
ATOM 2905 C C . LYS A 1 359 ? 4.125 -16.906 -7.612 1.00 95.44 359 LYS A C 1
ATOM 2907 O O . LYS A 1 359 ? 3.698 -15.920 -8.210 1.00 95.44 359 LYS A O 1
ATOM 2912 N N . LEU A 1 360 ? 5.418 -17.183 -7.467 1.00 96.88 360 LEU A N 1
ATOM 2913 C CA . LEU A 1 360 ? 6.513 -16.404 -8.041 1.00 96.88 360 LEU A CA 1
ATOM 2914 C C . LEU A 1 360 ? 6.949 -16.997 -9.384 1.00 96.88 360 LEU A C 1
ATOM 2916 O O . LEU A 1 360 ? 7.086 -18.216 -9.505 1.00 96.88 360 LEU A O 1
ATOM 2920 N N . VAL A 1 361 ? 7.202 -16.146 -10.376 1.00 96.00 361 VAL A N 1
ATOM 2921 C CA . VAL A 1 361 ? 7.683 -16.544 -11.705 1.00 96.00 361 VAL A CA 1
ATOM 2922 C C . VAL A 1 361 ? 8.826 -15.631 -12.128 1.00 96.00 361 VAL A C 1
ATOM 2924 O O . VAL A 1 361 ? 8.722 -14.414 -12.018 1.00 96.00 361 VAL A O 1
ATOM 2927 N N . VAL A 1 362 ? 9.914 -16.225 -12.619 1.00 96.38 362 VAL A N 1
ATOM 2928 C CA . VAL A 1 362 ? 11.081 -15.497 -13.131 1.00 96.38 362 VAL A CA 1
ATOM 2929 C C . VAL A 1 362 ? 11.171 -15.702 -14.631 1.00 96.38 362 VAL A C 1
ATOM 2931 O O . VAL A 1 362 ? 11.234 -16.842 -15.094 1.00 96.38 362 VAL A O 1
ATOM 2934 N N . TYR A 1 363 ? 11.258 -14.604 -15.368 1.00 94.00 363 TYR A N 1
ATOM 2935 C CA . TYR A 1 363 ? 11.496 -14.606 -16.804 1.00 94.00 363 TYR A CA 1
ATOM 2936 C C . TYR A 1 363 ? 12.920 -14.148 -17.066 1.00 94.00 363 TYR A C 1
ATOM 2938 O O . TYR A 1 363 ? 13.353 -13.111 -16.569 1.00 94.00 363 TYR A O 1
ATOM 2946 N N . LYS A 1 364 ? 13.664 -14.951 -17.827 1.00 93.12 364 LYS A N 1
ATOM 2947 C CA . LYS A 1 364 ? 15.050 -14.660 -18.193 1.00 93.12 364 LYS A CA 1
ATOM 2948 C C . LYS A 1 364 ? 15.100 -14.233 -19.646 1.00 93.12 364 LYS A C 1
ATOM 2950 O O . LYS A 1 364 ? 14.517 -14.900 -20.500 1.00 93.12 364 LYS A O 1
ATOM 2955 N N . PHE A 1 365 ? 15.825 -13.164 -19.919 1.00 91.50 365 PHE A N 1
ATOM 2956 C CA . PHE A 1 365 ? 16.078 -12.730 -21.280 1.00 91.50 365 PHE A CA 1
ATOM 2957 C C . PHE A 1 365 ? 17.213 -13.542 -21.916 1.00 91.50 365 PHE A C 1
ATOM 2959 O O . PHE A 1 365 ? 18.105 -14.030 -21.211 1.00 91.50 365 PHE A O 1
ATOM 2966 N N . PRO A 1 366 ? 17.179 -13.730 -23.247 1.00 85.94 366 PRO A N 1
ATOM 2967 C CA . PRO A 1 366 ? 18.245 -14.422 -23.956 1.00 85.94 366 PRO A CA 1
ATOM 2968 C C . PRO A 1 366 ? 19.549 -13.626 -23.855 1.00 85.94 366 PRO A C 1
ATOM 2970 O O . PRO A 1 366 ? 19.558 -12.411 -24.020 1.00 85.94 366 PRO A O 1
ATOM 2973 N N . LYS A 1 367 ? 20.674 -14.319 -23.640 1.00 78.00 367 LYS A N 1
ATOM 2974 C CA . LYS A 1 367 ? 22.001 -13.678 -23.535 1.00 78.00 367 LYS A CA 1
ATOM 2975 C C . LYS A 1 367 ? 22.510 -13.100 -24.865 1.00 78.00 367 LYS A C 1
ATOM 2977 O O . LYS A 1 367 ? 23.489 -12.365 -24.875 1.00 78.00 367 LYS A O 1
ATOM 2982 N N . GLU A 1 368 ? 21.865 -13.459 -25.970 1.00 79.25 368 GLU A N 1
ATOM 2983 C CA . GLU A 1 368 ? 22.234 -13.080 -27.338 1.00 79.25 368 GLU A CA 1
ATOM 2984 C C . GLU A 1 368 ? 21.746 -11.677 -27.718 1.00 79.25 368 GLU A C 1
ATOM 2986 O O . GLU A 1 368 ? 22.320 -11.052 -28.608 1.00 79.25 368 GLU A O 1
ATOM 2991 N N . ARG A 1 369 ? 20.705 -11.165 -27.043 1.00 82.56 369 ARG A N 1
ATOM 2992 C CA . ARG A 1 369 ? 20.123 -9.847 -27.315 1.00 82.56 369 ARG A CA 1
ATOM 2993 C C . ARG A 1 369 ? 20.372 -8.914 -26.140 1.00 82.56 369 ARG A C 1
ATOM 2995 O O . ARG A 1 369 ? 20.064 -9.241 -24.998 1.00 82.56 369 ARG A O 1
ATOM 3002 N N . LEU A 1 370 ? 20.888 -7.726 -26.437 1.00 87.19 370 LEU A N 1
ATOM 3003 C CA . LEU A 1 370 ? 20.989 -6.652 -25.460 1.00 87.19 370 LEU A CA 1
ATOM 3004 C C . LEU A 1 370 ? 19.601 -6.044 -25.249 1.00 87.19 370 LEU A C 1
ATOM 3006 O O . LEU A 1 370 ? 18.975 -5.582 -26.202 1.00 87.19 370 LEU A O 1
ATOM 3010 N N . ILE A 1 371 ? 19.136 -6.054 -24.003 1.00 93.19 371 ILE A N 1
ATOM 3011 C CA . ILE A 1 371 ? 17.912 -5.374 -23.583 1.00 93.19 371 ILE A CA 1
ATOM 3012 C C . ILE A 1 371 ? 18.323 -4.258 -22.631 1.00 93.19 371 ILE A C 1
ATOM 3014 O O . ILE A 1 371 ? 19.004 -4.517 -21.638 1.00 93.19 371 ILE A O 1
ATOM 3018 N N . TYR A 1 372 ? 17.949 -3.022 -22.958 1.00 94.88 372 TYR A N 1
ATOM 3019 C CA . TYR A 1 372 ? 18.299 -1.863 -22.143 1.00 94.88 372 TYR A CA 1
ATOM 3020 C C . TYR A 1 372 ? 17.662 -1.970 -20.759 1.00 94.88 372 TYR A C 1
ATOM 3022 O O . TYR A 1 372 ? 16.516 -2.394 -20.641 1.00 94.88 372 TYR A O 1
ATOM 3030 N N . GLY A 1 373 ? 18.386 -1.630 -19.700 1.00 96.31 373 GLY A N 1
ATOM 3031 C CA . GLY A 1 373 ? 17.772 -1.485 -18.382 1.00 96.31 373 GLY A CA 1
ATOM 3032 C C . GLY A 1 373 ? 17.372 -0.063 -18.044 1.00 96.31 373 GLY A C 1
ATOM 3033 O O . GLY A 1 373 ? 17.672 0.856 -18.807 1.00 96.31 373 GLY A O 1
ATOM 3034 N N . PRO A 1 374 ? 16.682 0.095 -16.903 1.00 96.81 374 PRO A N 1
ATOM 3035 C CA . PRO A 1 374 ? 16.139 1.360 -16.419 1.00 96.81 374 PRO A CA 1
ATOM 3036 C C . PRO A 1 374 ? 17.098 2.541 -16.577 1.00 96.81 374 PRO A C 1
ATOM 3038 O O . PRO A 1 374 ? 16.849 3.393 -17.421 1.00 96.81 374 PRO A O 1
ATOM 3041 N N . MET A 1 375 ? 18.267 2.520 -15.927 1.00 96.56 375 MET A N 1
ATOM 3042 C CA . MET A 1 375 ? 19.258 3.607 -16.021 1.00 96.56 375 MET A CA 1
ATOM 3043 C C . MET A 1 375 ? 19.750 3.924 -17.444 1.00 96.56 375 MET A C 1
ATOM 3045 O O . MET A 1 375 ? 20.158 5.049 -17.722 1.00 96.56 375 MET A O 1
ATOM 3049 N N . GLN A 1 376 ? 19.723 2.966 -18.375 1.00 96.44 376 GLN A N 1
ATOM 3050 C CA . GLN A 1 376 ? 20.072 3.252 -19.772 1.00 96.44 376 GLN A CA 1
ATOM 3051 C C . GLN A 1 376 ? 18.948 3.984 -20.501 1.00 96.44 376 GLN A C 1
ATOM 3053 O O . GLN A 1 376 ? 19.227 4.785 -21.391 1.00 96.44 376 GLN A O 1
ATOM 3058 N N . ILE A 1 377 ? 17.694 3.699 -20.152 1.00 97.06 377 ILE A N 1
ATOM 3059 C CA . ILE A 1 377 ? 16.541 4.449 -20.647 1.00 97.06 377 ILE A CA 1
ATOM 3060 C C . ILE A 1 377 ? 16.537 5.846 -20.039 1.00 97.06 377 ILE A C 1
ATOM 3062 O O . ILE A 1 377 ? 16.414 6.801 -20.795 1.00 97.06 377 ILE A O 1
ATOM 3066 N N . GLU A 1 378 ? 16.807 5.974 -18.741 1.00 96.38 378 GLU A N 1
ATOM 3067 C CA . GLU A 1 378 ? 16.986 7.265 -18.063 1.00 96.38 378 GLU A CA 1
ATOM 3068 C C . GLU A 1 378 ? 18.020 8.141 -18.777 1.00 96.38 378 GLU A C 1
ATOM 3070 O O . GLU A 1 378 ? 17.726 9.256 -19.205 1.00 96.38 378 GLU A O 1
ATOM 3075 N N . ALA A 1 379 ? 19.208 7.589 -19.037 1.00 95.38 379 ALA A N 1
ATOM 3076 C CA . ALA A 1 379 ? 20.257 8.304 -19.755 1.00 95.38 379 ALA A CA 1
ATOM 3077 C C . ALA A 1 379 ? 19.841 8.703 -21.181 1.00 95.38 379 ALA A C 1
ATOM 3079 O O . ALA A 1 379 ? 20.281 9.734 -21.684 1.00 95.38 379 ALA A O 1
ATOM 3080 N N . ARG A 1 380 ? 19.010 7.900 -21.857 1.00 95.50 380 ARG A N 1
ATOM 3081 C CA . ARG A 1 380 ? 18.487 8.228 -23.194 1.00 95.50 380 ARG A CA 1
ATOM 3082 C C . ARG A 1 380 ? 17.438 9.333 -23.144 1.00 95.50 380 ARG A C 1
ATOM 3084 O O . ARG A 1 380 ? 17.412 10.147 -24.059 1.00 95.50 380 ARG A O 1
ATOM 3091 N N . ILE A 1 381 ? 16.605 9.356 -22.107 1.00 95.31 381 ILE A N 1
ATOM 3092 C CA . ILE A 1 381 ? 15.641 10.430 -21.858 1.00 95.31 381 ILE A CA 1
ATOM 3093 C C . ILE A 1 381 ? 16.395 11.749 -21.661 1.00 95.31 381 ILE A C 1
ATOM 3095 O O . ILE A 1 381 ? 16.097 12.727 -22.343 1.00 95.31 381 ILE A O 1
ATOM 3099 N N . ASP A 1 382 ? 17.430 11.749 -20.820 1.00 93.56 382 ASP A N 1
ATOM 3100 C CA . ASP A 1 382 ? 18.230 12.946 -20.531 1.00 93.56 382 ASP A CA 1
ATOM 3101 C C . ASP A 1 382 ? 19.055 13.430 -21.738 1.00 93.56 382 ASP A C 1
ATOM 3103 O O . ASP A 1 382 ? 19.360 14.619 -21.859 1.00 93.56 382 ASP A O 1
ATOM 3107 N N . GLN A 1 383 ? 19.432 12.514 -22.636 1.00 93.88 383 GLN A N 1
ATOM 3108 C CA . GLN A 1 383 ? 20.159 12.817 -23.874 1.00 93.88 383 GLN A CA 1
ATOM 3109 C C . GLN A 1 383 ? 19.256 13.305 -25.010 1.00 93.88 383 GLN A C 1
ATOM 3111 O O . GLN A 1 383 ? 19.769 13.877 -25.978 1.00 93.88 383 GLN A O 1
ATOM 3116 N N . ASP A 1 384 ? 17.942 13.085 -24.935 1.00 95.69 384 ASP A N 1
ATOM 3117 C CA . ASP A 1 384 ? 17.020 13.609 -25.935 1.00 95.69 384 ASP A CA 1
ATOM 3118 C C . ASP A 1 384 ? 16.930 15.133 -25.800 1.00 95.69 384 ASP A C 1
ATOM 3120 O O . ASP A 1 384 ? 16.470 15.670 -24.791 1.00 95.69 384 ASP A O 1
ATOM 3124 N N . ALA A 1 385 ? 17.376 15.842 -26.838 1.00 93.25 385 ALA A N 1
ATOM 3125 C CA . ALA A 1 385 ? 17.470 17.297 -26.812 1.00 93.25 385 ALA A CA 1
ATOM 3126 C C . ALA A 1 385 ? 16.113 17.975 -26.565 1.00 93.25 385 ALA A C 1
ATOM 3128 O O . ALA A 1 385 ? 16.060 18.983 -25.863 1.00 93.25 385 ALA A O 1
ATOM 3129 N N . SER A 1 386 ? 15.023 17.420 -27.107 1.00 93.06 386 SER A N 1
ATOM 3130 C CA . SER A 1 386 ? 13.686 18.005 -26.971 1.00 93.06 386 SER A CA 1
ATOM 3131 C C . SER A 1 386 ? 13.121 17.822 -25.564 1.00 93.06 386 SER A C 1
ATOM 3133 O O . SER A 1 386 ? 12.511 18.742 -25.013 1.00 93.06 386 SER A O 1
ATOM 3135 N N . ILE A 1 387 ? 13.369 16.657 -24.961 1.00 94.25 387 ILE A N 1
ATOM 3136 C CA . ILE A 1 387 ? 12.960 16.365 -23.588 1.00 94.25 387 ILE A CA 1
ATOM 3137 C C . ILE A 1 387 ? 13.791 17.201 -22.621 1.00 94.25 387 ILE A C 1
ATOM 3139 O O . ILE A 1 387 ? 13.227 17.928 -21.805 1.00 94.25 387 ILE A O 1
ATOM 3143 N N . SER A 1 388 ? 15.117 17.163 -22.750 1.00 91.75 388 SER A N 1
ATOM 3144 C CA . SER A 1 388 ? 16.044 17.872 -21.865 1.00 91.75 388 SER A CA 1
ATOM 3145 C C . SER A 1 388 ? 15.816 19.390 -21.868 1.00 91.75 388 SER A C 1
ATOM 3147 O O . SER A 1 388 ? 15.786 20.016 -20.804 1.00 91.75 388 SER A O 1
ATOM 3149 N N . GLU A 1 389 ? 15.555 19.991 -23.038 1.00 92.62 389 GLU A N 1
ATOM 3150 C CA . GLU A 1 389 ? 15.173 21.406 -23.141 1.00 92.62 389 GLU A CA 1
ATOM 3151 C C . GLU A 1 389 ? 13.879 21.691 -22.365 1.00 92.62 389 GLU A C 1
ATOM 3153 O O . GLU A 1 389 ? 13.827 22.619 -21.555 1.00 92.62 389 GLU A O 1
ATOM 3158 N N . GLN A 1 390 ? 12.840 20.877 -22.565 1.00 92.50 390 GLN A N 1
ATOM 3159 C CA . GLN A 1 390 ? 11.547 21.069 -21.914 1.00 92.50 390 GLN A CA 1
ATOM 3160 C C . GLN A 1 390 ? 11.618 20.878 -20.392 1.00 92.50 390 GLN A C 1
ATOM 3162 O O . GLN A 1 390 ? 11.053 21.693 -19.660 1.00 92.50 390 GLN A O 1
ATOM 3167 N N . LEU A 1 391 ? 12.336 19.859 -19.913 1.00 91.75 391 LEU A N 1
ATOM 3168 C CA . LEU A 1 391 ? 12.567 19.642 -18.484 1.00 91.75 391 LEU A CA 1
ATOM 3169 C C . LEU A 1 391 ? 13.304 20.831 -17.863 1.00 91.75 391 LEU A C 1
ATOM 3171 O O . LEU A 1 391 ? 12.853 21.367 -16.856 1.00 91.75 391 LEU A O 1
ATOM 3175 N N . THR A 1 392 ? 14.360 21.319 -18.518 1.00 89.69 392 THR A N 1
ATOM 3176 C CA . THR A 1 392 ? 15.127 22.487 -18.054 1.00 89.69 392 THR A CA 1
ATOM 3177 C C . THR A 1 392 ? 14.289 23.768 -18.024 1.00 89.69 392 THR A C 1
ATOM 3179 O O . THR A 1 392 ? 14.560 24.655 -17.219 1.00 89.69 392 THR A O 1
ATOM 3182 N N . LEU A 1 393 ? 13.294 23.912 -18.908 1.00 89.69 393 LEU A N 1
ATOM 3183 C CA . LEU A 1 393 ? 12.370 25.054 -18.920 1.00 89.69 393 LEU A CA 1
ATOM 3184 C C . LEU A 1 393 ? 11.295 24.960 -17.833 1.00 89.69 393 LEU A C 1
ATOM 3186 O O . LEU A 1 393 ? 10.890 25.988 -17.291 1.00 89.69 393 LEU A O 1
ATOM 3190 N N . TRP A 1 394 ? 10.812 23.757 -17.532 1.00 90.12 394 TRP A N 1
ATOM 3191 C CA . TRP A 1 394 ? 9.820 23.537 -16.478 1.00 90.12 394 TRP A CA 1
ATOM 3192 C C . TRP A 1 394 ? 10.411 23.560 -15.079 1.00 90.12 394 TRP A C 1
ATOM 3194 O O . TRP A 1 394 ? 9.738 23.994 -14.143 1.00 90.12 394 TRP A O 1
ATOM 3204 N N . ASP A 1 395 ? 11.668 23.159 -14.951 1.00 84.12 395 ASP A N 1
ATOM 3205 C CA . ASP A 1 395 ? 12.416 23.209 -13.703 1.00 84.12 395 ASP A CA 1
ATOM 3206 C C . ASP A 1 395 ? 13.045 24.599 -13.491 1.00 84.12 395 ASP A C 1
ATOM 3208 O O . ASP A 1 395 ? 14.242 24.774 -13.265 1.00 84.12 395 ASP A O 1
ATOM 3212 N N . GLN A 1 396 ? 12.216 25.639 -13.633 1.00 80.81 396 GLN A N 1
ATOM 3213 C CA . GLN A 1 396 ? 12.593 27.035 -13.422 1.00 80.81 396 GLN A CA 1
ATOM 3214 C C . GLN A 1 396 ? 11.627 27.718 -12.460 1.00 80.81 396 GLN A C 1
ATOM 3216 O O . GLN A 1 396 ? 10.420 27.506 -12.515 1.00 80.81 396 GLN A O 1
ATOM 3221 N N . ARG A 1 397 ? 12.199 28.595 -11.618 1.00 72.38 397 ARG A N 1
ATOM 3222 C CA . ARG A 1 397 ? 11.548 29.573 -10.718 1.00 72.38 397 ARG A CA 1
ATOM 3223 C C . ARG A 1 397 ? 10.013 29.506 -10.709 1.00 72.38 397 ARG A C 1
ATOM 3225 O O . ARG A 1 397 ? 9.367 30.122 -11.560 1.00 72.38 397 ARG A O 1
ATOM 3232 N N . GLY A 1 398 ? 9.440 28.870 -9.690 1.00 78.12 398 GLY A N 1
ATOM 3233 C CA . GLY A 1 398 ? 7.992 28.779 -9.493 1.00 78.12 398 GLY A CA 1
ATOM 3234 C C . GLY A 1 398 ? 7.396 27.388 -9.714 1.00 78.12 398 GLY A C 1
ATOM 3235 O O . GLY A 1 398 ? 6.286 27.149 -9.227 1.00 78.12 398 GLY A O 1
ATOM 3236 N N . SER A 1 399 ? 8.112 26.476 -10.379 1.00 84.81 399 SER A N 1
ATOM 3237 C CA . SER A 1 399 ? 7.731 25.067 -10.510 1.00 84.81 399 SER A CA 1
ATOM 3238 C C . SER A 1 399 ? 8.923 24.122 -10.398 1.00 84.81 399 SER A C 1
ATOM 3240 O O . SER A 1 399 ? 10.050 24.493 -10.716 1.00 84.81 399 SER A O 1
ATOM 3242 N N . THR A 1 400 ? 8.633 22.899 -9.965 1.00 90.25 400 THR A N 1
ATOM 3243 C CA . THR A 1 400 ? 9.595 21.799 -9.855 1.00 90.25 400 THR A CA 1
ATOM 3244 C C . THR A 1 400 ? 9.089 20.615 -10.661 1.00 90.25 400 THR A C 1
ATOM 3246 O O . THR A 1 400 ? 7.899 20.269 -10.587 1.00 90.25 400 THR A O 1
ATOM 3249 N N . VAL A 1 401 ? 9.984 20.006 -11.436 1.00 93.38 401 VAL A N 1
ATOM 3250 C CA . VAL A 1 401 ? 9.701 18.760 -12.155 1.00 93.38 401 VAL A CA 1
ATOM 3251 C C . VAL A 1 401 ? 9.842 17.578 -11.205 1.00 93.38 401 VAL A C 1
ATOM 3253 O O . VAL A 1 401 ? 10.829 17.452 -10.488 1.00 93.38 401 VAL A O 1
ATOM 3256 N N . ILE A 1 402 ? 8.868 16.673 -11.247 1.00 93.88 402 ILE A N 1
ATOM 3257 C CA . ILE A 1 402 ? 8.924 15.394 -10.546 1.00 93.88 402 ILE A CA 1
ATOM 3258 C C . ILE A 1 402 ? 8.837 14.263 -11.559 1.00 93.88 402 ILE A C 1
ATOM 3260 O O . ILE A 1 402 ? 7.828 14.110 -12.255 1.00 93.88 402 ILE A O 1
ATOM 3264 N N . ARG A 1 403 ? 9.888 13.447 -11.596 1.00 94.88 403 ARG A N 1
ATOM 3265 C CA . ARG A 1 403 ? 9.931 12.185 -12.334 1.00 94.88 403 ARG A CA 1
ATOM 3266 C C . ARG A 1 403 ? 9.251 11.100 -11.506 1.00 94.88 403 ARG A C 1
ATOM 3268 O O . ARG A 1 403 ? 9.595 10.899 -10.339 1.00 94.88 403 ARG A O 1
ATOM 3275 N N . GLY A 1 404 ? 8.223 10.469 -12.066 1.00 94.75 404 GLY A N 1
ATOM 3276 C CA . GLY A 1 404 ? 7.582 9.312 -11.446 1.00 94.75 404 GLY A CA 1
ATOM 3277 C C . GLY A 1 404 ? 8.388 8.033 -11.661 1.00 94.75 404 GLY A C 1
ATOM 3278 O O . GLY A 1 404 ? 9.429 8.054 -12.302 1.00 94.75 404 GLY A O 1
ATOM 3279 N N . ASN A 1 405 ? 7.900 6.910 -11.132 1.00 94.31 405 ASN A N 1
ATOM 3280 C CA . ASN A 1 405 ? 8.573 5.623 -11.317 1.00 94.31 405 ASN A CA 1
ATOM 3281 C C . ASN A 1 405 ? 8.591 5.195 -12.789 1.00 94.31 405 ASN A C 1
ATOM 3283 O O . ASN A 1 405 ? 7.573 5.307 -13.488 1.00 94.31 405 ASN A O 1
ATOM 3287 N N . LEU A 1 406 ? 9.715 4.627 -13.222 1.00 96.62 406 LEU A N 1
ATOM 3288 C CA . LEU A 1 406 ? 9.876 4.049 -14.547 1.00 96.62 406 LEU A CA 1
ATOM 3289 C C . LEU A 1 406 ? 9.284 2.635 -14.568 1.00 96.62 406 LEU A C 1
ATOM 3291 O O . LEU A 1 406 ? 9.806 1.691 -13.973 1.00 96.62 406 LEU A O 1
ATOM 3295 N N . LEU A 1 407 ? 8.195 2.451 -15.305 1.00 96.12 407 LEU A N 1
ATOM 3296 C CA . LEU A 1 407 ? 7.567 1.144 -15.468 1.00 96.12 407 LEU A CA 1
ATOM 3297 C C . LEU A 1 407 ? 8.214 0.398 -16.632 1.00 96.12 407 LEU A C 1
ATOM 3299 O O . LEU A 1 407 ? 8.249 0.900 -17.753 1.00 96.12 407 LEU A O 1
ATOM 3303 N N . VAL A 1 408 ? 8.675 -0.826 -16.378 1.00 96.50 408 VAL A N 1
ATOM 3304 C CA . VAL A 1 408 ? 9.227 -1.738 -17.388 1.00 96.50 408 VAL A CA 1
ATOM 3305 C C . VAL A 1 408 ? 8.177 -2.795 -17.701 1.00 96.50 408 VAL A C 1
ATOM 3307 O O . VAL A 1 408 ? 7.934 -3.698 -16.905 1.00 96.50 408 VAL A O 1
ATOM 3310 N N . ILE A 1 409 ? 7.556 -2.700 -18.869 1.00 94.00 409 ILE A N 1
ATOM 3311 C CA . ILE A 1 409 ? 6.378 -3.483 -19.235 1.00 94.00 409 ILE A CA 1
ATOM 3312 C C . ILE A 1 409 ? 6.732 -4.409 -20.405 1.00 94.00 409 ILE A C 1
ATOM 3314 O O . ILE A 1 409 ? 6.853 -3.952 -21.544 1.00 94.00 409 ILE A O 1
ATOM 3318 N N . PRO A 1 410 ? 6.907 -5.719 -20.164 1.00 91.25 410 PRO A N 1
ATOM 3319 C CA . PRO A 1 410 ? 7.068 -6.687 -21.237 1.00 91.25 410 PRO A CA 1
ATOM 3320 C C . PRO A 1 410 ? 5.769 -6.830 -22.035 1.00 91.25 410 PRO A C 1
ATOM 3322 O O . PRO A 1 410 ? 4.720 -7.130 -21.466 1.00 91.25 410 PRO A O 1
ATOM 3325 N N . VAL A 1 411 ? 5.850 -6.660 -23.353 1.00 85.62 411 VAL A N 1
ATOM 3326 C CA . VAL A 1 411 ? 4.731 -6.838 -24.287 1.00 85.62 411 VAL A CA 1
ATOM 3327 C C . VAL A 1 411 ? 5.202 -7.748 -25.416 1.00 85.62 411 VAL A C 1
ATOM 3329 O O . VAL A 1 411 ? 6.077 -7.378 -26.198 1.00 85.62 411 VAL A O 1
ATOM 3332 N N . ASP A 1 412 ? 4.652 -8.961 -25.477 1.00 77.88 412 ASP A N 1
ATOM 3333 C CA . ASP A 1 412 ? 5.050 -10.021 -26.410 1.00 77.88 412 ASP A CA 1
ATOM 3334 C C . ASP A 1 412 ? 6.575 -10.258 -26.459 1.00 77.88 412 ASP A C 1
ATOM 3336 O O . ASP A 1 412 ? 7.151 -10.876 -25.560 1.00 77.88 412 ASP A O 1
ATOM 3340 N N . HIS A 1 413 ? 7.238 -9.779 -27.516 1.00 75.81 413 HIS A N 1
ATOM 3341 C CA . HIS A 1 413 ? 8.674 -9.948 -27.770 1.00 75.81 413 HIS A CA 1
ATOM 3342 C C . HIS A 1 413 ? 9.490 -8.658 -27.574 1.00 75.81 413 HIS A C 1
ATOM 3344 O O . HIS A 1 413 ? 10.676 -8.610 -27.930 1.00 75.81 413 HIS A O 1
ATOM 3350 N N . SER A 1 414 ? 8.865 -7.632 -26.997 1.00 83.94 414 SER A N 1
ATOM 3351 C CA . SER A 1 414 ? 9.421 -6.296 -26.799 1.00 83.94 414 SER A CA 1
ATOM 3352 C C . SER A 1 414 ? 9.227 -5.823 -25.359 1.00 83.94 414 SER A C 1
ATOM 3354 O O . SER A 1 414 ? 8.440 -6.382 -24.594 1.00 83.94 414 SER A O 1
ATOM 3356 N N . ILE A 1 415 ? 9.979 -4.793 -24.977 1.00 91.00 415 ILE A N 1
ATOM 3357 C CA . ILE A 1 415 ? 9.852 -4.134 -23.678 1.00 91.00 415 ILE A CA 1
ATOM 3358 C C . ILE A 1 415 ? 9.458 -2.688 -23.929 1.00 91.00 415 ILE A C 1
ATOM 3360 O O . ILE A 1 415 ? 10.110 -1.996 -24.709 1.00 91.00 415 ILE A O 1
ATOM 3364 N N . LEU A 1 416 ? 8.401 -2.254 -23.257 1.00 94.12 416 LEU A N 1
ATOM 3365 C CA . LEU A 1 416 ? 7.974 -0.871 -23.222 1.00 94.12 416 LEU A CA 1
ATOM 3366 C C . LEU A 1 416 ? 8.397 -0.256 -21.888 1.00 94.12 416 LEU A C 1
ATOM 3368 O O . LEU A 1 416 ? 8.209 -0.864 -20.837 1.00 94.12 416 LEU A O 1
ATOM 3372 N N . TYR A 1 417 ? 8.930 0.955 -21.929 1.00 96.75 417 TYR A N 1
ATOM 3373 C CA . TYR A 1 417 ? 9.261 1.742 -20.749 1.00 96.75 417 TYR A CA 1
ATOM 3374 C C . TYR A 1 417 ? 8.318 2.932 -20.692 1.00 96.75 417 TYR A C 1
ATOM 3376 O O . TYR A 1 417 ? 8.149 3.611 -21.704 1.00 96.75 417 TYR A O 1
ATOM 3384 N N . VAL A 1 418 ? 7.690 3.164 -19.544 1.00 96.50 418 VAL A N 1
ATOM 3385 C CA . VAL A 1 418 ? 6.710 4.241 -19.361 1.00 96.50 418 VAL A CA 1
ATOM 3386 C C . VAL A 1 418 ? 7.049 5.014 -18.099 1.00 96.50 418 VAL A C 1
ATOM 3388 O O . VAL A 1 418 ? 7.109 4.426 -17.023 1.00 96.50 418 VAL A O 1
ATOM 3391 N N . GLU A 1 419 ? 7.217 6.325 -18.224 1.00 96.62 419 GLU A N 1
ATOM 3392 C CA . GLU A 1 419 ? 7.535 7.208 -17.105 1.00 96.62 419 GLU A CA 1
ATOM 3393 C C . GLU A 1 419 ? 6.612 8.436 -17.103 1.00 96.62 419 GLU A C 1
ATOM 3395 O O . GLU A 1 419 ? 6.571 9.189 -18.083 1.00 96.62 419 GLU A O 1
ATOM 3400 N N . PRO A 1 420 ? 5.836 8.663 -16.033 1.00 95.31 420 PRO A N 1
ATOM 3401 C CA . PRO A 1 420 ? 5.038 9.870 -15.900 1.00 95.31 420 PRO A CA 1
ATOM 3402 C C . PRO A 1 420 ? 5.881 11.045 -15.382 1.00 95.31 420 PRO A C 1
ATOM 3404 O O . PRO A 1 420 ? 6.656 10.904 -14.438 1.00 95.31 420 PRO A O 1
ATOM 3407 N N . LEU A 1 421 ? 5.658 12.232 -15.949 1.00 95.25 421 LEU A N 1
ATOM 3408 C CA . LEU A 1 421 ? 6.252 13.492 -15.506 1.00 95.25 421 LEU A CA 1
ATOM 3409 C C . LEU A 1 421 ? 5.194 14.410 -14.902 1.00 95.25 421 LEU A C 1
ATOM 3411 O O . LEU A 1 421 ? 4.217 14.791 -15.566 1.00 95.25 421 LEU A O 1
ATOM 3415 N N . TYR A 1 422 ? 5.434 14.819 -13.663 1.00 94.19 422 TYR A N 1
ATOM 3416 C CA . TYR A 1 422 ? 4.573 15.723 -12.913 1.00 94.19 422 TYR A CA 1
ATOM 3417 C C . TYR A 1 422 ? 5.226 17.093 -12.750 1.00 94.19 422 TYR A C 1
ATOM 3419 O O . TYR A 1 422 ? 6.448 17.205 -12.663 1.00 94.19 422 TYR A O 1
ATOM 3427 N N . LEU A 1 423 ? 4.402 18.135 -12.658 1.00 92.38 423 LEU A N 1
ATOM 3428 C CA . LEU A 1 423 ? 4.834 19.453 -12.195 1.00 92.38 423 LEU A CA 1
ATOM 3429 C C . LEU A 1 423 ? 4.154 19.788 -10.875 1.00 92.38 423 LEU A C 1
ATOM 3431 O O . LEU A 1 423 ? 2.946 19.591 -10.725 1.00 92.38 423 LEU A O 1
ATOM 3435 N N . ILE A 1 424 ? 4.929 20.343 -9.948 1.00 89.38 424 ILE A N 1
ATOM 3436 C CA . ILE A 1 424 ? 4.416 20.974 -8.732 1.00 89.38 424 ILE A CA 1
ATOM 3437 C C . ILE A 1 424 ? 4.691 22.473 -8.798 1.00 89.38 424 ILE A C 1
ATOM 3439 O O . ILE A 1 424 ? 5.799 22.894 -9.123 1.00 89.38 424 ILE A O 1
ATOM 3443 N N . ALA A 1 425 ? 3.696 23.286 -8.442 1.00 85.62 425 ALA A N 1
ATOM 3444 C CA . ALA A 1 425 ? 3.884 24.716 -8.231 1.00 85.62 425 ALA A CA 1
ATOM 3445 C C . ALA A 1 425 ? 4.376 25.000 -6.801 1.00 85.62 425 ALA A C 1
ATOM 3447 O O . ALA A 1 425 ? 3.820 24.475 -5.838 1.00 85.62 425 ALA A O 1
ATOM 3448 N N . GLU A 1 426 ? 5.329 25.922 -6.626 1.00 76.06 426 GLU A N 1
ATOM 3449 C CA . GLU A 1 426 ? 5.910 26.249 -5.304 1.00 76.06 426 GLU A CA 1
ATOM 34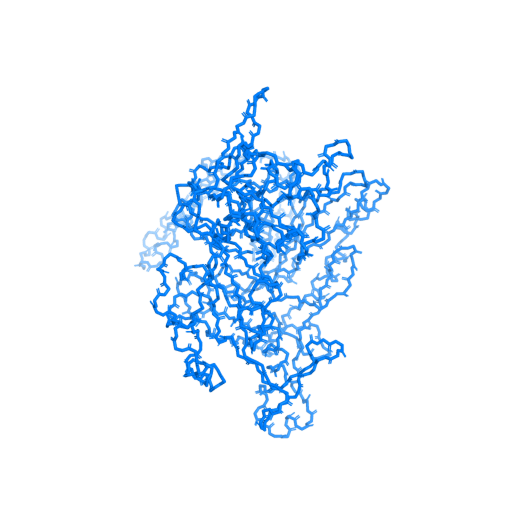50 C C . GLU A 1 426 ? 4.860 26.628 -4.239 1.00 76.06 426 GLU A C 1
ATOM 3452 O O . GLU A 1 426 ? 5.031 26.360 -3.051 1.00 76.06 426 GLU A O 1
ATOM 3457 N N . LYS A 1 427 ? 3.759 27.266 -4.657 1.00 72.62 427 LYS A N 1
ATOM 3458 C CA . LYS A 1 427 ? 2.686 27.717 -3.752 1.00 72.62 427 LYS A CA 1
ATOM 3459 C C . LYS A 1 427 ? 1.585 26.683 -3.531 1.00 72.62 427 LYS A C 1
ATOM 3461 O O . LYS A 1 427 ? 0.913 26.743 -2.505 1.00 72.62 427 LYS A O 1
ATOM 3466 N N . THR A 1 428 ? 1.384 25.776 -4.485 1.00 72.31 428 THR A N 1
ATOM 3467 C CA . THR A 1 428 ? 0.312 24.777 -4.453 1.00 72.31 428 THR A CA 1
ATOM 3468 C C . THR A 1 428 ? 0.948 23.420 -4.684 1.00 72.31 428 THR A C 1
ATOM 3470 O O . THR A 1 428 ? 1.236 23.048 -5.817 1.00 72.31 428 THR A O 1
ATOM 3473 N N . GLN A 1 429 ? 1.171 22.688 -3.594 1.00 77.44 429 GLN A N 1
ATOM 3474 C CA . GLN A 1 429 ? 1.865 21.398 -3.587 1.00 77.44 429 GLN A CA 1
ATOM 3475 C C . GLN A 1 429 ? 0.984 20.241 -4.091 1.00 77.44 429 GLN A C 1
ATOM 3477 O O . GLN A 1 429 ? 0.950 19.174 -3.486 1.00 77.44 429 GLN A O 1
ATOM 3482 N N . LEU A 1 430 ? 0.222 20.459 -5.165 1.00 85.94 430 LEU A N 1
ATOM 3483 C CA . LEU A 1 430 ? -0.564 19.415 -5.812 1.00 85.94 430 LEU A CA 1
ATOM 3484 C C . LEU A 1 430 ? 0.134 19.024 -7.123 1.00 85.94 430 LEU A C 1
ATOM 3486 O O . LEU A 1 430 ? 0.162 19.847 -8.037 1.00 85.94 430 LEU A O 1
ATOM 3490 N N . PRO A 1 431 ? 0.717 17.815 -7.222 1.00 89.12 431 PRO A N 1
ATOM 3491 C CA . PRO A 1 431 ? 1.333 17.347 -8.457 1.00 89.12 431 PRO A CA 1
ATOM 3492 C C . PRO A 1 431 ? 0.300 17.178 -9.567 1.00 89.12 431 PRO A C 1
ATOM 3494 O O . PRO A 1 431 ? -0.732 16.531 -9.382 1.00 89.12 431 PRO A O 1
ATOM 3497 N N . GLU A 1 432 ? 0.611 17.722 -10.738 1.00 91.94 432 GLU A N 1
ATOM 3498 C CA . GLU A 1 432 ? -0.199 17.594 -11.947 1.00 91.94 432 GLU A CA 1
ATOM 3499 C C . GLU A 1 432 ? 0.585 16.815 -13.000 1.00 91.94 432 GLU A C 1
ATOM 3501 O O . GLU A 1 432 ? 1.708 17.195 -13.337 1.00 91.94 432 GLU A O 1
ATOM 3506 N N . LEU A 1 433 ? -0.002 15.748 -13.552 1.00 93.69 433 LEU A N 1
ATOM 3507 C CA . LEU A 1 433 ? 0.602 15.016 -14.664 1.00 93.69 433 LEU A CA 1
ATOM 3508 C C . LEU A 1 433 ? 0.647 15.927 -15.892 1.00 93.69 433 LEU A C 1
ATOM 3510 O O . LEU A 1 433 ? -0.392 16.388 -16.369 1.00 93.69 433 LEU A O 1
ATOM 3514 N N . LYS A 1 434 ? 1.840 16.181 -16.428 1.00 93.19 434 LYS A N 1
ATOM 3515 C CA . LYS A 1 434 ? 2.001 17.007 -17.632 1.00 93.19 434 LYS A CA 1
ATOM 3516 C C . LYS A 1 434 ? 2.393 16.207 -18.850 1.00 93.19 434 LYS A C 1
ATOM 3518 O O . LYS A 1 434 ? 1.953 16.562 -19.948 1.00 93.19 434 LYS A O 1
ATOM 3523 N N . ARG A 1 435 ? 3.224 15.181 -18.691 1.00 94.81 435 ARG A N 1
ATOM 3524 C CA . ARG A 1 435 ? 3.667 14.333 -19.798 1.00 94.81 435 ARG A CA 1
ATOM 3525 C C . ARG A 1 435 ? 3.807 12.885 -19.373 1.00 94.81 435 ARG A C 1
ATOM 3527 O O . ARG A 1 435 ? 3.970 12.583 -18.196 1.00 94.81 435 ARG A O 1
ATOM 3534 N N . VAL A 1 436 ? 3.790 12.019 -20.371 1.00 95.12 436 VAL A N 1
ATOM 3535 C CA . VAL A 1 436 ? 4.196 10.627 -20.280 1.00 95.12 436 VAL A CA 1
ATOM 3536 C C . VAL A 1 436 ? 5.331 10.435 -21.273 1.00 95.12 436 VAL A C 1
ATOM 3538 O O . VAL A 1 436 ? 5.176 10.712 -22.467 1.00 95.12 436 VAL A O 1
ATOM 3541 N N . ILE A 1 437 ? 6.479 10.001 -20.770 1.00 96.56 437 ILE A N 1
ATOM 3542 C CA . ILE A 1 437 ? 7.588 9.543 -21.592 1.00 96.56 437 ILE A CA 1
ATOM 3543 C C . ILE A 1 437 ? 7.385 8.059 -21.851 1.00 96.56 437 ILE A C 1
ATOM 3545 O O . ILE A 1 437 ? 7.088 7.289 -20.936 1.00 96.56 437 ILE A O 1
ATOM 3549 N N . VAL A 1 438 ? 7.543 7.656 -23.106 1.00 96.00 438 VAL A N 1
ATOM 3550 C CA . VAL A 1 438 ? 7.492 6.253 -23.498 1.00 96.00 438 VAL A CA 1
ATOM 3551 C C . VAL A 1 438 ? 8.707 5.924 -24.350 1.00 96.00 438 VAL A C 1
ATOM 3553 O O . VAL A 1 438 ? 9.152 6.734 -25.166 1.00 96.00 438 VAL A O 1
ATOM 3556 N N . SER A 1 439 ? 9.242 4.722 -24.162 1.00 94.69 439 SER A N 1
ATOM 3557 C CA . SER A 1 439 ? 10.335 4.192 -24.966 1.00 94.69 439 SER A CA 1
ATOM 3558 C C . SER A 1 439 ? 10.123 2.719 -25.295 1.00 94.69 439 SER A C 1
ATOM 3560 O O . SER A 1 439 ? 9.641 1.956 -24.464 1.00 94.69 439 SER A O 1
ATOM 3562 N N . ASP A 1 440 ? 10.512 2.308 -26.500 1.00 90.44 440 ASP A N 1
ATOM 3563 C CA . ASP A 1 440 ? 10.632 0.898 -26.915 1.00 90.44 440 ASP A CA 1
ATOM 3564 C C . ASP A 1 440 ? 12.084 0.378 -26.781 1.00 90.44 440 ASP A C 1
ATOM 3566 O O . ASP A 1 440 ? 12.439 -0.702 -27.258 1.00 90.44 440 ASP A O 1
ATOM 3570 N N . GLY A 1 441 ? 12.955 1.187 -26.167 1.00 87.69 441 GLY A N 1
ATOM 3571 C CA . GLY A 1 441 ? 14.396 0.978 -26.053 1.00 87.69 441 GLY A CA 1
ATOM 3572 C C . GLY A 1 441 ? 15.219 1.596 -27.189 1.00 87.69 441 GLY A C 1
ATOM 3573 O O . GLY A 1 441 ? 16.397 1.900 -26.989 1.00 87.69 441 GLY A O 1
ATOM 3574 N N . SER A 1 442 ? 14.626 1.821 -28.361 1.00 84.31 442 SER A N 1
ATOM 3575 C CA . SER A 1 442 ? 15.283 2.437 -29.521 1.00 84.31 442 SER A CA 1
ATOM 3576 C C . SER A 1 442 ? 14.925 3.914 -29.681 1.00 84.31 442 SER A C 1
ATOM 3578 O O . SER A 1 442 ? 15.785 4.734 -30.007 1.00 84.31 442 SER A O 1
ATOM 3580 N N . THR A 1 443 ? 13.662 4.242 -29.432 1.00 89.31 443 THR A N 1
ATOM 3581 C CA . THR A 1 443 ? 13.038 5.545 -29.633 1.00 89.31 443 THR A CA 1
ATOM 3582 C C . THR A 1 443 ? 12.468 6.002 -28.308 1.00 89.31 443 THR A C 1
ATOM 3584 O O . THR A 1 443 ? 11.838 5.216 -27.611 1.00 89.31 443 THR A O 1
ATOM 3587 N N . VAL A 1 444 ? 12.661 7.275 -27.982 1.00 94.25 444 VAL A N 1
ATOM 3588 C CA . VAL A 1 444 ? 12.047 7.915 -26.820 1.00 94.25 444 VAL A CA 1
ATOM 3589 C C . VAL A 1 444 ? 11.092 8.980 -27.340 1.00 94.25 444 VAL A C 1
ATOM 3591 O O . VAL A 1 444 ? 11.436 9.731 -28.252 1.00 94.25 444 VAL A O 1
ATOM 3594 N N . VAL A 1 445 ? 9.881 9.024 -26.797 1.00 95.12 445 VAL A N 1
ATOM 3595 C CA . VAL A 1 445 ? 8.907 10.079 -27.087 1.00 95.12 445 VAL A CA 1
ATOM 3596 C C . VAL A 1 445 ? 8.341 10.614 -25.783 1.00 95.12 445 VAL A C 1
ATOM 3598 O O . VAL A 1 445 ? 8.188 9.868 -24.820 1.00 95.12 445 VAL A O 1
ATOM 3601 N N . MET A 1 446 ? 7.988 11.894 -25.765 1.00 95.62 446 MET A N 1
ATOM 3602 C CA . MET A 1 446 ? 7.337 12.530 -24.627 1.00 95.62 446 MET A CA 1
ATOM 3603 C C . MET A 1 446 ? 6.069 13.231 -25.099 1.00 95.62 446 MET A C 1
ATOM 3605 O O . MET A 1 446 ? 6.130 14.181 -25.878 1.00 95.62 446 MET A O 1
ATOM 3609 N N . GLU A 1 447 ? 4.919 12.774 -24.614 1.00 93.81 447 GLU A N 1
ATOM 3610 C CA . GLU A 1 447 ? 3.606 13.259 -25.050 1.00 93.81 447 GLU A CA 1
ATOM 3611 C C . GLU A 1 447 ? 2.689 13.567 -23.872 1.00 93.81 447 GLU A C 1
ATOM 3613 O O . GLU A 1 447 ? 3.034 13.343 -22.715 1.00 93.81 447 GLU A O 1
ATOM 3618 N N . ARG A 1 448 ? 1.522 14.152 -24.149 1.00 89.62 448 ARG A N 1
ATOM 3619 C CA . ARG A 1 448 ? 0.561 14.573 -23.112 1.00 89.62 448 ARG A CA 1
ATOM 3620 C C . ARG A 1 448 ? -0.081 13.405 -22.373 1.00 89.62 448 ARG A C 1
ATOM 3622 O O . ARG A 1 448 ? -0.416 13.547 -21.202 1.00 89.62 448 ARG A O 1
ATOM 3629 N N . ASP A 1 449 ? -0.242 12.281 -23.053 1.00 85.56 449 ASP A N 1
ATOM 3630 C CA . ASP A 1 449 ? -0.853 11.076 -22.519 1.00 85.56 449 ASP A CA 1
ATOM 3631 C C . ASP A 1 449 ? -0.244 9.828 -23.170 1.00 85.56 449 ASP A C 1
ATOM 3633 O O . ASP A 1 449 ? 0.480 9.899 -24.169 1.00 85.56 449 ASP A O 1
ATOM 3637 N N . LEU A 1 450 ? -0.527 8.679 -22.556 1.00 86.88 450 LEU A N 1
ATOM 3638 C CA . LEU A 1 450 ? 0.005 7.391 -22.980 1.00 86.88 450 LEU A CA 1
ATOM 3639 C C . LEU A 1 450 ? -0.501 6.984 -24.372 1.00 86.88 450 LEU A C 1
ATOM 3641 O O . LEU A 1 450 ? 0.267 6.417 -25.144 1.00 86.88 450 LEU A O 1
ATOM 3645 N N . ASP A 1 451 ? -1.755 7.286 -24.715 1.00 84.69 451 ASP A N 1
ATOM 3646 C CA . ASP A 1 451 ? -2.355 6.869 -25.987 1.00 84.69 451 ASP A CA 1
ATOM 3647 C C . ASP A 1 451 ? -1.657 7.566 -27.170 1.00 84.69 451 ASP A C 1
ATOM 3649 O O . ASP A 1 451 ? -1.296 6.922 -28.162 1.00 84.69 451 ASP A O 1
ATOM 3653 N N . VAL A 1 452 ? -1.385 8.869 -27.044 1.00 87.81 452 VAL A N 1
ATOM 3654 C CA . VAL A 1 452 ? -0.634 9.650 -28.039 1.00 87.81 452 VAL A CA 1
ATOM 3655 C C . VAL A 1 452 ? 0.826 9.193 -28.111 1.00 87.81 452 VAL A C 1
ATOM 3657 O O . VAL A 1 452 ? 1.352 9.023 -29.215 1.00 87.81 452 VAL A O 1
ATOM 3660 N N . ALA A 1 453 ? 1.472 8.939 -26.968 1.00 88.56 453 ALA A N 1
ATOM 3661 C CA . ALA A 1 453 ? 2.852 8.447 -26.922 1.00 88.56 453 ALA A CA 1
ATOM 3662 C C . ALA A 1 453 ? 3.008 7.094 -27.634 1.00 88.56 453 ALA A C 1
ATOM 3664 O O . ALA A 1 453 ? 3.883 6.932 -28.489 1.00 88.56 453 ALA A O 1
ATOM 3665 N N . LEU A 1 454 ? 2.117 6.140 -27.340 1.00 85.06 454 LEU A N 1
ATOM 3666 C CA . LEU A 1 454 ? 2.084 4.833 -27.997 1.00 85.06 454 LEU A CA 1
ATOM 3667 C C . LEU A 1 454 ? 1.829 4.980 -29.497 1.00 85.06 454 LEU A C 1
ATOM 3669 O O . LEU A 1 454 ? 2.545 4.389 -30.305 1.00 85.06 454 LEU A O 1
ATOM 3673 N N . GLY A 1 455 ? 0.863 5.818 -29.883 1.00 83.69 455 GLY A N 1
ATOM 3674 C CA . GLY A 1 455 ? 0.590 6.115 -31.287 1.00 83.69 455 GLY A CA 1
ATOM 3675 C C . GLY A 1 455 ? 1.821 6.643 -32.026 1.00 83.69 455 GLY A C 1
ATOM 3676 O O . GLY A 1 455 ? 2.057 6.257 -33.171 1.00 83.69 455 GLY A O 1
ATOM 3677 N N . ARG A 1 456 ? 2.639 7.483 -31.381 1.00 84.12 456 ARG A N 1
ATOM 3678 C CA . ARG A 1 456 ? 3.869 8.027 -31.969 1.00 84.12 456 ARG A CA 1
ATOM 3679 C C . ARG A 1 456 ? 4.978 6.985 -32.083 1.00 84.12 456 ARG A C 1
ATOM 3681 O O . ARG A 1 456 ? 5.614 6.926 -33.133 1.00 84.12 456 ARG A O 1
ATOM 3688 N N . ILE A 1 457 ? 5.181 6.150 -31.062 1.00 81.00 457 ILE A N 1
ATOM 3689 C CA . ILE A 1 457 ? 6.173 5.062 -31.106 1.00 81.00 457 ILE A CA 1
ATOM 3690 C C . ILE A 1 457 ? 5.831 4.062 -32.203 1.00 81.00 457 ILE A C 1
ATOM 3692 O O . ILE A 1 457 ? 6.673 3.796 -33.053 1.00 81.00 457 ILE A O 1
ATOM 3696 N N . PHE A 1 458 ? 4.597 3.558 -32.249 1.00 75.50 458 PHE A N 1
ATOM 3697 C CA . PHE A 1 458 ? 4.230 2.538 -33.233 1.00 75.50 458 PHE A CA 1
ATOM 3698 C C . PHE A 1 458 ? 4.151 3.088 -34.659 1.00 75.50 458 PHE A C 1
ATOM 3700 O O . PHE A 1 458 ? 4.474 2.370 -35.601 1.00 75.50 458 PHE A O 1
ATOM 3707 N N . LYS A 1 459 ? 3.795 4.367 -34.847 1.00 68.75 459 LYS A N 1
ATOM 3708 C CA . LYS A 1 459 ? 3.933 5.024 -36.158 1.00 68.75 459 LYS A CA 1
ATOM 3709 C C . LYS A 1 459 ? 5.395 5.172 -36.562 1.00 68.75 459 LYS A C 1
ATOM 3711 O O . LYS A 1 459 ? 5.724 4.904 -37.710 1.00 68.75 459 LYS A O 1
ATOM 3716 N N . ALA A 1 460 ? 6.269 5.582 -35.645 1.00 57.44 460 ALA A N 1
ATOM 3717 C CA . ALA A 1 460 ? 7.698 5.684 -35.923 1.00 57.44 460 ALA A CA 1
ATOM 3718 C C . ALA A 1 460 ? 8.309 4.313 -36.246 1.00 57.44 460 ALA A C 1
ATOM 3720 O O . ALA A 1 460 ? 9.144 4.228 -37.142 1.00 57.44 460 ALA A O 1
ATOM 3721 N N . ASP A 1 461 ? 7.868 3.250 -35.574 1.00 54.03 461 ASP A N 1
ATOM 3722 C CA . ASP A 1 461 ? 8.309 1.879 -35.835 1.00 54.03 461 ASP A CA 1
ATOM 3723 C C . ASP A 1 461 ? 7.774 1.351 -37.177 1.00 54.03 461 ASP A C 1
ATOM 3725 O O . ASP A 1 461 ? 8.525 0.777 -37.964 1.00 54.03 461 ASP A O 1
ATOM 3729 N N . ALA A 1 462 ? 6.516 1.652 -37.520 1.00 48.81 462 ALA A N 1
ATOM 3730 C CA . ALA A 1 462 ? 5.953 1.363 -38.840 1.00 48.81 462 ALA A CA 1
ATOM 3731 C C . ALA A 1 462 ? 6.696 2.111 -39.964 1.00 48.81 462 ALA A C 1
ATOM 3733 O O . ALA A 1 462 ? 7.005 1.514 -40.992 1.00 48.81 462 ALA A O 1
ATOM 3734 N N . ILE A 1 463 ? 7.050 3.385 -39.752 1.00 44.00 463 ILE A N 1
ATOM 3735 C CA . ILE A 1 463 ? 7.842 4.185 -40.700 1.00 44.00 463 ILE A CA 1
ATOM 3736 C C . ILE A 1 463 ? 9.276 3.655 -40.802 1.00 44.00 463 ILE A C 1
ATOM 3738 O O . ILE A 1 463 ? 9.801 3.569 -41.903 1.00 44.00 463 ILE A O 1
ATOM 3742 N N . LYS A 1 464 ? 9.918 3.261 -39.694 1.00 46.31 464 LYS A N 1
ATOM 3743 C CA . LYS A 1 464 ? 11.262 2.653 -39.702 1.00 46.31 464 LYS A CA 1
ATOM 3744 C C . LYS A 1 464 ? 11.277 1.288 -40.387 1.00 46.31 464 LYS A C 1
ATOM 3746 O O . LYS A 1 464 ? 12.230 0.980 -41.093 1.00 46.31 464 LYS A O 1
ATOM 3751 N N . THR A 1 465 ? 10.226 0.496 -40.194 1.00 44.97 465 THR A N 1
ATOM 3752 C CA . THR A 1 465 ? 10.047 -0.803 -40.852 1.00 44.97 465 THR A CA 1
ATOM 3753 C C . THR A 1 465 ? 9.795 -0.622 -42.350 1.00 44.97 465 THR A C 1
ATOM 3755 O O . THR A 1 465 ? 10.370 -1.355 -43.148 1.00 44.97 465 THR A O 1
ATOM 3758 N N . ALA A 1 466 ? 9.020 0.396 -42.744 1.00 38.12 466 ALA A N 1
ATOM 3759 C CA . ALA A 1 466 ? 8.834 0.783 -44.144 1.00 38.12 466 ALA A CA 1
ATOM 3760 C C . ALA A 1 466 ? 10.118 1.364 -44.773 1.00 38.12 466 ALA A C 1
ATOM 3762 O O . ALA A 1 466 ? 10.440 1.049 -45.909 1.00 38.12 466 ALA A O 1
ATOM 3763 N N . ALA A 1 467 ? 10.904 2.131 -44.011 1.00 37.06 467 ALA A N 1
ATOM 3764 C CA . ALA A 1 467 ? 12.197 2.689 -44.421 1.00 37.06 467 ALA A CA 1
ATOM 3765 C C . ALA A 1 467 ? 13.352 1.663 -44.437 1.00 37.06 467 ALA A C 1
ATOM 3767 O O . ALA A 1 467 ? 14.504 2.034 -44.672 1.00 37.06 467 ALA A O 1
ATOM 3768 N N . GLY A 1 468 ? 13.067 0.381 -44.170 1.00 42.53 468 GLY A N 1
ATOM 3769 C CA . GLY A 1 468 ? 13.978 -0.737 -44.436 1.00 42.53 468 GLY A CA 1
ATOM 3770 C C . GLY A 1 468 ? 14.150 -1.035 -45.933 1.00 42.53 468 GLY A C 1
ATOM 3771 O O . GLY A 1 468 ? 15.101 -1.722 -46.305 1.00 42.53 468 GLY A O 1
ATOM 3772 N N . GLU A 1 469 ? 13.284 -0.480 -46.783 1.00 39.28 469 GLU A N 1
ATOM 3773 C CA . GLU A 1 469 ? 13.556 -0.216 -48.197 1.00 39.28 469 GLU A CA 1
ATOM 3774 C C . GLU A 1 469 ? 13.903 1.279 -48.331 1.00 39.28 469 GLU A C 1
ATOM 3776 O O . GLU A 1 469 ? 13.240 2.129 -47.736 1.00 39.28 469 GLU A O 1
ATOM 3781 N N . GLU A 1 470 ? 14.995 1.617 -49.029 1.00 33.12 470 GLU A N 1
ATOM 3782 C CA . GLU A 1 470 ? 15.432 3.013 -49.174 1.00 33.12 470 GLU A CA 1
ATOM 3783 C C . GLU A 1 470 ? 14.322 3.859 -49.814 1.00 33.12 470 GLU A C 1
ATOM 3785 O O . GLU A 1 470 ? 14.039 3.726 -51.002 1.00 33.12 470 GLU A O 1
ATOM 3790 N N . LEU A 1 471 ? 13.729 4.758 -49.021 1.00 44.25 471 LEU A N 1
ATOM 3791 C CA . LEU A 1 471 ? 12.783 5.757 -49.510 1.00 44.25 471 LEU A CA 1
ATOM 3792 C C . LEU A 1 471 ? 13.474 6.665 -50.530 1.00 44.25 471 LEU A C 1
ATOM 3794 O O . LEU A 1 471 ? 14.553 7.223 -50.266 1.00 44.25 471 LEU A O 1
ATOM 3798 N N . THR A 1 472 ? 12.820 6.834 -51.672 1.00 48.66 472 THR A N 1
ATOM 3799 C CA . THR A 1 472 ? 13.261 7.732 -52.736 1.00 48.66 472 THR A CA 1
ATOM 3800 C C . THR A 1 472 ? 13.191 9.188 -52.266 1.00 48.66 472 THR A C 1
ATOM 3802 O O . THR A 1 472 ? 12.458 9.538 -51.338 1.00 48.66 472 THR A O 1
ATOM 3805 N N . ASP A 1 473 ? 13.992 10.068 -52.868 1.00 45.34 473 ASP A N 1
ATOM 3806 C CA . ASP A 1 473 ? 14.037 11.475 -52.447 1.00 45.34 473 ASP A CA 1
ATOM 3807 C C . ASP A 1 473 ? 12.706 12.210 -52.705 1.00 45.34 473 ASP A C 1
ATOM 3809 O O . ASP A 1 473 ? 12.374 13.139 -51.972 1.00 45.34 473 ASP A O 1
ATOM 3813 N N . GLU A 1 474 ? 11.892 11.713 -53.639 1.00 46.72 474 GLU A N 1
ATOM 3814 C CA . GLU A 1 474 ? 10.528 12.188 -53.910 1.00 46.72 474 GLU A CA 1
ATOM 3815 C C . GLU A 1 474 ? 9.556 11.841 -52.765 1.00 46.72 474 GLU A C 1
ATOM 3817 O O . GLU A 1 474 ? 8.728 12.665 -52.376 1.00 46.72 474 GLU A O 1
ATOM 3822 N N . GLU A 1 475 ? 9.700 10.669 -52.137 1.00 42.88 475 GLU A N 1
ATOM 3823 C CA . GLU A 1 475 ? 8.876 10.260 -50.989 1.00 42.88 475 GLU A CA 1
ATOM 3824 C C . GLU A 1 475 ? 9.250 11.031 -49.713 1.00 42.88 475 GLU A C 1
ATOM 3826 O O . GLU A 1 475 ? 8.382 11.384 -48.912 1.00 42.88 475 GLU A O 1
ATOM 3831 N N . LYS A 1 476 ? 10.534 11.371 -49.532 1.00 42.03 476 LYS A N 1
ATOM 3832 C CA . LYS A 1 476 ? 10.996 12.217 -48.413 1.00 42.03 476 LYS A CA 1
ATOM 3833 C C . LYS A 1 476 ? 10.483 13.651 -48.530 1.00 42.03 476 LYS A C 1
ATOM 3835 O O . LYS A 1 476 ? 10.162 14.271 -47.510 1.00 42.03 476 LYS A O 1
ATOM 3840 N N . GLU A 1 477 ? 10.411 14.179 -49.748 1.00 43.62 477 GLU A N 1
ATOM 3841 C CA . GLU A 1 477 ? 9.906 15.525 -50.022 1.00 43.62 477 GLU A CA 1
ATOM 3842 C C . GLU A 1 477 ? 8.381 15.587 -49.833 1.00 43.62 477 GLU A C 1
ATOM 3844 O O . GLU A 1 477 ? 7.900 16.465 -49.113 1.00 43.62 477 GLU A O 1
ATOM 3849 N N . ALA A 1 478 ? 7.648 14.569 -50.303 1.00 47.25 478 ALA A N 1
ATOM 3850 C CA . ALA A 1 478 ? 6.208 14.427 -50.075 1.00 47.25 478 ALA A CA 1
ATOM 3851 C C . ALA A 1 478 ? 5.852 14.344 -48.578 1.00 47.25 478 ALA A C 1
ATOM 3853 O O . ALA A 1 478 ? 5.016 15.104 -48.097 1.00 47.25 478 ALA A O 1
ATOM 3854 N N . ILE A 1 479 ? 6.550 13.508 -47.797 1.00 44.12 479 ILE A N 1
ATOM 3855 C CA . ILE A 1 479 ? 6.318 13.375 -46.345 1.00 44.12 479 ILE A CA 1
ATOM 3856 C C . ILE A 1 479 ? 6.615 14.693 -45.605 1.00 44.12 479 ILE A C 1
ATOM 3858 O O . ILE A 1 479 ? 5.920 15.053 -44.650 1.00 44.12 479 ILE A O 1
ATOM 3862 N N . THR A 1 480 ? 7.625 15.447 -46.046 1.00 42.03 480 THR A N 1
ATOM 3863 C CA . THR A 1 480 ? 7.998 16.734 -45.435 1.00 42.03 480 THR A CA 1
ATOM 3864 C C . THR A 1 480 ? 6.980 17.841 -45.743 1.00 42.03 480 THR A C 1
ATOM 3866 O O . THR A 1 480 ? 6.759 18.717 -44.898 1.00 42.03 480 THR A O 1
ATOM 3869 N N . GLU A 1 481 ? 6.326 17.801 -46.908 1.00 45.06 481 GLU A N 1
ATOM 3870 C CA . GLU A 1 481 ? 5.228 18.712 -47.255 1.00 45.06 481 GLU A CA 1
ATOM 3871 C C . GLU A 1 481 ? 3.919 18.358 -46.532 1.00 45.06 481 GLU A C 1
ATOM 3873 O O . GLU A 1 481 ? 3.291 19.255 -45.961 1.00 45.06 481 GLU A O 1
ATOM 3878 N N . THR A 1 482 ? 3.550 17.076 -46.426 1.00 43.47 482 THR A N 1
ATOM 3879 C CA . THR A 1 482 ? 2.323 16.647 -45.722 1.00 43.47 482 THR A CA 1
ATOM 3880 C C . THR A 1 482 ? 2.372 16.976 -44.223 1.00 43.47 482 THR A C 1
ATOM 3882 O O . THR A 1 482 ? 1.381 17.423 -43.643 1.00 43.47 482 THR A O 1
ATOM 3885 N N . VAL A 1 483 ? 3.542 16.847 -43.582 1.00 40.31 483 VAL A N 1
ATOM 3886 C CA . VAL A 1 483 ? 3.732 17.182 -42.153 1.00 40.31 483 VAL A CA 1
ATOM 3887 C C . VAL A 1 483 ? 3.692 18.696 -41.895 1.00 40.31 483 VAL A C 1
ATOM 3889 O O . VAL A 1 483 ? 3.288 19.123 -40.812 1.00 40.31 483 VAL A O 1
ATOM 3892 N N . LYS A 1 484 ? 4.054 19.532 -42.877 1.00 39.84 484 LYS A N 1
ATOM 3893 C CA . LYS A 1 484 ? 3.960 21.001 -42.769 1.00 39.84 484 LYS A CA 1
ATOM 3894 C C . LYS A 1 484 ? 2.552 21.546 -43.021 1.00 39.84 484 LYS A C 1
ATOM 3896 O O . LYS A 1 484 ? 2.260 22.649 -42.561 1.00 39.84 484 LYS A O 1
ATOM 3901 N N . ALA A 1 485 ? 1.699 20.805 -43.724 1.00 39.62 485 ALA A N 1
ATOM 3902 C CA . ALA A 1 485 ? 0.384 21.278 -44.151 1.00 39.62 485 ALA A CA 1
ATOM 3903 C C . ALA A 1 485 ? -0.744 21.077 -43.119 1.00 39.62 485 ALA A C 1
ATOM 3905 O O . ALA A 1 485 ? -1.797 21.690 -43.266 1.00 39.62 485 ALA A O 1
ATOM 3906 N N . GLY A 1 486 ? -0.539 20.284 -42.057 1.00 41.94 486 GLY A N 1
ATOM 3907 C CA . GLY A 1 486 ? -1.538 20.118 -40.990 1.00 41.94 486 GLY A CA 1
ATOM 3908 C C . GLY A 1 486 ? -2.900 19.629 -41.500 1.00 41.94 486 GLY A C 1
ATOM 3909 O O . GLY A 1 486 ? -3.930 20.171 -41.107 1.00 41.94 486 GLY A O 1
ATOM 3910 N N . ILE A 1 487 ? -2.895 18.650 -42.407 1.00 46.84 487 ILE A N 1
ATOM 3911 C CA . ILE A 1 487 ? -4.096 18.172 -43.098 1.00 46.84 487 ILE A CA 1
ATOM 3912 C C . ILE A 1 487 ? -4.904 17.254 -42.165 1.00 46.84 487 ILE A C 1
ATOM 3914 O O . ILE A 1 487 ? -4.383 16.277 -41.622 1.00 46.84 487 ILE A O 1
ATOM 3918 N N . GLU A 1 488 ? -6.182 17.584 -41.956 1.00 47.84 488 GLU A N 1
ATOM 3919 C CA . GLU A 1 488 ? -7.170 16.658 -41.397 1.00 47.84 488 GLU A CA 1
ATOM 3920 C C . GLU A 1 488 ? -7.589 15.673 -42.493 1.00 47.84 488 GLU A C 1
ATOM 3922 O O . GLU A 1 488 ? -8.196 16.077 -43.478 1.00 47.84 488 GLU A O 1
ATOM 3927 N N . PHE A 1 489 ? -7.286 14.388 -42.304 1.00 52.44 489 PHE A N 1
ATOM 3928 C CA . PHE A 1 489 ? -7.792 13.319 -43.168 1.00 52.44 489 PHE A CA 1
ATOM 3929 C C . PHE A 1 489 ? -9.289 13.101 -42.948 1.00 52.44 489 PHE A C 1
ATOM 3931 O O . PHE A 1 489 ? -9.762 13.199 -41.803 1.00 52.44 489 PHE A O 1
ATOM 3938 N N . ASP A 1 490 ? -10.020 12.715 -43.998 1.00 63.38 490 ASP A N 1
ATOM 3939 C CA . ASP A 1 490 ? -11.394 12.255 -43.834 1.00 63.38 490 ASP A CA 1
ATOM 3940 C C . ASP A 1 490 ? -11.424 11.041 -42.886 1.00 63.38 490 ASP A C 1
ATOM 3942 O O . ASP A 1 490 ? -10.886 9.955 -43.147 1.00 63.38 490 ASP A O 1
ATOM 3946 N N . LYS A 1 491 ? -12.057 11.245 -41.725 1.00 52.97 491 LYS A N 1
ATOM 3947 C CA . LYS A 1 491 ? -12.150 10.257 -40.644 1.00 52.97 491 LYS A CA 1
ATOM 3948 C C . LYS A 1 491 ? -12.841 8.977 -41.105 1.00 52.97 491 LYS A C 1
ATOM 3950 O O . LYS A 1 491 ? -12.525 7.913 -40.566 1.00 52.97 491 LYS A O 1
ATOM 3955 N N . ASP A 1 492 ? -13.722 9.054 -42.099 1.00 56.59 492 ASP A N 1
ATOM 3956 C CA . ASP A 1 492 ? -14.426 7.892 -42.634 1.00 56.59 492 ASP A CA 1
ATOM 3957 C C . ASP A 1 492 ? -13.523 7.048 -43.539 1.00 56.59 492 ASP A C 1
ATOM 3959 O O . ASP A 1 492 ? -13.641 5.818 -43.539 1.00 56.59 492 ASP A O 1
ATOM 3963 N N . LEU A 1 493 ? -12.577 7.658 -44.259 1.00 55.62 493 LEU A N 1
ATOM 3964 C CA . LEU A 1 493 ? -11.582 6.930 -45.051 1.00 55.62 493 LEU A CA 1
ATOM 3965 C C . LEU A 1 493 ? -10.529 6.270 -44.150 1.00 55.62 493 LEU A C 1
ATOM 3967 O O . LEU A 1 493 ? -10.194 5.099 -44.341 1.00 55.62 493 LEU A O 1
ATOM 3971 N N . VAL A 1 494 ? -10.084 6.960 -43.096 1.00 55.91 494 VAL A N 1
ATOM 3972 C CA . VAL A 1 494 ? -9.168 6.384 -42.094 1.00 55.91 494 VAL A CA 1
ATOM 3973 C C . VAL A 1 494 ? -9.824 5.220 -41.341 1.00 55.91 494 VAL A C 1
ATOM 3975 O O . VAL A 1 494 ? -9.195 4.179 -41.132 1.00 55.91 494 VAL A O 1
ATOM 3978 N N . ALA A 1 495 ? -11.102 5.344 -40.970 1.00 57.09 495 ALA A N 1
ATOM 3979 C CA . ALA A 1 495 ? -11.847 4.260 -40.330 1.00 57.09 495 ALA A CA 1
ATOM 3980 C C . ALA A 1 495 ? -12.007 3.042 -41.255 1.00 57.09 495 ALA A C 1
ATOM 3982 O O . ALA A 1 495 ? -11.849 1.905 -40.804 1.00 57.09 495 ALA A O 1
ATOM 3983 N N . GLN A 1 496 ? -12.257 3.265 -42.549 1.00 59.31 496 GLN A N 1
ATOM 3984 C CA . GLN A 1 496 ? -12.329 2.198 -43.551 1.00 59.31 496 GLN A CA 1
ATOM 3985 C C . GLN A 1 496 ? -10.981 1.495 -43.741 1.00 59.31 496 GLN A C 1
ATOM 3987 O O . GLN A 1 496 ? -10.943 0.265 -43.778 1.00 59.31 496 GLN A O 1
ATOM 3992 N N . ALA A 1 497 ? -9.872 2.236 -43.776 1.00 55.50 497 ALA A N 1
ATOM 3993 C CA . ALA A 1 497 ? -8.534 1.653 -43.883 1.00 55.50 497 ALA A CA 1
ATOM 3994 C C . ALA A 1 497 ? -8.196 0.757 -42.675 1.00 55.50 497 ALA A C 1
ATOM 3996 O O . ALA A 1 497 ? -7.724 -0.371 -42.836 1.00 55.50 497 ALA A O 1
ATOM 3997 N N . ILE A 1 498 ? -8.510 1.214 -41.458 1.00 56.44 498 ILE A N 1
ATOM 3998 C CA . ILE A 1 498 ? -8.316 0.427 -40.228 1.00 56.44 498 ILE A CA 1
ATOM 3999 C C . ILE A 1 498 ? -9.200 -0.828 -40.232 1.00 56.44 498 ILE A C 1
ATOM 4001 O O . ILE A 1 498 ? -8.755 -1.897 -39.803 1.00 56.44 498 ILE A O 1
ATOM 4005 N N . GLN A 1 499 ? -10.436 -0.720 -40.725 1.00 61.88 499 GLN A N 1
ATOM 4006 C CA . GLN A 1 499 ? -11.361 -1.847 -40.800 1.00 61.88 499 GLN A CA 1
ATOM 4007 C C . GLN A 1 499 ? -10.876 -2.909 -41.796 1.00 61.88 499 GLN A C 1
ATOM 4009 O O . GLN A 1 499 ? -10.774 -4.074 -41.418 1.00 61.88 499 GLN A O 1
ATOM 4014 N N . TYR A 1 500 ? -10.465 -2.522 -43.008 1.00 68.50 500 TYR A N 1
ATOM 4015 C CA . TYR A 1 500 ? -9.920 -3.477 -43.980 1.00 68.50 500 TYR A CA 1
ATOM 4016 C C . TYR A 1 500 ? -8.623 -4.128 -43.490 1.00 68.50 500 TYR A C 1
ATOM 4018 O O . TYR A 1 500 ? -8.431 -5.326 -43.689 1.00 68.50 500 TYR A O 1
ATOM 4026 N N . HIS A 1 501 ? -7.767 -3.395 -42.771 1.00 61.97 501 HIS A N 1
ATOM 4027 C CA . HIS A 1 501 ? -6.572 -3.979 -42.160 1.00 61.97 501 HIS A CA 1
ATOM 4028 C C . HIS A 1 501 ? -6.907 -5.021 -41.076 1.00 61.97 501 HIS A C 1
ATOM 4030 O O . HIS A 1 501 ? -6.285 -6.085 -41.011 1.00 61.97 501 HIS A O 1
ATOM 4036 N N . ARG A 1 502 ? -7.935 -4.768 -40.257 1.00 64.06 502 ARG A N 1
ATOM 4037 C CA . ARG A 1 502 ? -8.425 -5.735 -39.262 1.00 64.06 502 ARG A CA 1
ATOM 4038 C C . ARG A 1 502 ? -9.023 -6.978 -39.926 1.00 64.06 502 ARG A C 1
ATOM 4040 O O . ARG A 1 502 ? -8.716 -8.093 -39.504 1.00 64.06 502 ARG A O 1
ATOM 4047 N N . ASP A 1 503 ? -9.801 -6.791 -40.987 1.00 70.00 503 ASP A N 1
ATOM 4048 C CA . ASP A 1 503 ? -10.452 -7.879 -41.723 1.00 70.00 503 ASP A CA 1
ATOM 4049 C C . ASP A 1 503 ? -9.435 -8.752 -42.481 1.00 70.00 503 ASP A C 1
ATOM 4051 O O . ASP A 1 503 ? -9.634 -9.962 -42.616 1.00 70.00 503 ASP A O 1
ATOM 4055 N N . ILE A 1 504 ? -8.297 -8.185 -42.906 1.00 65.88 504 ILE A N 1
ATOM 4056 C CA . ILE A 1 504 ? -7.137 -8.950 -43.397 1.00 65.88 504 ILE A CA 1
ATOM 4057 C C . ILE A 1 504 ? -6.585 -9.849 -42.284 1.00 65.88 504 ILE A C 1
ATOM 4059 O O . ILE A 1 504 ? -6.382 -11.044 -42.506 1.00 65.88 504 ILE A O 1
ATOM 4063 N N . GLY A 1 505 ? -6.393 -9.311 -41.076 1.00 58.91 505 GLY A N 1
ATOM 4064 C CA . GLY A 1 505 ? -5.911 -10.078 -39.924 1.00 58.91 505 GLY A CA 1
ATOM 4065 C C . GLY A 1 505 ? -6.848 -11.222 -39.515 1.00 58.91 505 GLY A C 1
ATOM 4066 O O . GLY A 1 505 ? -6.383 -12.309 -39.164 1.00 58.91 505 GLY A O 1
ATOM 4067 N N . GLU A 1 506 ? -8.166 -11.024 -39.593 1.00 68.00 506 GLU A N 1
ATOM 4068 C CA . GLU A 1 506 ? -9.146 -12.094 -39.357 1.00 68.00 506 GLU A CA 1
ATOM 4069 C C . GLU A 1 506 ? -9.160 -13.136 -40.482 1.00 68.00 506 GLU A C 1
ATOM 4071 O O . GLU A 1 506 ? -9.156 -14.337 -40.198 1.00 68.00 506 GLU A O 1
ATOM 4076 N N . SER A 1 507 ? -9.085 -12.702 -41.742 1.00 70.56 507 SER A N 1
ATOM 4077 C CA . SER A 1 507 ? -9.035 -13.602 -42.903 1.00 70.56 507 SER A CA 1
ATOM 4078 C C . SER A 1 507 ? -7.762 -14.461 -42.901 1.00 70.56 507 SER A C 1
ATOM 4080 O O . SER A 1 507 ? -7.817 -15.650 -43.214 1.00 70.56 507 SER A O 1
ATOM 4082 N N . MET A 1 508 ? -6.629 -13.912 -42.442 1.00 54.84 508 MET A N 1
ATOM 4083 C CA . MET A 1 508 ? -5.381 -14.658 -42.220 1.00 54.84 508 MET A CA 1
ATOM 4084 C C . MET A 1 508 ? -5.519 -15.727 -41.134 1.00 54.84 508 MET A C 1
ATOM 4086 O O . MET A 1 508 ? -5.045 -16.848 -41.316 1.00 54.84 508 MET A O 1
ATOM 4090 N N . LYS A 1 509 ? -6.207 -15.425 -40.026 1.00 72.56 509 LYS A N 1
ATOM 4091 C CA . LYS A 1 509 ? -6.467 -16.407 -38.956 1.00 72.56 509 LYS A CA 1
ATOM 4092 C C . LYS A 1 509 ? -7.385 -17.541 -39.412 1.00 72.56 509 LYS A C 1
ATOM 4094 O O . LYS A 1 509 ? -7.267 -18.655 -38.908 1.00 72.56 509 LYS A O 1
ATOM 4099 N N . GLN A 1 510 ? -8.290 -17.261 -40.347 1.00 78.00 510 GLN A N 1
ATOM 4100 C CA . GLN A 1 510 ? -9.251 -18.229 -40.883 1.00 78.00 510 GLN A CA 1
ATOM 4101 C C . GLN A 1 510 ? -8.742 -18.967 -42.134 1.00 78.00 510 GLN A C 1
ATOM 4103 O O . GLN A 1 510 ? -9.378 -19.922 -42.574 1.00 78.00 510 GLN A O 1
ATOM 4108 N N . GLY A 1 511 ? -7.592 -18.567 -42.691 1.00 63.38 511 GLY A N 1
ATOM 4109 C CA . GLY A 1 511 ? -7.036 -19.147 -43.918 1.00 63.38 511 GLY A CA 1
ATOM 4110 C C . GLY A 1 511 ? -7.834 -18.810 -45.185 1.00 63.38 511 GLY A C 1
ATOM 4111 O O . GLY A 1 511 ? -7.746 -19.546 -46.169 1.00 63.38 511 GLY A O 1
ATOM 4112 N N . ASP A 1 512 ? -8.619 -17.727 -45.169 1.00 80.50 512 ASP A N 1
ATOM 4113 C CA . ASP A 1 512 ? -9.406 -17.259 -46.314 1.00 80.50 512 ASP A CA 1
ATOM 4114 C C . ASP A 1 512 ? -8.561 -16.373 -47.239 1.00 80.50 512 ASP A C 1
ATOM 4116 O O . ASP A 1 512 ? -8.514 -15.146 -47.128 1.00 80.50 512 ASP A O 1
ATOM 4120 N N . TRP A 1 513 ? -7.887 -17.016 -48.189 1.00 55.84 513 TRP A N 1
ATOM 4121 C CA . TRP A 1 513 ? -7.013 -16.352 -49.157 1.00 55.84 513 TRP A CA 1
ATOM 4122 C C . TRP A 1 513 ? -7.747 -15.406 -50.116 1.00 55.84 513 TRP A C 1
ATOM 4124 O O . TRP A 1 513 ? -7.154 -14.431 -50.579 1.00 55.84 513 TRP A O 1
ATOM 4134 N N . ALA A 1 514 ? -9.028 -15.657 -50.402 1.00 64.19 514 ALA A N 1
ATOM 4135 C CA . ALA A 1 514 ? -9.821 -14.785 -51.267 1.00 64.19 514 ALA A CA 1
ATOM 4136 C C . ALA A 1 514 ? -10.259 -13.515 -50.520 1.00 64.19 514 ALA A C 1
ATOM 4138 O O . ALA A 1 514 ? -10.226 -12.423 -51.093 1.00 64.19 514 ALA A O 1
ATOM 4139 N N . GLY A 1 515 ? -10.606 -13.649 -49.235 1.00 59.53 515 GLY A N 1
ATOM 4140 C CA . GLY A 1 515 ? -10.886 -12.527 -48.337 1.00 59.53 515 GLY A CA 1
ATOM 4141 C C . GLY A 1 515 ? -9.676 -11.611 -48.140 1.00 59.53 515 GLY A C 1
ATOM 4142 O O . GLY A 1 515 ? -9.816 -10.390 -48.216 1.00 59.53 515 GLY A O 1
ATOM 4143 N N . ILE A 1 516 ? -8.475 -12.186 -47.995 1.00 59.38 516 ILE A N 1
ATOM 4144 C CA . ILE A 1 516 ? -7.219 -11.421 -47.897 1.00 59.38 516 ILE A CA 1
ATOM 4145 C C . ILE A 1 516 ? -7.007 -10.564 -49.148 1.00 59.38 516 ILE A C 1
ATOM 4147 O O . ILE A 1 516 ? -6.844 -9.355 -49.020 1.00 59.38 516 ILE A O 1
ATOM 4151 N N . GLY A 1 517 ? -7.044 -11.166 -50.343 1.00 48.19 517 GLY A N 1
ATOM 4152 C CA . GLY A 1 517 ? -6.797 -10.439 -51.594 1.00 48.19 517 GLY A CA 1
ATOM 4153 C C . GLY A 1 517 ? -7.782 -9.289 -51.802 1.00 48.19 517 GLY A C 1
ATOM 4154 O O . GLY A 1 517 ? -7.380 -8.156 -52.042 1.00 48.19 517 GLY A O 1
ATOM 4155 N N . LYS A 1 518 ? -9.075 -9.548 -51.584 1.00 71.38 518 LYS A N 1
ATOM 4156 C CA . LYS A 1 518 ? -10.123 -8.534 -51.738 1.00 71.38 518 LYS A CA 1
ATOM 4157 C C . LYS A 1 518 ? -9.978 -7.370 -50.754 1.00 71.38 518 LYS A C 1
ATOM 4159 O O . LYS A 1 518 ? -10.211 -6.222 -51.126 1.00 71.38 518 LYS A O 1
ATOM 4164 N N . ASN A 1 519 ? -9.628 -7.650 -49.500 1.00 70.12 519 ASN A N 1
ATOM 4165 C CA . ASN A 1 519 ? -9.446 -6.599 -48.501 1.00 70.12 519 ASN A CA 1
ATOM 4166 C C . ASN A 1 519 ? -8.142 -5.822 -48.723 1.00 70.12 519 ASN A C 1
ATOM 4168 O O . ASN A 1 519 ? -8.117 -4.628 -48.442 1.00 70.12 519 ASN A O 1
ATOM 4172 N N . TYR A 1 520 ? -7.106 -6.452 -49.285 1.00 65.94 520 TYR A N 1
ATOM 4173 C CA . TYR A 1 520 ? -5.904 -5.755 -49.749 1.00 65.94 520 TYR A CA 1
ATOM 4174 C C . TYR A 1 520 ? -6.205 -4.796 -50.906 1.00 65.94 520 TYR A C 1
ATOM 4176 O O . TYR A 1 520 ? -5.789 -3.643 -50.843 1.00 65.94 520 TYR A O 1
ATOM 4184 N N . ASP A 1 521 ? -6.978 -5.227 -51.906 1.00 64.00 521 ASP A N 1
ATOM 4185 C CA . ASP A 1 521 ? -7.368 -4.371 -53.036 1.00 64.00 521 ASP A CA 1
ATOM 4186 C C . ASP A 1 521 ? -8.219 -3.176 -52.568 1.00 64.00 521 ASP A C 1
ATOM 4188 O O . ASP A 1 521 ? -7.984 -2.033 -52.959 1.00 64.00 521 ASP A O 1
ATOM 4192 N N . ASN A 1 522 ? -9.186 -3.419 -51.676 1.00 65.88 522 ASN A N 1
ATOM 4193 C CA . ASN A 1 522 ? -10.027 -2.359 -51.115 1.00 65.88 522 ASN A CA 1
ATOM 4194 C C . ASN A 1 522 ? -9.237 -1.394 -50.227 1.00 65.88 522 ASN A C 1
ATOM 4196 O O . ASN A 1 522 ? -9.496 -0.192 -50.255 1.00 65.88 522 ASN A O 1
ATOM 4200 N N . LEU A 1 523 ? -8.277 -1.905 -49.452 1.00 63.31 523 LEU A N 1
ATOM 4201 C CA . LEU A 1 523 ? -7.374 -1.072 -48.669 1.00 63.31 523 LEU A CA 1
ATOM 4202 C C . LEU A 1 523 ? -6.520 -0.198 -49.593 1.00 63.31 523 LEU A C 1
ATOM 4204 O O . LEU A 1 523 ? -6.415 0.997 -49.340 1.00 63.31 523 LEU A O 1
ATOM 4208 N N . GLY A 1 524 ? -5.994 -0.755 -50.688 1.00 52.84 524 GLY A N 1
ATOM 4209 C CA . GLY A 1 524 ? -5.266 -0.003 -51.712 1.00 52.84 524 GLY A CA 1
ATOM 4210 C C . GLY A 1 524 ? -6.087 1.158 -52.276 1.00 52.84 524 GLY A C 1
ATOM 4211 O O . GLY A 1 524 ? -5.629 2.292 -52.252 1.00 52.84 524 GLY A O 1
ATOM 4212 N N . LEU A 1 525 ? -7.343 0.912 -52.660 1.00 61.59 525 LEU A N 1
ATOM 4213 C CA . LEU A 1 525 ? -8.242 1.954 -53.180 1.00 61.59 525 LEU A CA 1
ATOM 4214 C C . LEU A 1 525 ? -8.572 3.051 -52.154 1.00 61.59 525 LEU A C 1
ATOM 4216 O O . LEU A 1 525 ? -8.761 4.209 -52.522 1.00 61.59 525 LEU A O 1
ATOM 4220 N N . VAL A 1 526 ? -8.693 2.702 -50.870 1.00 60.72 526 VAL A N 1
ATOM 4221 C CA . VAL A 1 526 ? -8.934 3.687 -49.801 1.00 60.72 526 VAL A CA 1
ATOM 4222 C C . VAL A 1 526 ? -7.677 4.510 -49.528 1.00 60.72 526 VAL A C 1
ATOM 4224 O O . VAL A 1 526 ? -7.783 5.710 -49.297 1.00 60.72 526 VAL A O 1
ATOM 4227 N N . LEU A 1 527 ? -6.499 3.889 -49.590 1.00 55.97 527 LEU A N 1
ATOM 4228 C CA . LEU A 1 527 ? -5.220 4.576 -49.428 1.00 55.97 527 LEU A CA 1
ATOM 4229 C C . LEU A 1 527 ? -4.908 5.497 -50.614 1.00 55.97 527 LEU A C 1
ATOM 4231 O O . LEU A 1 527 ? -4.447 6.607 -50.382 1.00 55.97 527 LEU A O 1
ATOM 4235 N N . GLU A 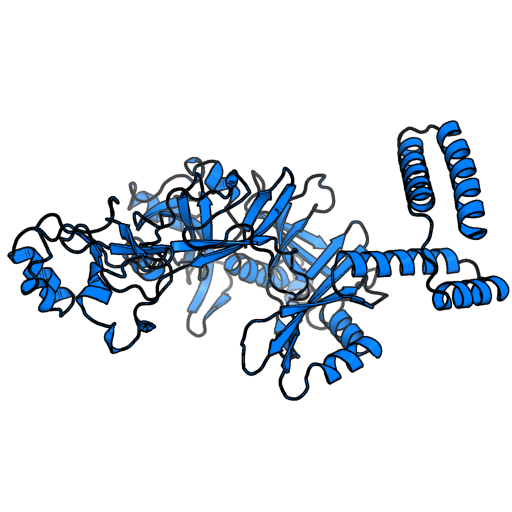1 528 ? -5.237 5.099 -51.847 1.00 66.06 528 GLU A N 1
ATOM 4236 C CA . GLU A 1 528 ? -5.147 5.974 -53.029 1.00 66.06 528 GLU A CA 1
ATOM 4237 C C . GLU A 1 528 ? -6.039 7.213 -52.872 1.00 66.06 528 GLU A C 1
ATOM 4239 O O . GLU A 1 528 ? -5.609 8.327 -53.146 1.00 66.06 528 GLU A O 1
ATOM 4244 N N . ARG A 1 529 ? -7.259 7.052 -52.346 1.00 62.50 529 ARG A N 1
ATOM 4245 C CA . ARG A 1 529 ? -8.157 8.190 -52.079 1.00 62.50 529 ARG A CA 1
ATOM 4246 C C . ARG A 1 529 ? -7.670 9.088 -50.948 1.00 62.50 529 ARG A C 1
ATOM 4248 O O . ARG A 1 529 ? -7.811 10.296 -51.050 1.00 62.50 529 ARG A O 1
ATOM 4255 N N . LEU A 1 530 ? -7.081 8.511 -49.901 1.00 60.88 530 LEU A N 1
ATOM 4256 C CA . LEU A 1 530 ? -6.429 9.267 -48.824 1.00 60.88 530 LEU A CA 1
ATOM 4257 C C . LEU A 1 530 ? -5.163 9.997 -49.289 1.00 60.88 530 LEU A C 1
ATOM 4259 O O . LEU A 1 530 ? -4.702 10.887 -48.589 1.00 60.88 530 LEU A O 1
ATOM 4263 N N . GLN A 1 531 ? -4.581 9.589 -50.417 1.00 55.94 531 GLN A N 1
ATOM 4264 C CA . GLN A 1 531 ? -3.421 10.231 -51.032 1.00 55.94 531 GLN A CA 1
ATOM 4265 C C . GLN A 1 531 ? -3.824 11.365 -51.991 1.00 55.94 531 GLN A C 1
ATOM 4267 O O . GLN A 1 531 ? -3.016 12.251 -52.262 1.00 55.94 531 GLN A O 1
ATOM 4272 N N . GLU A 1 532 ? -5.052 11.333 -52.520 1.00 64.12 532 GLU A N 1
ATOM 4273 C CA . GLU A 1 532 ? -5.632 12.411 -53.333 1.00 64.12 532 GLU A CA 1
ATOM 4274 C C . GLU A 1 532 ? -6.195 13.578 -52.488 1.00 64.12 532 GLU A C 1
ATOM 4276 O O . GLU A 1 532 ? -6.446 14.651 -53.045 1.00 64.12 532 GLU A O 1
ATOM 4281 N N . GLU A 1 533 ? -6.376 13.379 -51.173 1.00 52.66 533 GLU A N 1
ATOM 4282 C CA . GLU A 1 533 ? -6.720 14.400 -50.159 1.00 52.66 533 GLU A CA 1
ATOM 4283 C C . GLU A 1 533 ? -5.474 15.015 -49.506 1.00 52.66 533 GLU A C 1
ATOM 4285 O O . GLU A 1 533 ? -5.475 16.257 -49.316 1.00 52.66 533 GLU A O 1
#

pLDDT: mean 87.67, std 14.43, range [33.12, 98.38]

Secondary structure (DSSP, 8-state):
-EEEEETTEEEEEEEEE----GGGS-GGG--HHIIIIIS--EE-EEEEETT-B-TTS-B--SEETTTTEESSGGG--SB-EESSBSS----EEESSSSPEEEEEETTEEEEE----S-SEE--SHHHHHHHHHHHT-THHHH-SS--TT-EEE---BHHHHHHHH-TTSEEPS--EEEEETTEEEEEEEEEEEES--TT---EEEETTEEESEEEEEEEEEEETTT--EEEEES-TT-HHHHHHHHH-TTTEEEGGGS-HHHHTT----HHHHHHHHHHHHHHT--SHHHHHHTTT-EEPPEEEEBTTEEEEPPPEEEEEEPTT-SSEEEEEEEEEEETT--SB-EEEEEE-SGGGTT-EEEEE--TTS-B--HHHHHHHHHH-HHHHHHHHHHSSTTEEEEE---EEEEETTEEEEEEEEEEEETTEEEEEEEEEEEE-SS-EEEESSHHHHHHHHHHHHHHHHHTTS---HHHHHHHHHHHHHT----HHHHHHHHHHHHHHHHHHHHT-HHHHHHHHHHHHHHHHHHHH-